Protein 5KC8 (pdb70)

B-factor: mean 41.81, std 22.2, range [16.24, 141.99]

Foldseek 3Di:
DAQAEAEEEEEPVVVLLVVLLVQLLVLVQVFCVFPVPHRYYYYYDYDHLQDQVRRLVVVLVRLLVWHQAYEYEGALNNVLSVFVSCQQFLHQYEYEHDAPPQFADADSPNPRDPPTDGRYFDFDAHRCQQVQVLVVCVLVVAQAAEEEEEPRDDCVRNPVSVVVSVVVPGHYHYDYQYLDNCCVVVVVVVPDDDVVLVVQLVRQLEYEYRTGLVSLLVNQLNCVVVVSYAQNREYEYEHQDDAPVSVVSNVVRHHHKYKYKYWDADADDDPVRQQDFPPRGRDCCQRVCVRPNVSVDTPSSFSSSVLSVLLSNLVRVCVVVVNDDGTDRAHPPDPPGDHRPCSVVSSVSSQQTWGQTPRGITHHDPVSYGHWTKMWMWMDVIDTQWIAHPPPGTDHRD

InterPro domains:
  IPR001320 Ionotropic glutamate receptor, C-terminal [PF00060] (567-842)
  IPR001320 Ionotropic glutamate receptor, C-terminal [SM00079] (442-807)
  IPR001508 Ionotropic glutamate receptor, metazoa [PR00177] (484-512)
  IPR001508 Ionotropic glutamate receptor, metazo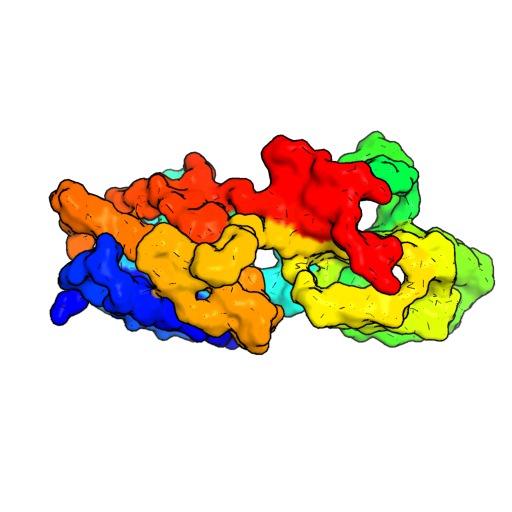a [PR00177] (632-659)
  IPR001508 Ionotropic glutamate receptor, metazoa [PR00177] (831-855)
  IPR001828 Receptor, ligand binding region [PF01094] (42-404)
  IPR015683 Ionotropic glutamate receptor [PTHR18966] (28-869)
  IPR019594 Ionotropic glutamate receptor, L-glutamate and glycine-binding domain [PF10613] (442-551)
  IPR019594 Ionotropic glutamate receptor, L-glutamate and glycine-binding domain [SM00918] (452-514)
  IPR028082 Periplasmic binding protein-like I [SSF53822] (23-426)

Nearest PDB structures (foldseek):
  5kc8-assembly1_A-2  TM=1.003E+00  e=2.259E-90  Homo sapiens
  5l2e-assembly1_A  TM=9.983E-01  e=4.237E-81  Rattus norvegicus
  5kca-assembly1_A  TM=9.886E-01  e=8.645E-80  Homo sapiens
  6lu9-assembly1_D  TM=9.742E-01  e=7.117E-73  Rattus norvegicus
  5kc9-assembly1_A  TM=9.443E-01  e=1.818E-58  Mus musculus

Organism: Homo sapiens (NCBI:txid9606)

Secondary structure (DSSP, 8-state):
---EEEEEEEETT-HHHHHHHHHHHHHHHH-TTSSTT--EEEEEEEE-TT-HHHHHHHHHHHHHH--S-EEEEE-HHHHHHHHHHHHHHT--EEEEEPPSTTPPP---------SS---EEE-SPPP-HHHHHHHHHHHTT--EEEEEE-TT--GGGGHHHHHHHHHTT-EEEEEE--S-HHHHHHHHHHH--HHHHHHHHHHTTEEEEES-HHHHHHHHHHHHHTTSS-TT-EEEEE-S---HHHHHHHHHH--SEEEEEEEE-----SHHHHSEETTEEPPHHHH-TTSHHHHT--HHHHHHHHHHHHHHHHHHHHHHTT---------SSSTT----TTHHHHHHHHHT-EEEETTEEEE--TTSB----EEEEEE---EEEEEEETTTEEES--

Structure (mmCIF, N/CA/C/O backbone):
data_5KC8
#
_entry.id   5KC8
#
_cell.length_a   45.100
_cell.length_b   79.160
_cell.length_c   246.690
_cell.angle_alpha   90.00
_cell.angle_beta   90.00
_cell.angle_gamma   90.00
#
_symmetry.space_group_name_H-M   'I 2 2 2'
#
loop_
_entity.id
_entity.type
_entity.pdbx_description
1 polymer 'Glutamate receptor ionotropic, delta-2'
2 non-polymer 'CALCIUM ION'
3 non-polymer 1,2-ETHANEDIOL
4 water water
#
loop_
_atom_site.group_PDB
_atom_site.id
_atom_site.type_symbol
_atom_site.label_atom_id
_atom_site.label_alt_id
_atom_site.label_comp_id
_atom_site.label_asym_id
_atom_site.label_entity_id
_atom_site.label_seq_id
_atom_site.pdbx_PDB_ins_code
_atom_site.Cartn_x
_atom_site.Cartn_y
_atom_site.Cartn_z
_atom_site.occupancy
_atom_site.B_iso_or_equiv
_atom_site.auth_seq_id
_atom_site.auth_comp_id
_atom_site.auth_asym_id
_atom_site.auth_atom_id
_atom_site.pdbx_PDB_model_num
ATOM 1 N N . ASP A 1 4 ? 10.372 26.501 66.378 1.00 89.29 24 ASP A N 1
ATOM 2 C CA . ASP A 1 4 ? 10.218 25.053 66.465 1.00 90.05 24 ASP A CA 1
ATOM 3 C C . ASP A 1 4 ? 9.705 24.489 65.140 1.00 81.35 24 ASP A C 1
ATOM 4 O O . ASP A 1 4 ? 8.564 24.738 64.745 1.00 84.51 24 ASP A O 1
ATOM 9 N N . SER A 1 5 ? 10.560 23.727 64.464 1.00 68.22 25 SER A N 1
ATOM 10 C CA . SER A 1 5 ? 10.274 23.240 63.119 1.00 56.45 25 SER A CA 1
ATOM 11 C C . SER A 1 5 ? 9.683 21.831 63.116 1.00 45.02 25 SER A C 1
ATOM 12 O O . SER A 1 5 ? 10.232 20.924 63.740 1.00 45.85 25 SER A O 1
ATOM 15 N N . ILE A 1 6 ? 8.564 21.657 62.413 1.00 34.51 26 ILE A N 1
ATOM 16 C CA . ILE A 1 6 ? 7.992 20.330 62.180 1.00 29.39 26 ILE A CA 1
ATOM 17 C C . ILE A 1 6 ? 8.047 19.964 60.696 1.00 23.77 26 ILE A C 1
ATOM 18 O O . ILE A 1 6 ? 7.583 18.888 60.303 1.00 23.99 26 ILE A O 1
ATOM 23 N N . ILE A 1 7 ? 8.586 20.863 59.874 1.00 21.81 27 ILE A N 1
ATOM 24 C CA . ILE A 1 7 ? 8.748 20.601 58.441 1.00 22.02 27 ILE A CA 1
ATOM 25 C C . ILE A 1 7 ? 10.228 20.530 58.089 1.00 22.44 27 ILE A C 1
ATOM 26 O O . ILE A 1 7 ? 10.905 21.547 58.008 1.00 24.73 27 ILE A O 1
ATOM 31 N N . HIS A 1 8 ? 10.715 19.316 57.870 1.00 21.21 28 HIS A N 1
ATOM 32 C CA . HIS A 1 8 ? 12.127 19.085 57.612 1.00 21.06 28 HIS A CA 1
ATOM 33 C C . HIS A 1 8 ? 12.254 18.136 56.438 1.00 20.59 28 HIS A C 1
ATOM 34 O O . HIS A 1 8 ? 11.637 17.070 56.433 1.00 22.12 28 HIS A O 1
ATOM 41 N N . ILE A 1 9 ? 13.048 18.521 55.446 1.00 20.05 29 ILE A N 1
ATOM 42 C CA . ILE A 1 9 ? 13.265 17.674 54.279 1.00 21.57 29 ILE A CA 1
ATOM 43 C C . ILE A 1 9 ? 14.749 17.393 54.110 1.00 21.69 29 ILE A C 1
ATOM 44 O O . ILE A 1 9 ? 15.599 18.132 54.605 1.00 22.75 29 ILE A O 1
ATOM 49 N N . GLY A 1 10 ? 15.052 16.300 53.428 1.00 20.06 30 GLY A N 1
ATOM 50 C CA . GLY A 1 10 ? 16.425 15.892 53.224 1.00 19.66 30 GLY A CA 1
ATOM 51 C C . GLY A 1 10 ? 16.748 15.929 51.748 1.00 18.82 30 GLY A C 1
ATOM 52 O O . GLY A 1 10 ? 15.861 15.785 50.900 1.00 19.26 30 GLY A O 1
ATOM 53 N N . ALA A 1 11 ? 18.017 16.156 51.442 1.00 18.17 31 ALA A N 1
ATOM 54 C CA . ALA A 1 11 ? 18.465 16.170 50.057 1.00 18.54 31 ALA A CA 1
ATOM 55 C C . ALA A 1 11 ? 19.800 15.461 49.937 1.00 18.40 31 ALA A C 1
ATOM 56 O O . ALA A 1 11 ? 20.686 15.636 50.777 1.00 19.47 31 ALA A O 1
ATOM 58 N N . ILE A 1 12 ? 19.918 14.639 48.894 1.00 18.75 32 ILE A N 1
ATOM 59 C CA . ILE A 1 12 ? 21.157 13.952 48.572 1.00 19.10 32 ILE A CA 1
ATOM 60 C C . ILE A 1 12 ? 21.566 14.415 47.180 1.00 19.56 32 ILE A C 1
ATOM 61 O O . ILE A 1 12 ? 20.801 14.264 46.242 1.00 21.43 32 ILE A O 1
ATOM 66 N N . PHE A 1 13 ? 22.762 14.985 47.064 1.00 19.46 33 PHE A N 1
ATOM 67 C CA . PHE A 1 13 ? 23.254 15.510 45.787 1.00 20.26 33 PHE A CA 1
ATOM 68 C C . PHE A 1 13 ? 24.553 14.830 45.366 1.00 20.50 33 PHE A C 1
ATOM 69 O O . PHE A 1 13 ? 25.415 14.554 46.192 1.00 20.04 33 PHE A O 1
ATOM 77 N N . ASP A 1 14 ? 24.689 14.565 44.074 1.00 23.89 34 ASP A N 1
ATOM 78 C CA . ASP A 1 14 ? 25.971 14.171 43.518 1.00 30.47 34 ASP A CA 1
ATOM 79 C C . ASP A 1 14 ? 26.983 15.295 43.751 1.00 30.11 34 ASP A C 1
ATOM 80 O O . ASP A 1 14 ? 26.615 16.462 43.868 1.00 26.50 34 ASP A O 1
ATOM 85 N N . GLU A 1 15 ? 28.258 14.941 43.822 1.00 35.19 35 GLU A N 1
ATOM 86 C CA . GLU A 1 15 ? 29.313 15.927 44.034 1.00 40.80 35 GLU A CA 1
ATOM 87 C C . GLU A 1 15 ? 29.374 16.970 42.917 1.00 39.70 35 GLU A C 1
ATOM 88 O O . GLU A 1 15 ? 29.952 18.036 43.099 1.00 43.31 35 GLU A O 1
ATOM 94 N N . SER A 1 16 ? 28.768 16.664 41.775 1.00 36.30 36 SER A N 1
ATOM 95 C CA . SER A 1 16 ? 28.784 17.574 40.632 1.00 36.60 36 SER A CA 1
ATOM 96 C C . SER A 1 16 ? 27.563 18.499 40.619 1.00 34.54 36 SER A C 1
ATOM 97 O O . SER A 1 16 ? 27.379 19.280 39.687 1.00 34.32 36 SER A O 1
ATOM 100 N N . ALA A 1 17 ? 26.746 18.432 41.668 1.00 30.49 37 ALA A N 1
ATOM 101 C CA . ALA A 1 17 ? 25.457 19.116 41.658 1.00 31.32 37 ALA A CA 1
ATOM 102 C C . ALA A 1 17 ? 25.411 20.336 42.588 1.00 38.06 37 ALA A C 1
ATOM 103 O O . ALA A 1 17 ? 24.370 20.631 43.171 1.00 31.54 37 ALA A O 1
ATOM 105 N N . LYS A 1 18 ? 26.524 21.054 42.705 1.00 48.29 38 LYS A N 1
ATOM 106 C CA . LYS A 1 18 ? 26.579 22.240 43.556 1.00 46.88 38 LYS A CA 1
ATOM 107 C C . LYS A 1 18 ? 25.498 23.267 43.200 1.00 36.48 38 LYS A C 1
ATOM 108 O O . LYS A 1 18 ? 24.974 23.945 44.077 1.00 31.72 38 LYS A O 1
ATOM 114 N N . LYS A 1 19 ? 25.151 23.380 41.923 1.00 34.47 39 LYS A N 1
ATOM 115 C CA . LYS A 1 19 ? 24.127 24.344 41.520 1.00 34.28 39 LYS A CA 1
ATOM 116 C C . LYS A 1 19 ? 22.722 23.889 41.922 1.00 32.41 39 LYS A C 1
ATOM 117 O O . LYS A 1 19 ? 21.848 24.719 42.193 1.00 32.87 39 LYS A O 1
ATOM 123 N N . ASP A 1 20 ? 22.500 22.577 41.957 1.00 28.64 40 ASP A N 1
ATOM 124 C CA . ASP A 1 20 ? 21.238 22.043 42.466 1.00 25.62 40 ASP A CA 1
ATOM 125 C C . ASP A 1 20 ? 21.081 22.423 43.949 1.00 23.13 40 ASP A C 1
ATOM 126 O O . ASP A 1 20 ? 20.004 22.817 44.382 1.00 22.64 40 ASP A O 1
ATOM 131 N N . ASP A 1 21 ? 22.165 22.318 44.710 1.00 23.69 41 ASP A N 1
ATOM 132 C CA . ASP A 1 21 ? 22.158 22.669 46.131 1.00 26.47 41 ASP A CA 1
ATOM 133 C C . ASP A 1 21 ? 21.862 24.157 46.318 1.00 27.93 41 ASP A C 1
ATOM 134 O O . ASP A 1 21 ? 21.096 24.538 47.195 1.00 26.90 41 ASP A O 1
ATOM 139 N N . GLU A 1 22 ? 22.454 24.996 45.473 1.00 28.98 42 GLU A N 1
ATOM 140 C CA . GLU A 1 22 ? 22.234 26.441 45.560 1.00 30.47 42 GLU A CA 1
ATOM 141 C C . GLU A 1 22 ? 20.770 26.800 45.329 1.00 26.60 42 GLU A C 1
ATOM 142 O O . GLU A 1 22 ? 20.185 27.589 46.073 1.00 27.75 42 GLU A O 1
ATOM 148 N N . VAL A 1 23 ? 20.183 26.218 44.294 1.00 22.62 43 VAL A N 1
ATOM 149 C CA . VAL A 1 23 ? 18.803 26.507 43.930 1.00 23.63 43 VAL A CA 1
ATOM 150 C C . VAL A 1 23 ? 17.835 25.881 44.931 1.00 25.62 43 VAL A C 1
ATOM 151 O O . VAL A 1 23 ? 16.788 26.469 45.234 1.00 26.73 43 VAL A O 1
ATOM 155 N N . PHE A 1 24 ? 18.193 24.700 45.446 1.00 23.12 44 PHE A N 1
ATOM 156 C CA . PHE A 1 24 ? 17.438 24.065 46.528 1.00 20.46 44 PHE A CA 1
ATOM 157 C C . PHE A 1 24 ? 17.302 25.040 47.690 1.00 22.41 44 PHE A C 1
ATOM 158 O O . PHE A 1 24 ? 16.203 25.294 48.168 1.00 22.53 44 PHE A O 1
ATOM 166 N N . ARG A 1 25 ? 18.423 25.606 48.117 1.00 26.04 45 ARG A N 1
ATOM 167 C CA . ARG A 1 25 ? 18.430 26.489 49.282 1.00 28.66 45 ARG A CA 1
ATOM 168 C C . ARG A 1 25 ? 17.665 27.778 49.002 1.00 27.56 45 ARG A C 1
ATOM 169 O O . ARG A 1 25 ? 16.958 28.282 49.872 1.00 28.21 45 ARG A O 1
ATOM 177 N N . THR A 1 26 ? 17.798 28.299 47.788 1.00 26.35 46 THR A N 1
ATOM 178 C CA . THR A 1 26 ? 17.076 29.500 47.388 1.00 29.66 46 THR A CA 1
ATOM 179 C C . THR A 1 26 ? 15.570 29.246 47.376 1.00 29.02 46 THR A C 1
ATOM 180 O O . THR A 1 26 ? 14.789 30.095 47.800 1.00 30.14 46 THR A O 1
ATOM 184 N N . ALA A 1 27 ? 15.164 28.068 46.910 1.00 25.04 47 ALA A N 1
ATOM 185 C CA . ALA A 1 27 ? 13.746 27.721 46.872 1.00 22.69 47 ALA A CA 1
ATOM 186 C C . ALA A 1 27 ? 13.170 27.715 48.284 1.00 23.74 47 ALA A C 1
ATOM 187 O O . ALA A 1 27 ? 12.094 28.263 48.532 1.00 25.44 47 ALA A O 1
ATOM 189 N N . VAL A 1 28 ? 13.888 27.090 49.207 1.00 22.79 48 VAL A N 1
ATOM 190 C CA . VAL A 1 28 ? 13.427 27.014 50.578 1.00 23.38 48 VAL A CA 1
ATOM 191 C C . VAL A 1 28 ? 13.293 28.436 51.119 1.00 25.01 48 VAL A C 1
ATOM 192 O O . VAL A 1 28 ? 12.319 28.760 51.794 1.00 24.87 48 VAL A O 1
ATOM 196 N N . GLY A 1 29 ? 14.269 29.279 50.796 1.00 27.07 49 GLY A N 1
ATOM 197 C CA . GLY A 1 29 ? 14.247 30.674 51.210 1.00 28.92 49 GLY A CA 1
ATOM 198 C C . GLY A 1 29 ? 13.034 31.409 50.671 1.00 28.27 49 GLY A C 1
ATOM 199 O O . GLY A 1 29 ? 12.371 32.153 51.399 1.00 27.44 49 GLY A O 1
ATOM 200 N N . ASP A 1 30 ? 12.734 31.195 49.394 1.00 27.83 50 ASP A N 1
ATOM 201 C CA . ASP A 1 30 ? 11.591 31.843 48.760 1.00 27.40 50 ASP A CA 1
ATOM 202 C C . ASP A 1 30 ? 10.288 31.416 49.414 1.00 27.97 50 ASP A C 1
ATOM 203 O O . ASP A 1 30 ? 9.395 32.235 49.642 1.00 28.83 50 ASP A O 1
ATOM 208 N N . LEU A 1 31 ? 10.171 30.129 49.709 1.00 26.52 51 LEU A N 1
ATOM 209 C CA . LEU A 1 31 ? 8.938 29.625 50.288 1.00 25.40 51 LEU A CA 1
ATOM 210 C C . LEU A 1 31 ? 8.760 30.130 51.707 1.00 26.29 51 LEU A C 1
ATOM 211 O O . LEU A 1 31 ? 7.648 30.445 52.110 1.00 27.74 51 LEU A O 1
ATOM 216 N N . ASN A 1 32 ? 9.851 30.205 52.461 1.00 26.69 52 ASN A N 1
ATOM 217 C CA . ASN A 1 32 ? 9.781 30.683 53.836 1.00 27.17 52 ASN A CA 1
ATOM 218 C C . ASN A 1 32 ? 9.434 32.178 53.887 1.00 28.25 52 ASN A C 1
ATOM 219 O O . ASN A 1 32 ? 9.016 32.683 54.934 1.00 27.20 52 ASN A O 1
ATOM 224 N N . GLN A 1 33 ? 9.606 32.871 52.762 1.00 30.95 53 GLN A N 1
ATOM 225 C CA . GLN A 1 33 ? 9.178 34.266 52.637 1.00 34.22 53 GLN A CA 1
ATOM 226 C C . GLN A 1 33 ? 7.720 34.389 52.193 1.00 33.94 53 GLN A C 1
ATOM 227 O O . GLN A 1 33 ? 7.138 35.461 52.289 1.00 34.97 53 GLN A O 1
ATOM 233 N N . ASN A 1 34 ? 7.134 33.292 51.719 1.00 33.57 54 ASN A N 1
ATOM 234 C CA . ASN A 1 34 ? 5.771 33.301 51.188 1.00 32.75 54 ASN A CA 1
ATOM 235 C C . ASN A 1 34 ? 4.740 33.108 52.299 1.00 32.14 54 ASN A C 1
ATOM 236 O O . ASN A 1 34 ? 4.650 32.035 52.878 1.00 30.62 54 ASN A O 1
ATOM 241 N N . GLU A 1 35 ? 3.945 34.141 52.579 1.00 34.11 55 GLU A N 1
ATOM 242 C CA . GLU A 1 35 ? 3.005 34.082 53.701 1.00 36.33 55 GLU A CA 1
ATOM 243 C C . GLU A 1 35 ? 1.747 33.278 53.390 1.00 35.12 55 GLU A C 1
ATOM 244 O O . GLU A 1 35 ? 0.999 32.917 54.306 1.00 35.51 55 GLU A O 1
ATOM 250 N N . GLU A 1 36 ? 1.523 32.987 52.112 1.00 34.26 56 GLU A N 1
ATOM 251 C CA . GLU A 1 36 ? 0.313 32.296 51.670 1.00 39.10 56 GLU A CA 1
ATOM 252 C C . GLU A 1 36 ? 0.423 30.763 51.740 1.00 35.29 56 GLU A C 1
ATOM 253 O O . GLU A 1 36 ? -0.589 30.065 51.824 1.00 35.15 56 GLU A O 1
ATOM 259 N N . ILE A 1 37 ? 1.647 30.245 51.694 1.00 31.79 57 ILE A N 1
ATOM 260 C CA . ILE A 1 37 ? 1.888 28.804 51.776 1.00 29.83 57 ILE A CA 1
ATOM 261 C C . ILE A 1 37 ? 2.617 28.516 53.086 1.00 28.71 57 ILE A C 1
ATOM 262 O O . ILE A 1 37 ? 3.620 29.151 53.378 1.00 29.80 57 ILE A O 1
ATOM 267 N N . LEU A 1 38 ? 2.102 27.560 53.857 1.00 27.10 58 LEU A N 1
ATOM 268 C CA . LEU A 1 38 ? 2.644 27.216 55.171 1.00 27.33 58 LEU A CA 1
ATOM 269 C C . LEU A 1 38 ? 2.723 28.477 56.021 1.00 28.43 58 LEU A C 1
ATOM 270 O O . LEU A 1 38 ? 3.804 28.948 56.363 1.00 29.02 58 LEU A O 1
ATOM 275 N N . GLN A 1 39 ? 1.552 29.011 56.354 1.00 28.08 59 GLN A N 1
ATOM 276 C CA . GLN A 1 39 ? 1.439 30.353 56.911 1.00 30.00 59 GLN A CA 1
ATOM 277 C C . GLN A 1 39 ? 2.180 30.500 58.233 1.00 26.98 59 GLN A C 1
ATOM 278 O O . GLN A 1 39 ? 2.641 31.587 58.564 1.00 30.09 59 GLN A O 1
ATOM 284 N N . THR A 1 40 ? 2.279 29.413 58.988 1.00 24.64 60 THR A N 1
ATOM 285 C CA . THR A 1 40 ? 2.894 29.456 60.317 1.00 24.78 60 THR A CA 1
ATOM 286 C C . THR A 1 40 ? 3.977 28.402 60.539 1.00 25.39 60 THR A C 1
ATOM 287 O O . THR A 1 40 ? 4.252 28.019 61.680 1.00 26.32 60 THR A O 1
ATOM 291 N N . GLU A 1 41 ? 4.598 27.939 59.459 1.00 23.68 61 GLU A N 1
ATOM 292 C CA . GLU A 1 41 ? 5.670 26.948 59.563 1.00 25.52 61 GLU A CA 1
ATOM 293 C C . GLU A 1 41 ? 6.791 27.233 58.567 1.00 26.39 61 GLU A C 1
ATOM 294 O O . GLU A 1 41 ? 6.545 27.421 57.378 1.00 27.38 61 GLU A O 1
ATOM 300 N N . LYS A 1 42 ? 8.020 27.250 59.074 1.00 25.41 62 LYS A N 1
ATOM 301 C CA . LYS A 1 42 ? 9.209 27.381 58.247 1.00 25.53 62 LYS A CA 1
ATOM 302 C C . LYS A 1 42 ? 9.699 26.006 57.826 1.00 22.90 62 LYS A C 1
ATOM 303 O O . LYS A 1 42 ? 9.598 25.049 58.587 1.00 22.95 62 LYS A O 1
ATOM 309 N N . ILE A 1 43 ? 10.234 25.917 56.613 1.00 22.38 63 ILE A N 1
ATOM 310 C CA . ILE A 1 43 ? 10.859 24.694 56.136 1.00 21.35 63 ILE A CA 1
ATOM 311 C C . ILE A 1 43 ? 12.335 24.700 56.505 1.00 21.12 63 ILE A C 1
ATOM 312 O O . ILE A 1 43 ? 13.038 25.679 56.231 1.00 20.94 63 ILE A O 1
ATOM 317 N N . THR A 1 44 ? 12.792 23.614 57.124 1.00 21.29 64 THR A N 1
ATOM 318 C CA . THR A 1 44 ? 14.211 23.397 57.380 1.00 21.98 64 THR A CA 1
ATOM 319 C C . THR A 1 44 ? 14.671 22.157 56.616 1.00 21.74 64 THR A C 1
ATOM 320 O O . THR A 1 44 ? 13.848 21.400 56.095 1.00 20.85 64 THR A O 1
ATOM 324 N N . PHE A 1 45 ? 15.982 21.965 56.521 1.00 20.87 65 PHE A N 1
ATOM 325 C CA . PHE A 1 45 ? 16.507 20.892 55.694 1.00 21.39 65 PHE A CA 1
ATOM 326 C C . PHE A 1 45 ? 17.886 20.429 56.143 1.00 21.74 65 PHE A C 1
ATOM 327 O O . PHE A 1 45 ? 18.587 21.130 56.896 1.00 19.23 65 PHE A O 1
ATOM 335 N N . SER A 1 46 ? 18.251 19.234 55.676 1.00 21.17 66 SER A N 1
ATOM 336 C CA . SER A 1 46 ? 19.603 18.706 55.802 1.00 21.38 66 SER A CA 1
ATOM 337 C C . SER A 1 46 ? 20.026 18.230 54.412 1.00 21.52 66 SER A C 1
ATOM 338 O O . SER A 1 46 ? 19.275 17.500 53.759 1.00 21.54 66 SER A O 1
ATOM 341 N N . VAL A 1 47 ? 21.201 18.666 53.963 1.00 20.87 67 VAL A N 1
ATOM 342 C CA . VAL A 1 47 ? 21.737 18.305 52.646 1.00 23.59 67 VAL A CA 1
ATOM 343 C C . VAL A 1 47 ? 23.004 17.484 52.833 1.00 23.11 67 VAL A C 1
ATOM 344 O O . VAL A 1 47 ? 23.799 17.780 53.714 1.00 23.14 67 VAL A O 1
ATOM 348 N N . THR A 1 48 ? 23.200 16.463 52.004 1.00 22.75 68 THR A N 1
ATOM 349 C CA . THR A 1 48 ? 24.466 15.742 51.992 1.00 22.31 68 THR A CA 1
ATOM 350 C C . THR A 1 48 ? 24.902 15.517 50.559 1.00 23.33 68 THR A C 1
ATOM 351 O O . THR A 1 48 ? 24.087 15.175 49.699 1.00 23.87 68 THR A O 1
ATOM 355 N N . PHE A 1 49 ? 26.187 15.747 50.302 1.00 23.53 69 PHE A N 1
ATOM 356 C CA . PHE A 1 49 ? 26.781 15.426 49.007 1.00 22.29 69 PHE A CA 1
ATOM 357 C C . PHE A 1 49 ? 27.404 14.038 49.060 1.00 20.46 69 PHE A C 1
ATOM 358 O O . PHE A 1 49 ? 28.039 13.683 50.045 1.00 21.01 69 PHE A O 1
ATOM 366 N N . VAL A 1 50 ? 27.229 13.265 47.994 1.00 21.36 70 VAL A N 1
ATOM 367 C CA . VAL A 1 50 ? 27.816 11.936 47.902 1.00 22.58 70 VAL A CA 1
ATOM 368 C C . VAL A 1 50 ? 28.478 11.722 46.545 1.00 22.08 70 VAL A C 1
ATOM 369 O O . VAL A 1 50 ? 28.168 12.404 45.581 1.00 23.84 70 VAL A O 1
ATOM 373 N N . ASP A 1 51 ? 29.387 10.759 46.494 1.00 21.62 71 ASP A N 1
ATOM 374 C CA . ASP A 1 51 ? 29.886 10.213 45.233 1.00 23.38 71 ASP A CA 1
ATOM 375 C C . ASP A 1 51 ? 28.763 9.438 44.553 1.00 23.18 71 ASP A C 1
ATOM 376 O O . ASP A 1 51 ? 28.400 8.349 44.990 1.00 24.13 71 ASP A O 1
ATOM 381 N N . GLY A 1 52 ? 28.217 9.996 43.479 1.00 24.39 72 GLY A N 1
ATOM 382 C CA . GLY A 1 52 ? 27.068 9.404 42.824 1.00 25.69 72 GLY A CA 1
ATOM 383 C C . GLY A 1 52 ? 27.317 8.017 42.256 1.00 26.90 72 GLY A C 1
ATOM 384 O O . GLY A 1 52 ? 26.367 7.287 41.971 1.00 27.87 72 GLY A O 1
ATOM 385 N N . ASN A 1 53 ? 28.589 7.656 42.098 1.00 25.57 73 ASN A N 1
ATOM 386 C CA . ASN A 1 53 ? 28.951 6.330 41.609 1.00 26.13 73 ASN A CA 1
ATOM 387 C C . ASN A 1 53 ? 29.166 5.334 42.741 1.00 24.74 73 ASN A C 1
ATOM 388 O O . ASN A 1 53 ? 29.593 4.205 42.503 1.00 25.32 73 ASN A O 1
ATOM 393 N N . ASN A 1 54 ? 28.858 5.754 43.967 1.00 22.41 74 ASN A N 1
ATOM 394 C CA . ASN A 1 54 ? 28.983 4.888 45.135 1.00 22.42 74 ASN A CA 1
ATOM 395 C C . ASN A 1 54 ? 27.614 4.659 45.763 1.00 21.73 74 ASN A C 1
ATOM 396 O O . ASN A 1 54 ? 27.180 5.440 46.613 1.00 22.13 74 ASN A O 1
ATOM 401 N N . PRO A 1 55 ? 26.917 3.603 45.326 1.00 21.80 75 PRO A N 1
ATOM 402 C CA . PRO A 1 55 ? 25.542 3.435 45.803 1.00 22.42 75 PRO A CA 1
ATOM 403 C C . PRO A 1 55 ? 25.451 3.123 47.281 1.00 22.15 75 PRO A C 1
ATOM 404 O O . PRO A 1 55 ? 24.452 3.500 47.896 1.00 22.41 75 PRO A O 1
ATOM 408 N N . PHE A 1 56 ? 26.454 2.477 47.862 1.00 21.83 76 PHE A N 1
ATOM 409 C CA . PHE A 1 56 ? 26.382 2.236 49.300 1.00 21.54 76 PHE A CA 1
ATOM 410 C C . PHE A 1 56 ? 26.508 3.547 50.072 1.00 20.84 76 PHE A C 1
ATOM 411 O O . PHE A 1 56 ? 25.828 3.745 51.084 1.00 20.32 76 PHE A O 1
ATOM 419 N N . GLN A 1 57 ? 27.385 4.437 49.614 1.00 20.90 77 GLN A N 1
ATOM 420 C CA . GLN A 1 57 ? 27.521 5.739 50.261 1.00 21.47 77 GLN A CA 1
ATOM 421 C C . GLN A 1 57 ? 26.199 6.498 50.173 1.00 20.48 77 GLN A C 1
ATOM 422 O O . GLN A 1 57 ? 25.782 7.146 51.145 1.00 19.19 77 GLN A O 1
ATOM 428 N N . ALA A 1 58 ? 25.542 6.408 49.020 1.00 20.81 78 ALA A N 1
ATOM 429 C CA . ALA A 1 58 ? 24.266 7.091 48.816 1.00 21.09 78 ALA A CA 1
ATOM 430 C C . ALA A 1 58 ? 23.241 6.615 49.839 1.00 19.81 78 ALA A C 1
ATOM 431 O O . ALA A 1 58 ? 22.547 7.420 50.463 1.00 19.23 78 ALA A O 1
ATOM 433 N N . VAL A 1 59 ? 23.162 5.302 50.006 1.00 19.44 79 VAL A N 1
ATOM 434 C CA . VAL A 1 59 ? 22.221 4.689 50.932 1.00 19.51 79 VAL A CA 1
ATOM 435 C C . VAL A 1 59 ? 22.559 5.077 52.369 1.00 19.74 79 VAL A C 1
ATOM 436 O O . VAL A 1 59 ? 21.675 5.452 53.150 1.00 19.48 79 VAL A O 1
ATOM 440 N N . GLN A 1 60 ? 23.841 4.982 52.718 1.00 19.33 80 GLN A N 1
ATOM 441 C CA . GLN A 1 60 ? 24.293 5.312 54.055 1.00 19.95 80 GLN A CA 1
ATOM 442 C C . GLN A 1 60 ? 23.909 6.737 54.421 1.00 18.27 80 GLN A C 1
ATOM 443 O O . GLN A 1 60 ? 23.365 6.979 55.497 1.00 19.44 80 GLN A O 1
ATOM 449 N N . GLU A 1 61 ? 24.179 7.685 53.533 1.00 17.09 81 GLU A N 1
ATOM 450 C CA . GLU A 1 61 ? 23.952 9.084 53.863 1.00 17.76 81 GLU A CA 1
ATOM 451 C C . GLU A 1 61 ? 22.458 9.409 53.824 1.00 17.61 81 GLU A C 1
ATOM 452 O O . GLU A 1 61 ? 21.989 10.204 54.630 1.00 17.55 81 GLU A O 1
ATOM 458 N N . ALA A 1 62 ? 21.703 8.757 52.940 1.00 17.36 82 ALA A N 1
ATOM 459 C CA . ALA A 1 62 ? 20.244 8.888 52.955 1.00 17.46 82 ALA A CA 1
ATOM 460 C C . ALA A 1 62 ? 19.676 8.373 54.279 1.00 17.83 82 ALA A C 1
ATOM 461 O O . ALA A 1 62 ? 18.775 8.988 54.874 1.00 18.77 82 ALA A O 1
ATOM 463 N N . CYS A 1 63 ? 20.225 7.261 54.753 1.00 16.41 83 CYS A N 1
ATOM 464 C CA . CYS A 1 63 ? 19.790 6.672 56.015 1.00 17.29 83 CYS A CA 1
ATOM 465 C C . CYS A 1 63 ? 20.074 7.619 57.170 1.00 18.80 83 CYS A C 1
ATOM 466 O O . CYS A 1 63 ? 19.266 7.730 58.092 1.00 18.79 83 CYS A O 1
ATOM 469 N N . GLU A 1 64 ? 21.205 8.321 57.123 1.00 18.49 84 GLU A N 1
ATOM 470 C CA . GLU A 1 64 ? 21.520 9.262 58.202 1.00 18.97 84 GLU A CA 1
ATOM 471 C C . GLU A 1 64 ? 20.515 10.426 58.209 1.00 18.67 84 GLU A C 1
ATOM 472 O O . GLU A 1 64 ? 20.126 10.905 59.273 1.00 20.33 84 GLU A O 1
ATOM 478 N N . LEU A 1 65 ? 20.091 10.873 57.026 1.00 16.93 85 LEU A N 1
ATOM 479 C CA . LEU A 1 65 ? 19.063 11.910 56.946 1.00 16.84 85 LEU A CA 1
ATOM 480 C C . LEU A 1 65 ? 17.744 11.407 57.538 1.00 18.72 85 LEU A C 1
ATOM 481 O O . LEU A 1 65 ? 17.038 12.143 58.233 1.00 18.92 85 LEU A O 1
ATOM 486 N N . MET A 1 66 ? 17.408 10.151 57.257 1.00 19.19 86 MET A N 1
ATOM 487 C CA . MET A 1 66 ? 16.180 9.567 57.796 1.00 17.81 86 MET A CA 1
ATOM 488 C C . MET A 1 66 ? 16.244 9.409 59.314 1.00 18.03 86 MET A C 1
ATOM 489 O O . MET A 1 66 ? 15.214 9.470 59.994 1.00 19.81 86 MET A O 1
ATOM 494 N N . ASN A 1 67 ? 17.448 9.225 59.854 1.00 18.14 87 ASN A N 1
ATOM 495 C CA . ASN A 1 67 ? 17.626 9.171 61.300 1.00 19.34 87 ASN A CA 1
ATOM 496 C C . ASN A 1 67 ? 17.400 10.534 61.945 1.00 21.06 87 ASN A C 1
ATOM 497 O O . ASN A 1 67 ? 16.865 10.626 63.058 1.00 21.43 87 ASN A O 1
ATOM 502 N N . GLN A 1 68 ? 17.806 11.595 61.259 1.00 21.93 88 GLN A N 1
ATOM 503 C CA . GLN A 1 68 ? 17.532 12.950 61.723 1.00 23.34 88 GLN A CA 1
ATOM 504 C C . GLN A 1 68 ? 16.017 13.164 61.793 1.00 22.64 88 GLN A C 1
ATOM 505 O O . GLN A 1 68 ? 15.502 13.726 62.769 1.00 22.96 88 GLN A O 1
ATOM 511 N N . GLY A 1 69 ? 15.317 12.647 60.785 1.00 20.94 89 GLY A N 1
ATOM 512 C CA . GLY A 1 69 ? 13.877 12.795 60.653 1.00 19.90 89 GLY A CA 1
ATOM 513 C C . GLY A 1 69 ? 13.522 13.699 59.488 1.00 19.41 89 GLY A C 1
ATOM 514 O O . GLY A 1 69 ? 13.757 14.905 59.547 1.00 20.54 89 GLY A O 1
ATOM 515 N N . ILE A 1 70 ? 12.955 13.118 58.429 1.00 18.53 90 ILE A N 1
ATOM 516 C CA . ILE A 1 70 ? 12.532 13.895 57.260 1.00 17.75 90 ILE A CA 1
ATOM 517 C C . ILE A 1 70 ? 11.141 13.487 56.761 1.00 17.75 90 ILE A C 1
ATOM 518 O O . ILE A 1 70 ? 10.695 12.364 56.992 1.00 19.21 90 ILE A O 1
ATOM 523 N N . LEU A 1 71 ? 10.481 14.421 56.075 1.00 16.24 91 LEU A N 1
ATOM 524 C CA . LEU A 1 71 ? 9.160 14.212 55.473 1.00 17.14 91 LEU A CA 1
ATOM 525 C C . LEU A 1 71 ? 9.262 13.676 54.050 1.00 18.10 91 LEU A C 1
ATOM 526 O O . LEU A 1 71 ? 8.327 13.065 53.532 1.00 18.25 91 LEU A O 1
ATOM 531 N N . ALA A 1 72 ? 10.386 13.968 53.413 1.00 17.65 92 ALA A N 1
ATOM 532 C CA . ALA A 1 72 ? 10.622 13.570 52.033 1.00 17.00 92 ALA A CA 1
ATOM 533 C C . ALA A 1 72 ? 12.111 13.668 51.773 1.00 18.26 92 ALA A C 1
ATOM 534 O O . ALA A 1 72 ? 12.833 14.400 52.461 1.00 18.16 92 ALA A O 1
ATOM 536 N N . LEU A 1 73 ? 12.552 12.931 50.769 1.00 18.32 93 LEU A N 1
ATOM 537 C CA . LEU A 1 73 ? 13.933 12.929 50.327 1.00 18.26 93 LEU A CA 1
ATOM 538 C C . LEU A 1 73 ? 13.992 13.398 48.887 1.00 17.76 93 LEU A C 1
ATOM 539 O O . LEU A 1 73 ? 13.338 12.825 48.025 1.00 18.95 93 LEU A O 1
ATOM 544 N N . VAL A 1 74 ? 14.772 14.442 48.637 1.00 17.26 94 VAL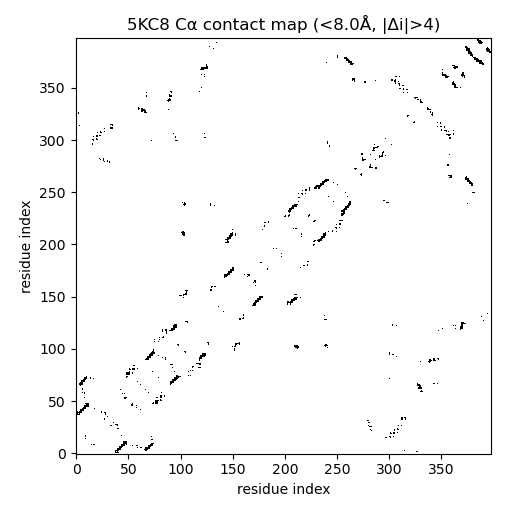 A N 1
ATOM 545 C CA . VAL A 1 74 ? 15.001 14.932 47.287 1.00 17.39 94 VAL A CA 1
ATOM 546 C C . VAL A 1 74 ? 16.379 14.461 46.871 1.00 17.09 94 VAL A C 1
ATOM 547 O O . VAL A 1 74 ? 17.329 14.571 47.646 1.00 18.10 94 VAL A O 1
ATOM 551 N N . SER A 1 75 ? 16.499 13.909 45.664 1.00 17.72 95 SER A N 1
ATOM 552 C CA . SER A 1 75 ? 17.801 13.504 45.167 1.00 18.45 95 SER A CA 1
ATOM 553 C C . SER A 1 75 ? 18.041 14.116 43.797 1.00 18.93 95 SER A C 1
ATOM 554 O O . SER A 1 75 ? 17.113 14.308 43.019 1.00 20.40 95 SER A O 1
ATOM 557 N N . SER A 1 76 ? 19.294 14.461 43.537 1.00 19.60 96 SER A N 1
ATOM 558 C CA . SER A 1 76 ? 19.712 14.859 42.209 1.00 21.25 96 SER A CA 1
ATOM 559 C C . SER A 1 76 ? 21.001 14.115 41.924 1.00 20.63 96 SER A C 1
ATOM 560 O O . SER A 1 76 ? 22.068 14.454 42.439 1.00 20.56 96 SER A O 1
ATOM 563 N N . ILE A 1 77 ? 20.874 13.083 41.103 1.00 20.78 97 ILE A N 1
ATOM 564 C CA . ILE A 1 77 ? 21.895 12.063 41.025 1.00 20.88 97 ILE A CA 1
ATOM 565 C C . ILE A 1 77 ? 21.678 11.275 39.736 1.00 21.99 97 ILE A C 1
ATOM 566 O O . ILE A 1 77 ? 20.593 11.321 39.141 1.00 21.02 97 ILE A O 1
ATOM 571 N N . GLY A 1 78 ? 22.722 10.581 39.290 1.00 23.79 98 GLY A N 1
ATOM 572 C CA . GLY A 1 78 ? 22.627 9.708 38.138 1.00 24.19 98 GLY A CA 1
ATOM 573 C C . GLY A 1 78 ? 22.040 8.337 38.423 1.00 24.07 98 GLY A C 1
ATOM 574 O O . GLY A 1 78 ? 21.650 8.008 39.548 1.00 23.29 98 GLY A O 1
ATOM 575 N N . CYS A 1 79 ? 21.987 7.517 37.380 1.00 24.41 99 CYS A N 1
ATOM 576 C CA . CYS A 1 79 ? 21.337 6.216 37.451 1.00 25.83 99 CYS A CA 1
ATOM 577 C C . CYS A 1 79 ? 22.042 5.208 38.374 1.00 26.31 99 CYS A C 1
ATOM 578 O O . CYS A 1 79 ? 21.390 4.332 38.929 1.00 28.72 99 CYS A O 1
ATOM 581 N N . THR A 1 80 ? 23.357 5.342 38.547 1.00 26.91 100 THR A N 1
ATOM 582 C CA . THR A 1 80 ? 24.159 4.350 39.278 1.00 27.72 100 THR A CA 1
ATOM 583 C C . THR A 1 80 ? 23.660 4.117 40.704 1.00 27.36 100 THR A C 1
ATOM 584 O O . THR A 1 80 ? 23.642 2.981 41.187 1.00 28.26 100 THR A O 1
ATOM 588 N N . SER A 1 81 ? 23.253 5.196 41.361 1.00 23.93 101 SER A N 1
ATOM 589 C CA . SER A 1 81 ? 22.789 5.129 42.747 1.00 24.56 101 SER A CA 1
ATOM 590 C C . SER A 1 81 ? 21.273 5.245 42.845 1.00 25.20 101 SER A C 1
ATOM 591 O O . SER A 1 81 ? 20.694 5.025 43.909 1.00 22.43 101 SER A O 1
ATOM 594 N N . ALA A 1 82 ? 20.629 5.573 41.731 1.00 27.24 102 ALA A N 1
ATOM 595 C CA . ALA A 1 82 ? 19.195 5.826 41.737 1.00 27.63 102 ALA A CA 1
ATOM 596 C C . ALA A 1 82 ? 18.421 4.602 42.207 1.00 25.84 102 ALA A C 1
ATOM 597 O O . ALA A 1 82 ? 17.489 4.720 42.994 1.00 24.98 102 ALA A O 1
ATOM 599 N N . GLY A 1 83 ? 18.826 3.426 41.743 1.00 25.54 103 GLY A N 1
ATOM 600 C CA . GLY A 1 83 ? 18.149 2.195 42.100 1.00 25.85 103 GLY A CA 1
ATOM 601 C C . GLY A 1 83 ? 18.217 1.920 43.583 1.00 24.14 103 GLY A C 1
ATOM 602 O O . GLY A 1 83 ? 17.236 1.520 44.209 1.00 23.92 103 GLY A O 1
ATOM 603 N N . SER A 1 84 ? 19.392 2.136 44.148 1.00 22.61 104 SER A N 1
ATOM 604 C CA . SER A 1 84 ? 19.591 1.905 45.570 1.00 22.17 104 SER A CA 1
ATOM 605 C C . SER A 1 84 ? 18.748 2.847 46.427 1.00 20.56 104 SER A C 1
ATOM 606 O O . SER A 1 84 ? 18.159 2.417 47.423 1.00 19.47 104 SER A O 1
ATOM 609 N N . LEU A 1 85 ? 18.687 4.122 46.049 1.00 20.00 105 LEU A N 1
ATOM 610 C CA . LEU A 1 85 ? 17.897 5.090 46.802 1.00 19.37 105 LEU A CA 1
ATOM 611 C C . LEU A 1 85 ? 16.409 4.825 46.649 1.00 19.91 105 LEU A C 1
ATOM 612 O O . LEU A 1 85 ? 15.642 4.985 47.593 1.00 19.25 105 LEU A O 1
ATOM 617 N N . GLN A 1 86 ? 15.994 4.432 45.449 1.00 19.83 106 GLN A N 1
ATOM 618 C CA . GLN A 1 86 ? 14.601 4.089 45.237 1.00 19.61 106 GLN A CA 1
ATOM 619 C C . GLN A 1 86 ? 14.193 2.917 46.136 1.00 18.38 106 GLN A C 1
ATOM 620 O O . GLN A 1 86 ? 13.133 2.938 46.764 1.00 19.26 106 GLN A O 1
ATOM 626 N N . SER A 1 87 ? 15.037 1.892 46.211 1.00 18.72 107 SER A N 1
ATOM 627 C CA . SER A 1 87 ? 14.685 0.708 46.986 1.00 20.63 107 SER A CA 1
ATOM 628 C C . SER A 1 87 ? 14.750 1.002 48.488 1.00 18.82 107 SER A C 1
ATOM 629 O O . SER A 1 87 ? 13.944 0.478 49.245 1.00 18.91 107 SER A O 1
ATOM 632 N N . LEU A 1 88 ? 15.656 1.882 48.905 1.00 18.37 108 LEU A N 1
ATOM 633 C CA . LEU A 1 88 ? 15.682 2.331 50.296 1.00 18.15 108 LEU A CA 1
ATOM 634 C C . LEU A 1 88 ? 14.396 3.074 50.642 1.00 18.13 108 LEU A C 1
ATOM 635 O O . LEU A 1 88 ? 13.787 2.820 51.679 1.00 18.83 108 LEU A O 1
ATOM 640 N N . ALA A 1 89 ? 14.000 4.014 49.785 1.00 18.57 109 ALA A N 1
ATOM 641 C CA . ALA A 1 89 ? 12.781 4.784 50.011 1.00 19.66 109 ALA A CA 1
ATOM 642 C C . ALA A 1 89 ? 11.564 3.863 50.138 1.00 18.38 109 ALA A C 1
ATOM 643 O O . ALA A 1 89 ? 10.725 4.074 51.012 1.00 18.48 109 ALA A O 1
ATOM 645 N N . ASP A 1 90 ? 11.479 2.855 49.268 1.00 18.24 110 ASP A N 1
ATOM 646 C CA . ASP A 1 90 ? 10.410 1.859 49.343 1.00 21.09 110 ASP A CA 1
ATOM 647 C C . ASP A 1 90 ? 10.395 1.138 50.701 1.00 22.30 110 ASP A C 1
ATOM 648 O O . ASP A 1 90 ? 9.334 0.947 51.294 1.00 22.61 110 ASP A O 1
ATOM 653 N N . ALA A 1 91 ? 11.571 0.741 51.194 1.00 20.91 111 ALA A N 1
ATOM 654 C CA . ALA A 1 91 ? 11.660 0.017 52.453 1.00 20.78 111 ALA A CA 1
ATOM 655 C C . ALA A 1 91 ? 11.262 0.895 53.645 1.00 20.54 111 ALA A C 1
ATOM 656 O O . ALA A 1 91 ? 10.670 0.404 54.608 1.00 21.79 111 ALA A O 1
ATOM 658 N N . MET A 1 92 ? 11.576 2.187 53.577 1.00 19.66 112 MET A N 1
ATOM 659 C CA . MET A 1 92 ? 11.375 3.095 54.715 1.00 20.14 112 MET A CA 1
ATOM 660 C C . MET A 1 92 ? 10.092 3.939 54.618 1.00 19.52 112 MET A C 1
ATOM 661 O O . MET A 1 92 ? 9.774 4.693 55.546 1.00 19.43 112 MET A O 1
ATOM 666 N N . HIS A 1 93 ? 9.373 3.806 53.505 1.00 19.36 113 HIS A N 1
ATOM 667 C CA . HIS A 1 93 ? 8.186 4.617 53.217 1.00 20.25 113 HIS A CA 1
ATOM 668 C C . HIS A 1 93 ? 8.504 6.115 53.312 1.00 20.45 113 HIS A C 1
ATOM 669 O O . HIS A 1 93 ? 7.748 6.882 53.902 1.00 20.24 113 HIS A O 1
ATOM 676 N N . ILE A 1 94 ? 9.624 6.532 52.729 1.00 19.59 114 ILE A N 1
ATOM 677 C CA . ILE A 1 94 ? 9.962 7.946 52.643 1.00 18.28 114 ILE A CA 1
ATOM 678 C C . ILE A 1 94 ? 9.730 8.404 51.204 1.00 17.44 114 ILE A C 1
ATOM 679 O O . ILE A 1 94 ? 10.368 7.896 50.294 1.00 17.94 114 ILE A O 1
ATOM 684 N N . PRO A 1 95 ? 8.803 9.349 50.993 1.00 18.49 115 PRO A N 1
ATOM 685 C CA . PRO A 1 95 ? 8.600 9.870 49.639 1.00 18.79 115 PRO A CA 1
ATOM 686 C C . PRO A 1 95 ? 9.911 10.380 49.044 1.00 18.57 115 PRO A C 1
ATOM 687 O O . PRO A 1 95 ? 10.628 11.129 49.708 1.00 19.38 115 PRO A O 1
ATOM 691 N N . HIS A 1 96 ? 10.210 9.955 47.820 1.00 17.43 116 HIS A N 1
ATOM 692 C CA . HIS A 1 96 ? 11.507 10.183 47.196 1.00 17.21 116 HIS A CA 1
ATOM 693 C C . HIS A 1 96 ? 11.283 10.941 45.904 1.00 17.84 116 HIS A C 1
ATOM 694 O O . HIS A 1 96 ? 10.723 10.401 44.948 1.00 18.93 116 HIS A O 1
ATOM 701 N N . LEU A 1 97 ? 11.699 12.203 45.897 1.00 17.83 117 LEU A N 1
ATOM 702 C CA . LEU A 1 97 ? 11.558 13.052 44.728 1.00 17.43 117 LEU A CA 1
ATOM 703 C C . LEU A 1 97 ? 12.865 12.982 43.947 1.00 17.92 117 LEU A C 1
ATOM 704 O O . LEU A 1 97 ? 13.860 13.582 44.340 1.00 17.98 117 LEU A O 1
ATOM 709 N N . PHE A 1 98 ? 12.859 12.212 42.859 1.00 18.27 118 PHE A N 1
ATOM 710 C CA . PHE A 1 98 ? 14.089 11.876 42.135 1.00 18.21 118 PHE A CA 1
ATOM 711 C C . PHE A 1 98 ? 14.268 12.738 40.886 1.00 18.53 118 PHE A C 1
ATOM 712 O O . PHE A 1 98 ? 13.438 12.723 39.969 1.00 19.11 118 PHE A O 1
ATOM 720 N N . ILE A 1 99 ? 15.356 13.502 40.882 1.00 18.29 119 ILE A N 1
ATOM 721 C CA . ILE A 1 99 ? 15.733 14.346 39.745 1.00 18.86 119 ILE A CA 1
ATOM 722 C C . ILE A 1 99 ? 16.949 13.709 39.092 1.00 19.16 119 ILE A C 1
ATOM 723 O O . ILE A 1 99 ? 18.041 13.751 39.640 1.00 19.32 119 ILE A O 1
ATOM 728 N N . GLN A 1 100 ? 16.759 13.109 37.922 1.00 19.84 120 GLN A N 1
ATOM 729 C CA . GLN A 1 100 ? 17.844 12.414 37.245 1.00 21.25 120 GLN A CA 1
ATOM 730 C C . GLN A 1 100 ? 18.836 13.411 36.656 1.00 23.01 120 GLN A C 1
ATOM 731 O O . GLN A 1 100 ? 18.449 14.307 35.901 1.00 26.70 120 GLN A O 1
ATOM 737 N N . ARG A 1 101 ? 20.107 13.250 36.993 1.00 21.19 121 ARG A N 1
ATOM 738 C CA . ARG A 1 101 ? 21.179 14.038 36.387 1.00 23.09 121 ARG A CA 1
ATOM 739 C C . ARG A 1 101 ? 21.882 13.207 35.333 1.00 25.82 121 ARG A C 1
ATOM 740 O O . ARG A 1 101 ? 22.134 12.032 35.544 1.00 25.79 121 ARG A O 1
ATOM 748 N N . SER A 1 102 ? 22.204 13.815 34.203 1.00 29.42 122 SER A N 1
ATOM 749 C CA . SER A 1 102 ? 22.967 13.113 33.186 1.00 32.56 122 SER A CA 1
ATOM 750 C C . SER A 1 102 ? 24.428 13.346 33.504 1.00 29.49 122 SER A C 1
ATOM 751 O O . SER A 1 102 ? 24.768 14.291 34.213 1.00 28.38 122 SER A O 1
ATOM 754 N N . THR A 1 103 ? 25.281 12.473 32.991 1.00 28.79 123 THR A N 1
ATOM 755 C CA . THR A 1 103 ? 26.716 12.598 33.163 1.00 31.70 123 THR A CA 1
ATOM 756 C C . THR A 1 103 ? 27.320 13.563 32.144 1.00 31.45 123 THR A C 1
ATOM 757 O O . THR A 1 103 ? 27.200 13.357 30.928 1.00 28.19 123 THR A O 1
ATOM 761 N N . ALA A 1 104 ? 27.952 14.620 32.648 1.00 33.98 124 ALA A N 1
ATOM 762 C CA . ALA A 1 104 ? 28.723 15.541 31.811 1.00 37.30 124 ALA A CA 1
ATOM 763 C C . ALA A 1 104 ? 27.924 16.124 30.644 1.00 36.45 124 ALA A C 1
ATOM 764 O O . ALA A 1 104 ? 28.474 16.365 29.573 1.00 40.15 124 ALA A O 1
ATOM 766 N N . GLY A 1 105 ? 26.627 16.335 30.845 1.00 29.94 125 GLY A N 1
ATOM 767 C CA . GLY A 1 105 ? 25.784 16.941 29.834 1.00 26.54 125 GLY A CA 1
ATOM 768 C C . GLY A 1 105 ? 25.408 16.031 28.671 1.00 23.22 125 GLY A C 1
ATOM 769 O O . GLY A 1 105 ? 24.793 16.488 27.699 1.00 22.70 125 GLY A O 1
ATOM 770 N N . THR A 1 106 ? 25.769 14.754 28.758 1.00 23.11 126 THR A N 1
ATOM 771 C CA . THR A 1 106 ? 25.375 13.783 27.730 1.00 23.46 126 THR A CA 1
ATOM 772 C C . THR A 1 106 ? 23.853 13.714 27.703 1.00 23.39 126 THR A C 1
ATOM 773 O O . THR A 1 106 ? 23.215 13.928 28.736 1.00 25.36 126 THR A O 1
ATOM 777 N N . PRO A 1 107 ? 23.255 13.442 26.536 1.00 21.16 127 PRO A N 1
ATOM 778 C CA . PRO A 1 107 ? 21.797 13.275 26.530 1.00 22.21 127 PRO A CA 1
ATOM 779 C C . PRO A 1 107 ? 21.345 12.163 27.483 1.00 22.62 127 PRO A C 1
ATOM 780 O O . PRO A 1 107 ? 22.012 11.129 27.589 1.00 21.32 127 PRO A O 1
ATOM 784 N N . ARG A 1 108 ? 20.238 12.404 28.180 1.00 24.82 128 ARG A N 1
ATOM 785 C CA . ARG A 1 108 ? 19.657 11.430 29.102 1.00 26.27 128 ARG A CA 1
ATOM 786 C C . ARG A 1 108 ? 19.113 10.209 28.388 1.00 25.86 128 ARG A C 1
ATOM 787 O O . ARG A 1 108 ? 18.541 10.319 27.305 1.00 25.39 128 ARG A O 1
ATOM 795 N N . SER A 1 109 ? 19.277 9.053 29.019 1.00 24.09 129 SER A N 1
ATOM 796 C CA . SER A 1 109 ? 18.537 7.850 28.654 1.00 24.10 129 SER A CA 1
ATOM 797 C C . SER A 1 109 ? 17.847 7.364 29.919 1.00 26.26 129 SER A C 1
ATOM 798 O O . SER A 1 109 ? 18.236 7.761 31.010 1.00 25.89 129 SER A O 1
ATOM 801 N N . GLY A 1 110 ? 16.827 6.522 29.780 1.00 27.91 130 GLY A N 1
ATOM 802 C CA . GLY A 1 110 ? 16.147 5.981 30.947 1.00 28.01 130 GLY A CA 1
ATOM 803 C C . GLY A 1 110 ? 17.111 5.213 31.832 1.00 27.25 130 GLY A C 1
ATOM 804 O O . GLY A 1 110 ? 18.102 4.656 31.362 1.00 26.60 130 GLY A O 1
ATOM 805 N N . CYS A 1 111 ? 16.856 5.190 33.135 1.00 28.52 131 CYS A N 1
ATOM 806 C CA . CYS A 1 111 ? 17.752 4.454 34.005 1.00 32.56 131 CYS A CA 1
ATOM 807 C C . CYS A 1 111 ? 17.600 2.950 33.785 1.00 36.46 131 CYS A C 1
ATOM 808 O O . CYS A 1 111 ? 18.508 2.185 34.111 1.00 39.37 131 CYS A O 1
ATOM 811 N N . GLY A 1 112 ? 16.477 2.538 33.198 1.00 39.08 132 GLY A N 1
ATOM 812 C CA . GLY A 1 112 ? 16.261 1.144 32.842 1.00 45.03 132 GLY A CA 1
ATOM 813 C C . GLY A 1 112 ? 16.345 0.300 34.091 1.00 54.54 132 GLY A C 1
ATOM 814 O O . GLY A 1 112 ? 16.887 -0.806 34.099 1.00 53.35 132 GLY A O 1
ATOM 815 N N . LEU A 1 113 ? 15.777 0.848 35.153 1.00 66.54 133 LEU A N 1
ATOM 816 C CA . LEU A 1 113 ? 16.105 0.442 36.505 1.00 79.98 133 LEU A CA 1
ATOM 817 C C . LEU A 1 113 ? 15.618 -0.947 36.884 1.00 89.57 133 LEU A C 1
ATOM 818 O O . LEU A 1 113 ? 16.190 -1.576 37.775 1.00 91.64 133 LEU A O 1
ATOM 823 N N . THR A 1 114 ? 14.572 -1.411 36.201 1.00 94.52 134 THR A N 1
ATOM 824 C CA . THR A 1 114 ? 13.875 -2.656 36.537 1.00 97.31 134 THR A CA 1
ATOM 825 C C . THR A 1 114 ? 13.781 -2.850 38.054 1.00 98.05 134 THR A C 1
ATOM 826 O O . THR A 1 114 ? 14.025 -3.937 38.579 1.00 100.62 134 THR A O 1
ATOM 830 N N . ARG A 1 115 ? 13.426 -1.768 38.744 1.00 93.98 135 ARG A N 1
ATOM 831 C CA . ARG A 1 115 ? 13.254 -1.767 40.195 1.00 88.12 135 ARG A CA 1
ATOM 832 C C . ARG A 1 115 ? 12.078 -2.661 40.592 1.00 88.89 135 ARG A C 1
ATOM 833 O O . ARG A 1 115 ? 11.050 -2.691 39.912 1.00 89.35 135 ARG A O 1
ATOM 841 N N . SER A 1 116 ? 12.234 -3.377 41.704 1.00 89.19 136 SER A N 1
ATOM 842 C CA . SER A 1 116 ? 11.272 -4.400 42.114 1.00 89.31 136 SER A CA 1
ATOM 843 C C . SER A 1 116 ? 9.872 -3.836 42.356 1.00 86.87 136 SER A C 1
ATOM 844 O O . SER A 1 116 ? 9.699 -2.884 43.118 1.00 86.17 136 SER A O 1
ATOM 847 N N . ASN A 1 117 ? 8.879 -4.454 41.721 1.00 85.19 137 ASN A N 1
ATOM 848 C CA . ASN A 1 117 ? 7.509 -3.946 41.730 1.00 84.66 137 ASN A CA 1
ATOM 849 C C . ASN A 1 117 ? 6.593 -4.664 42.722 1.00 84.83 137 ASN A C 1
ATOM 850 O O . ASN A 1 117 ? 5.384 -4.429 42.741 1.00 85.33 137 ASN A O 1
ATOM 855 N N . ARG A 1 118 ? 7.165 -5.540 43.541 1.00 83.97 138 ARG A N 1
ATOM 856 C CA . ARG A 1 118 ? 6.394 -6.235 44.568 1.00 81.45 138 ARG A CA 1
ATOM 857 C C . ARG A 1 118 ? 5.941 -5.254 45.638 1.00 75.00 138 ARG A C 1
ATOM 858 O O . ARG A 1 118 ? 4.862 -5.395 46.217 1.00 77.20 138 ARG A O 1
ATOM 866 N N . ASN A 1 119 ? 6.784 -4.257 45.891 1.00 65.51 139 ASN A N 1
ATOM 867 C CA . ASN A 1 119 ? 6.547 -3.286 46.949 1.00 56.49 139 ASN A CA 1
ATOM 868 C C . ASN A 1 119 ? 6.048 -1.965 46.385 1.00 46.03 139 ASN A C 1
ATOM 869 O O . ASN A 1 119 ? 6.325 -1.633 45.232 1.00 40.02 139 ASN A O 1
ATOM 874 N N . ASP A 1 120 ? 5.312 -1.216 47.202 1.00 44.43 140 ASP A N 1
ATOM 875 C CA . ASP A 1 120 ? 4.848 0.108 46.810 1.00 43.47 140 ASP A CA 1
ATOM 876 C C . ASP A 1 120 ? 6.026 0.988 46.420 1.00 35.21 140 ASP A C 1
ATOM 877 O O . ASP A 1 120 ? 7.080 0.953 47.054 1.00 34.70 140 ASP A O 1
ATOM 882 N N . ASP A 1 121 ? 5.824 1.778 45.372 1.00 28.59 141 ASP A N 1
ATOM 883 C CA . ASP A 1 121 ? 6.862 2.631 44.815 1.00 26.49 141 ASP A CA 1
ATOM 884 C C . ASP A 1 121 ? 6.799 4.024 45.445 1.00 24.76 141 ASP A C 1
ATOM 885 O O . ASP A 1 121 ? 5.858 4.787 45.205 1.00 24.54 141 ASP A O 1
ATOM 890 N N . TYR A 1 122 ? 7.810 4.356 46.241 1.00 23.43 142 TYR A N 1
ATOM 891 C CA . TYR A 1 122 ? 7.854 5.649 46.925 1.00 21.13 142 TYR A CA 1
ATOM 892 C C . TYR A 1 122 ? 8.629 6.720 46.157 1.00 21.57 142 TYR A C 1
ATOM 893 O O . TYR A 1 122 ? 8.816 7.834 46.660 1.00 21.80 142 TYR A O 1
ATOM 902 N N . THR A 1 123 ? 9.040 6.413 44.925 1.00 19.98 143 THR A N 1
ATOM 903 C CA . THR A 1 123 ? 9.776 7.378 44.118 1.00 21.01 143 THR A CA 1
ATOM 904 C C . THR A 1 123 ? 8.875 8.042 43.092 1.00 22.59 143 THR A C 1
ATOM 905 O O . THR A 1 123 ? 8.137 7.377 42.348 1.00 22.36 143 THR A O 1
ATOM 909 N N . LEU A 1 124 ? 8.944 9.365 43.072 1.00 22.32 144 LEU A N 1
ATOM 910 C CA . LEU A 1 124 ? 8.314 10.169 42.042 1.00 21.92 144 LEU A CA 1
ATOM 911 C C . LEU A 1 124 ? 9.410 10.735 41.153 1.00 21.23 144 LEU A C 1
ATOM 912 O O . LEU A 1 124 ? 10.336 11.394 41.626 1.00 20.92 144 LEU A O 1
ATOM 917 N N . SER A 1 125 ? 9.316 10.469 39.854 1.00 20.78 145 SER A N 1
ATOM 918 C CA . SER A 1 125 ? 10.313 10.953 38.920 1.00 21.98 145 SER A CA 1
ATOM 919 C C . SER A 1 125 ? 9.939 12.349 38.457 1.00 21.80 145 SER A C 1
ATOM 920 O O . SER A 1 125 ? 8.919 12.555 37.774 1.00 22.16 145 SER A O 1
ATOM 923 N N . VAL A 1 126 ? 10.773 13.311 38.843 1.00 20.00 146 VAL A N 1
ATOM 924 C CA . VAL A 1 126 ? 10.466 14.714 38.662 1.00 19.47 146 VAL A CA 1
ATOM 925 C C . VAL A 1 126 ? 10.690 15.147 37.216 1.00 21.10 146 VAL A C 1
ATOM 926 O O . VAL A 1 126 ? 9.899 15.900 36.663 1.00 22.55 146 VAL A O 1
ATOM 930 N N . ARG A 1 127 ? 11.777 14.693 36.609 1.00 22.38 147 ARG A N 1
ATOM 931 C CA . ARG A 1 127 ? 11.992 15.003 35.201 1.00 22.37 147 ARG A CA 1
ATOM 932 C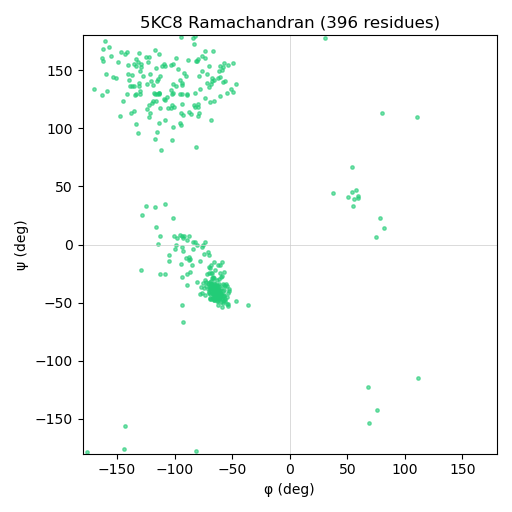 C . ARG A 1 127 ? 11.099 14.141 34.324 1.00 22.85 147 ARG A C 1
ATOM 933 O O . ARG A 1 127 ? 10.775 13.007 34.666 1.00 22.34 147 ARG A O 1
ATOM 941 N N . PRO A 1 128 ? 10.693 14.684 33.170 1.00 24.76 148 PRO A N 1
ATOM 942 C CA . PRO A 1 128 ? 9.795 13.949 32.279 1.00 24.37 148 PRO A CA 1
ATOM 943 C C . PRO A 1 128 ? 10.467 12.714 31.685 1.00 24.87 148 PRO A C 1
ATOM 944 O O . PRO A 1 128 ? 11.688 12.588 31.783 1.00 24.10 148 PRO A O 1
ATOM 948 N N . PRO A 1 129 ? 9.682 11.813 31.077 1.00 27.04 149 PRO A N 1
ATOM 949 C CA . PRO A 1 129 ? 10.286 10.678 30.369 1.00 28.49 149 PRO A CA 1
ATOM 950 C C . PRO A 1 129 ? 11.263 11.131 29.286 1.00 27.02 149 PRO A C 1
ATOM 951 O O . PRO A 1 129 ? 11.179 12.258 28.790 1.00 26.82 149 PRO A O 1
ATOM 955 N N . VAL A 1 130 ? 12.195 10.256 28.931 1.00 25.83 150 VAL A N 1
ATOM 956 C CA . VAL A 1 130 ? 13.143 10.553 27.871 1.00 26.36 150 VAL A CA 1
ATOM 957 C C . VAL A 1 130 ? 12.428 10.311 26.561 1.00 26.25 150 VAL A C 1
ATOM 958 O O . VAL A 1 130 ? 11.973 9.200 26.294 1.00 28.45 150 VAL A O 1
ATOM 962 N N . TYR A 1 131 ? 12.302 11.369 25.771 1.00 25.47 151 TYR A N 1
ATOM 963 C CA . TYR A 1 131 ? 11.593 11.304 24.498 1.00 27.35 151 TYR A CA 1
ATOM 964 C C . TYR A 1 131 ? 12.515 11.497 23.292 1.00 28.57 151 TYR A C 1
ATOM 965 O O . TYR A 1 131 ? 12.034 11.593 22.162 1.00 28.64 151 TYR A O 1
ATOM 974 N N . LEU A 1 132 ? 13.826 11.538 23.533 1.00 28.69 152 LEU A N 1
ATOM 975 C CA . LEU A 1 132 ? 14.818 11.781 22.479 1.00 27.91 152 LEU A CA 1
ATOM 976 C C . LEU A 1 132 ? 14.544 10.932 21.242 1.00 28.28 152 LEU A C 1
ATOM 977 O O . LEU A 1 132 ? 14.521 11.450 20.121 1.00 27.15 152 LEU A O 1
ATOM 982 N N . HIS A 1 133 ? 14.326 9.636 21.451 1.00 28.60 153 HIS A N 1
ATOM 983 C CA . HIS A 1 133 ? 14.141 8.707 20.338 1.00 29.67 153 HIS A CA 1
ATOM 984 C C . HIS A 1 133 ? 12.886 9.016 19.522 1.00 28.99 153 HIS A C 1
ATOM 985 O O . HIS A 1 133 ? 12.888 8.854 18.294 1.00 28.31 153 HIS A O 1
ATOM 992 N N . ASP A 1 134 ? 11.824 9.466 20.185 1.00 28.17 154 ASP A N 1
ATOM 993 C CA . ASP A 1 134 ? 10.593 9.847 19.486 1.00 30.63 154 ASP A CA 1
ATOM 994 C C . ASP A 1 134 ? 10.792 11.111 18.659 1.00 31.97 154 ASP A C 1
ATOM 995 O O . ASP A 1 134 ? 10.377 11.177 17.498 1.00 31.08 154 ASP A O 1
ATOM 1000 N N . VAL A 1 135 ? 11.409 12.120 19.263 1.00 32.08 155 VAL A N 1
ATOM 1001 C CA . VAL A 1 135 ? 11.591 13.398 18.593 1.00 32.74 155 VAL A CA 1
ATOM 1002 C C . VAL A 1 135 ? 12.472 13.231 17.362 1.00 31.29 155 VAL A C 1
ATOM 1003 O O . VAL A 1 135 ? 12.153 13.752 16.286 1.00 30.05 155 VAL A O 1
ATOM 1007 N N . ILE A 1 136 ? 13.574 12.501 17.506 1.00 29.14 156 ILE A N 1
ATOM 1008 C CA . ILE A 1 136 ? 14.535 12.432 16.416 1.00 30.04 156 ILE A CA 1
ATOM 1009 C C . ILE A 1 136 ? 13.945 11.644 15.253 1.00 32.29 156 ILE A C 1
ATOM 1010 O O . ILE A 1 136 ? 14.235 11.944 14.097 1.00 31.74 156 ILE A O 1
ATOM 1015 N N . LEU A 1 137 ? 13.098 10.663 15.547 1.00 31.86 157 LEU A N 1
ATOM 1016 C CA . LEU A 1 137 ? 12.414 9.933 14.482 1.00 31.66 157 LEU A CA 1
ATOM 1017 C C . LEU A 1 137 ? 11.527 10.868 13.671 1.00 30.95 157 LEU A C 1
ATOM 1018 O O . LEU A 1 137 ? 11.497 10.802 12.433 1.00 29.22 157 LEU A O 1
ATOM 1023 N N . ARG A 1 138 ? 10.800 11.738 14.365 1.00 32.15 158 ARG A N 1
ATOM 1024 C CA . ARG A 1 138 ? 9.861 12.633 13.698 1.00 35.51 158 ARG A CA 1
ATOM 1025 C C . ARG A 1 138 ? 10.601 13.619 12.805 1.00 34.27 158 ARG A C 1
ATOM 1026 O O . ARG A 1 138 ? 10.163 13.905 11.688 1.00 35.16 158 ARG A O 1
ATOM 1034 N N . VAL A 1 139 ? 11.721 14.137 13.295 1.00 31.69 159 VAL A N 1
ATOM 1035 C CA . VAL A 1 139 ? 12.491 15.116 12.538 1.00 32.20 159 VAL A CA 1
ATOM 1036 C C . VAL A 1 139 ? 13.183 14.489 11.322 1.00 32.43 159 VAL A C 1
ATOM 1037 O O . VAL A 1 139 ? 13.183 15.090 10.241 1.00 33.14 159 VAL A O 1
ATOM 1041 N N . VAL A 1 140 ? 13.766 13.297 11.462 1.00 31.29 160 VAL A N 1
ATOM 1042 C CA . VAL A 1 140 ? 14.404 12.678 10.292 1.00 33.94 160 VAL A CA 1
ATOM 1043 C C . VAL A 1 140 ? 13.352 12.326 9.236 1.00 35.05 160 VAL A C 1
ATOM 1044 O O . VAL A 1 140 ? 13.625 12.386 8.039 1.00 35.66 160 VAL A O 1
ATOM 1048 N N . THR A 1 141 ? 12.155 11.962 9.683 1.00 36.04 161 THR A N 1
ATOM 1049 C CA . THR A 1 141 ? 11.066 11.639 8.769 1.00 38.27 161 THR A CA 1
ATOM 1050 C C . THR A 1 141 ? 10.645 12.874 7.969 1.00 39.51 161 THR A C 1
ATOM 1051 O O . THR A 1 141 ? 10.413 12.800 6.757 1.00 39.71 161 THR A O 1
ATOM 1055 N N . GLU A 1 142 ? 10.558 14.009 8.650 1.00 40.35 162 GLU A N 1
ATOM 1056 C CA . GLU A 1 142 ? 10.189 15.262 8.011 1.00 42.46 162 GLU A CA 1
ATOM 1057 C C . GLU A 1 142 ? 11.211 15.676 6.958 1.00 41.74 162 GLU A C 1
ATOM 1058 O O . GLU A 1 142 ? 10.848 16.233 5.925 1.00 44.36 162 GLU A O 1
ATOM 1064 N N . TYR A 1 143 ? 12.484 15.400 7.219 1.00 39.18 163 TYR A N 1
ATOM 1065 C CA . TYR A 1 143 ? 13.551 15.730 6.278 1.00 38.20 163 TYR A CA 1
ATOM 1066 C C . TYR A 1 143 ? 13.727 14.654 5.196 1.00 35.45 163 TYR A C 1
ATOM 1067 O O . TYR A 1 143 ? 14.621 14.761 4.354 1.00 32.67 163 TYR A O 1
ATOM 1076 N N . ALA A 1 144 ? 12.880 13.627 5.237 1.00 36.00 164 ALA A N 1
ATOM 1077 C CA . ALA A 1 144 ? 12.945 12.497 4.311 1.00 36.42 164 ALA A CA 1
ATOM 1078 C C . ALA A 1 144 ? 14.342 11.881 4.211 1.00 34.96 164 ALA A C 1
ATOM 1079 O O . ALA A 1 144 ? 14.786 11.513 3.123 1.00 32.70 164 ALA A O 1
ATOM 1081 N N . TRP A 1 145 ? 15.033 11.752 5.340 1.00 32.85 165 TRP A N 1
ATOM 1082 C CA . TRP A 1 145 ? 16.346 11.118 5.346 1.00 31.55 165 TRP A CA 1
ATOM 1083 C C . TRP A 1 145 ? 16.213 9.611 5.124 1.00 32.38 165 TRP A C 1
ATOM 1084 O O . TRP A 1 145 ? 15.228 8.999 5.544 1.00 31.88 165 TRP A O 1
ATOM 1095 N N . GLN A 1 146 ? 17.203 9.027 4.445 1.00 31.76 166 GLN A N 1
ATOM 1096 C CA . GLN A 1 146 ? 17.222 7.595 4.159 1.00 29.45 166 GLN A CA 1
ATOM 1097 C C . GLN A 1 146 ? 18.549 6.963 4.562 1.00 27.95 166 GLN A C 1
ATOM 1098 O O . GLN A 1 146 ? 18.639 5.753 4.786 1.00 28.99 166 GLN A O 1
ATOM 1104 N N . LYS A 1 147 ? 19.578 7.791 4.649 1.00 28.77 167 LYS A N 1
ATOM 1105 C CA . LYS A 1 147 ? 20.917 7.320 4.951 1.00 31.95 167 LYS A CA 1
ATOM 1106 C C . LYS A 1 147 ? 21.615 8.360 5.796 1.00 31.69 167 LYS A C 1
ATOM 1107 O O . LYS A 1 147 ? 21.711 9.520 5.406 1.00 32.10 167 LYS A O 1
ATOM 1113 N N . PHE A 1 148 ? 22.083 7.953 6.973 1.00 30.92 168 PHE A N 1
ATOM 1114 C CA . PHE A 1 148 ? 22.759 8.881 7.860 1.00 30.30 168 PHE A CA 1
ATOM 1115 C C . PHE A 1 148 ? 23.563 8.138 8.914 1.00 28.41 168 PHE A C 1
ATOM 1116 O O . PHE A 1 148 ? 23.427 6.926 9.064 1.00 27.51 168 PHE A O 1
ATOM 1124 N N . ILE A 1 149 ? 24.411 8.877 9.618 1.00 27.28 169 ILE A N 1
ATOM 1125 C CA . ILE A 1 149 ? 25.254 8.316 10.659 1.00 26.38 169 ILE A CA 1
ATOM 1126 C C . ILE A 1 149 ? 24.896 8.978 11.987 1.00 25.57 169 ILE A C 1
ATOM 1127 O O . ILE A 1 149 ? 24.655 10.185 12.042 1.00 25.68 169 ILE A O 1
ATOM 1132 N N . ILE A 1 150 ? 24.820 8.165 13.035 1.00 24.10 170 ILE A N 1
ATOM 1133 C CA . ILE A 1 150 ? 24.606 8.659 14.399 1.00 24.55 170 ILE A CA 1
ATOM 1134 C C . ILE A 1 150 ? 25.928 8.643 15.144 1.00 24.40 170 ILE A C 1
ATOM 1135 O O . ILE A 1 150 ? 26.539 7.581 15.307 1.00 23.96 170 ILE A O 1
ATOM 1140 N N . PHE A 1 151 ? 26.358 9.823 15.593 1.00 24.35 171 PHE A N 1
ATOM 1141 C CA . PHE A 1 151 ? 27.544 9.967 16.418 1.00 23.71 171 PHE A CA 1
ATOM 1142 C C . PHE A 1 151 ? 27.106 10.170 17.869 1.00 24.25 171 PHE A C 1
ATOM 1143 O O . PHE A 1 151 ? 26.260 11.017 18.129 1.00 24.12 171 PHE A O 1
ATOM 1151 N N . TYR A 1 152 ? 27.666 9.400 18.792 1.00 25.54 172 TYR A N 1
ATOM 1152 C CA . TYR A 1 152 ? 27.339 9.586 20.209 1.00 26.23 172 TYR A CA 1
ATOM 1153 C C . TYR A 1 152 ? 28.600 9.702 21.051 1.00 27.59 172 TYR A C 1
ATOM 1154 O O . TYR A 1 152 ? 29.646 9.170 20.689 1.00 28.37 172 TYR A O 1
ATOM 1163 N N . ASP A 1 153 ? 28.514 10.404 22.182 1.00 27.50 173 ASP A N 1
ATOM 1164 C CA . ASP A 1 153 ? 29.715 10.611 22.987 1.00 28.08 173 ASP A CA 1
ATOM 1165 C C . ASP A 1 153 ? 29.951 9.408 23.894 1.00 28.90 173 ASP A C 1
ATOM 1166 O O . ASP A 1 153 ? 29.173 8.451 23.895 1.00 27.81 173 ASP A O 1
ATOM 1171 N N . SER A 1 154 ? 31.043 9.463 24.647 1.00 30.91 174 SER A N 1
ATOM 1172 C CA . SER A 1 154 ? 31.537 8.314 25.388 1.00 34.01 174 SER A CA 1
ATOM 1173 C C . SER A 1 154 ? 30.716 7.993 26.637 1.00 32.08 174 SER A C 1
ATOM 1174 O O . SER A 1 154 ? 30.938 6.967 27.271 1.00 34.80 174 SER A O 1
ATOM 1177 N N . GLU A 1 155 ? 29.778 8.865 26.986 1.00 29.93 175 GLU A N 1
ATOM 1178 C CA . GLU A 1 155 ? 28.926 8.655 28.161 1.00 29.63 175 GLU A CA 1
ATOM 1179 C C . GLU A 1 155 ? 27.509 8.229 27.789 1.00 26.61 175 GLU A C 1
ATOM 1180 O O . GLU A 1 155 ? 26.758 7.770 28.645 1.00 26.61 175 GLU A O 1
ATOM 1186 N N . TYR A 1 156 ? 27.134 8.374 26.519 1.00 23.39 176 TYR A N 1
ATOM 1187 C CA . TYR A 1 156 ? 25.753 8.135 26.135 1.00 21.77 176 TYR A CA 1
ATOM 1188 C C . TYR A 1 156 ? 25.405 6.650 26.174 1.00 23.34 176 TYR A C 1
ATOM 1189 O O . TYR A 1 156 ? 26.180 5.804 25.733 1.00 25.95 176 TYR A O 1
ATOM 1198 N N . ASP A 1 157 ? 24.212 6.358 26.681 1.00 22.49 177 ASP A N 1
ATOM 1199 C CA . ASP A 1 157 ? 23.689 5.003 26.809 1.00 21.85 177 ASP A CA 1
ATOM 1200 C C . ASP A 1 157 ? 22.814 4.681 25.608 1.00 21.49 177 ASP A C 1
ATOM 1201 O O . ASP A 1 157 ? 21.674 5.148 25.524 1.00 20.21 177 ASP A O 1
ATOM 1206 N N . ILE A 1 158 ? 23.337 3.873 24.682 1.00 22.87 178 ILE A N 1
ATOM 1207 C CA . ILE A 1 158 ? 22.667 3.696 23.399 1.00 24.08 178 ILE A CA 1
ATOM 1208 C C . ILE A 1 158 ? 21.366 2.921 23.515 1.00 23.56 178 ILE A C 1
ATOM 1209 O O . ILE A 1 158 ? 20.606 2.867 22.567 1.00 23.80 178 ILE A O 1
ATOM 1214 N N . ARG A 1 159 ? 21.076 2.344 24.677 1.00 23.27 179 ARG A N 1
ATOM 1215 C CA . ARG A 1 159 ? 19.750 1.772 24.877 1.00 23.90 179 ARG A CA 1
ATOM 1216 C C . ARG A 1 159 ? 18.697 2.863 24.641 1.00 24.03 179 ARG A C 1
ATOM 1217 O O . ARG A 1 159 ? 17.553 2.571 24.300 1.00 25.68 179 ARG A O 1
ATOM 1225 N N . GLY A 1 160 ? 19.111 4.116 24.797 1.00 23.67 180 GLY A N 1
ATOM 1226 C CA . GLY A 1 160 ? 18.240 5.258 24.594 1.00 23.88 180 GLY A CA 1
ATOM 1227 C C . GLY A 1 160 ? 17.763 5.424 23.153 1.00 25.44 180 GLY A C 1
ATOM 1228 O O . GLY A 1 160 ? 16.744 6.074 22.923 1.00 28.18 180 GLY A O 1
ATOM 1229 N N . ILE A 1 161 ? 18.485 4.854 22.193 1.00 24.46 181 ILE A N 1
ATOM 1230 C CA . ILE A 1 161 ? 18.047 4.926 20.789 1.00 25.75 181 ILE A CA 1
ATOM 1231 C C . ILE A 1 161 ? 17.710 3.555 20.202 1.00 27.25 181 ILE A C 1
ATOM 1232 O O . ILE A 1 161 ? 17.582 3.412 18.979 1.00 26.02 181 ILE A O 1
ATOM 1237 N N . GLN A 1 162 ? 17.547 2.540 21.046 1.00 28.43 182 GLN A N 1
ATOM 1238 C CA . GLN A 1 162 ? 17.320 1.199 20.519 1.00 30.37 182 GLN A CA 1
ATOM 1239 C C . GLN A 1 162 ? 15.986 1.131 19.761 1.00 29.02 182 GLN A C 1
ATOM 1240 O O . GLN A 1 162 ? 15.875 0.435 18.753 1.00 28.98 182 GLN A O 1
ATOM 1246 N N . GLU A 1 163 ? 14.991 1.882 20.220 1.00 28.47 183 GLU A N 1
ATOM 1247 C CA . GLU A 1 163 ? 13.695 1.912 19.544 1.00 30.97 183 GLU A CA 1
ATOM 1248 C C . GLU A 1 163 ? 13.803 2.656 18.209 1.00 28.68 183 GLU A C 1
ATOM 1249 O O . GLU A 1 163 ? 13.203 2.259 17.200 1.00 29.16 183 GLU A O 1
ATOM 1255 N N . PHE A 1 164 ? 14.589 3.725 18.204 1.00 27.21 184 PHE A N 1
ATOM 1256 C CA . PHE A 1 164 ? 14.842 4.488 16.985 1.00 26.53 184 PHE A CA 1
ATOM 1257 C C . PHE A 1 164 ? 15.550 3.608 15.958 1.00 27.78 184 PHE A C 1
ATOM 1258 O O . PHE A 1 164 ? 15.167 3.579 14.784 1.00 28.64 184 PHE A O 1
ATOM 1266 N N . LEU A 1 165 ? 16.572 2.879 16.393 1.00 27.34 185 LEU A N 1
ATOM 1267 C CA . LEU A 1 165 ? 17.297 1.986 15.488 1.00 28.73 185 LEU A CA 1
ATOM 1268 C C . LEU A 1 165 ? 16.403 0.890 14.911 1.00 30.17 185 LEU A C 1
ATOM 1269 O O . LEU A 1 165 ? 16.508 0.562 13.716 1.00 31.05 185 LEU A O 1
ATOM 1274 N N . ASP A 1 166 ? 15.532 0.325 15.742 1.00 29.72 186 ASP A N 1
ATOM 1275 C CA . ASP A 1 166 ? 14.574 -0.665 15.268 1.00 32.30 186 ASP A CA 1
ATOM 1276 C C . ASP A 1 166 ? 13.703 -0.081 14.165 1.00 30.66 186 ASP A C 1
ATOM 1277 O O . ASP A 1 166 ? 13.520 -0.697 13.119 1.00 30.22 186 ASP A 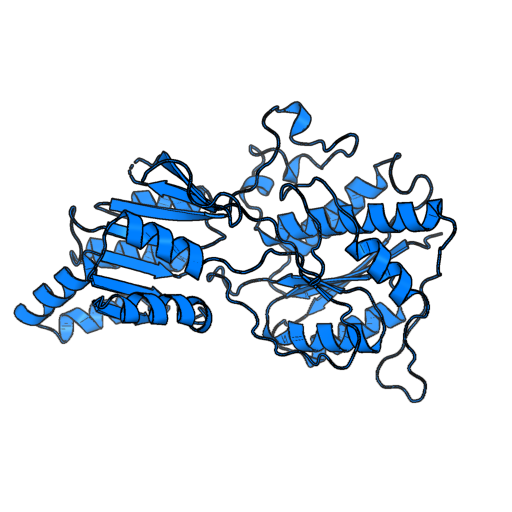O 1
ATOM 1282 N N . LYS A 1 167 ? 13.167 1.111 14.404 1.00 31.84 187 LYS A N 1
ATOM 1283 C CA . LYS A 1 167 ? 12.241 1.731 13.457 1.00 35.77 187 LYS A CA 1
ATOM 1284 C C . LYS A 1 167 ? 12.888 2.065 12.119 1.00 34.05 187 LYS A C 1
ATOM 1285 O O . LYS A 1 167 ? 12.287 1.833 11.070 1.00 35.75 187 LYS A O 1
ATOM 1291 N N . VAL A 1 168 ? 14.097 2.617 12.135 1.00 32.61 188 VAL A N 1
ATOM 1292 C CA . VAL A 1 168 ? 14.739 3.001 10.881 1.00 33.60 188 VAL A CA 1
ATOM 1293 C C . VAL A 1 168 ? 15.110 1.752 10.077 1.00 35.76 188 VAL A C 1
ATOM 1294 O O . VAL A 1 168 ? 15.110 1.773 8.835 1.00 37.69 188 VAL A O 1
ATOM 1298 N N . SER A 1 169 ? 15.415 0.666 10.784 1.00 33.70 189 SER A N 1
ATOM 1299 C CA . SER A 1 169 ? 15.670 -0.626 10.147 1.00 33.62 189 SER A CA 1
ATOM 1300 C C . SER A 1 169 ? 14.415 -1.137 9.463 1.00 35.27 189 SER A C 1
ATOM 1301 O O . SER A 1 169 ? 14.468 -1.602 8.326 1.00 37.30 189 SER A O 1
ATOM 1304 N N . GLN A 1 170 ? 13.287 -1.058 10.162 1.00 36.97 190 GLN A N 1
ATOM 1305 C CA . GLN A 1 170 ? 12.015 -1.509 9.610 1.00 42.83 190 GLN A CA 1
ATOM 1306 C C . GLN A 1 170 ? 11.697 -0.763 8.316 1.00 44.90 190 GLN A C 1
ATOM 1307 O O . GLN A 1 170 ? 11.115 -1.329 7.390 1.00 46.58 190 GLN A O 1
ATOM 1313 N N . GLN A 1 171 ? 12.108 0.499 8.254 1.00 44.67 191 GLN A N 1
ATOM 1314 C CA . GLN A 1 171 ? 11.842 1.343 7.090 1.00 46.19 191 GLN A CA 1
ATOM 1315 C C . GLN A 1 171 ? 12.947 1.245 6.035 1.00 45.03 191 GLN A C 1
ATOM 1316 O O . GLN A 1 171 ? 12.911 1.940 5.022 1.00 46.00 191 GLN A O 1
ATOM 1322 N N . GLY A 1 172 ? 13.923 0.375 6.270 1.00 43.36 192 GLY A N 1
ATOM 1323 C CA . GLY A 1 172 ? 14.920 0.059 5.261 1.00 41.23 192 GLY A CA 1
ATOM 1324 C C . GLY A 1 172 ? 16.014 1.095 5.090 1.00 38.42 192 GLY A C 1
ATOM 1325 O O . GLY A 1 172 ? 16.661 1.154 4.042 1.00 37.96 192 GLY A O 1
ATOM 1326 N N . MET A 1 173 ? 16.242 1.909 6.115 1.00 34.91 193 MET A N 1
ATOM 1327 C CA . MET A 1 173 ? 17.244 2.964 6.024 1.00 35.19 193 MET A CA 1
ATOM 1328 C C . MET A 1 173 ? 18.656 2.443 6.257 1.00 40.09 193 MET A C 1
ATOM 1329 O O . MET A 1 173 ? 18.850 1.391 6.858 1.00 43.79 193 MET A O 1
ATOM 1334 N N . ASP A 1 174 ? 19.633 3.195 5.765 1.00 44.86 194 ASP A N 1
ATOM 1335 C CA . ASP A 1 174 ? 21.042 2.858 5.919 1.00 51.62 194 ASP A CA 1
ATOM 1336 C C . ASP A 1 174 ? 21.664 3.726 7.015 1.00 44.64 194 ASP A C 1
ATOM 1337 O O . ASP A 1 174 ? 22.179 4.813 6.747 1.00 39.97 194 ASP A O 1
ATOM 1342 N N . VAL A 1 175 ? 21.618 3.235 8.249 1.00 43.60 195 VAL A N 1
ATOM 1343 C CA . VAL A 1 175 ? 22.035 4.024 9.406 1.00 40.30 195 VAL A CA 1
ATOM 1344 C C . VAL A 1 175 ? 23.295 3.474 10.069 1.00 36.92 195 VAL A C 1
ATOM 1345 O O . VAL A 1 175 ? 23.301 2.351 10.573 1.00 38.74 195 VAL A O 1
ATOM 1349 N N . ALA A 1 176 ? 24.353 4.282 10.062 1.00 31.83 196 ALA A N 1
ATOM 1350 C CA . ALA A 1 176 ? 25.609 3.936 10.712 1.00 29.14 196 ALA A CA 1
ATOM 1351 C C . ALA A 1 176 ? 25.636 4.456 12.150 1.00 28.64 196 ALA A C 1
ATOM 1352 O O . ALA A 1 176 ? 25.038 5.489 12.452 1.00 27.83 196 ALA A O 1
ATOM 1354 N N . LEU A 1 177 ? 26.317 3.720 13.026 1.00 30.51 197 LEU A N 1
ATOM 1355 C CA . LEU A 1 177 ? 26.615 4.191 14.374 1.00 36.82 197 LEU A CA 1
ATOM 1356 C C . LEU A 1 177 ? 28.102 4.446 14.483 1.00 39.08 197 LEU A C 1
ATOM 1357 O O . LEU A 1 177 ? 28.904 3.852 13.755 1.00 42.28 197 LEU A O 1
ATOM 1362 N N . GLN A 1 178 ? 28.470 5.351 15.378 1.00 33.50 198 GLN A N 1
ATOM 1363 C CA . GLN A 1 178 ? 29.866 5.531 15.716 1.00 32.79 198 GLN A CA 1
ATOM 1364 C C . GLN A 1 178 ? 29.965 6.286 17.023 1.00 29.43 198 GLN A C 1
ATOM 1365 O O . GLN A 1 178 ? 29.357 7.337 17.181 1.00 29.20 198 GLN A O 1
ATOM 1371 N N . LYS A 1 179 ? 30.739 5.741 17.946 1.00 29.70 199 LYS A N 1
ATOM 1372 C CA . LYS A 1 179 ? 31.079 6.460 19.154 1.00 32.34 199 LYS A CA 1
ATOM 1373 C C . LYS A 1 179 ? 32.175 7.473 18.830 1.00 34.21 199 LYS A C 1
ATOM 1374 O O . LYS A 1 179 ? 33.149 7.145 18.144 1.00 36.73 199 LYS A O 1
ATOM 1380 N N . VAL A 1 180 ? 32.006 8.703 19.305 1.00 33.45 200 VAL A N 1
ATOM 1381 C CA . VAL A 1 180 ? 33.044 9.719 19.202 1.00 38.47 200 VAL A CA 1
ATOM 1382 C C . VAL A 1 180 ? 33.858 9.728 20.487 1.00 45.80 200 VAL A C 1
ATOM 1383 O O . VAL A 1 180 ? 33.342 10.068 21.552 1.00 44.76 200 VAL A O 1
ATOM 1387 N N . GLU A 1 181 ? 35.124 9.335 20.389 1.00 56.20 201 GLU A N 1
ATOM 1388 C CA . GLU A 1 181 ? 36.015 9.356 21.543 1.00 68.20 201 GLU A CA 1
ATOM 1389 C C . GLU A 1 181 ? 36.104 10.767 22.101 1.00 74.65 201 GLU A C 1
ATOM 1390 O O . GLU A 1 181 ? 35.916 11.740 21.373 1.00 74.25 201 GLU A O 1
ATOM 1396 N N . ASN A 1 182 ? 36.383 10.875 23.394 1.00 82.05 202 ASN A N 1
ATOM 1397 C CA . ASN A 1 182 ? 36.483 12.177 24.038 1.00 89.03 202 ASN A CA 1
ATOM 1398 C C . ASN A 1 182 ? 37.580 13.014 23.382 1.00 87.62 202 ASN A C 1
ATOM 1399 O O . ASN A 1 182 ? 37.517 14.244 23.376 1.00 88.21 202 ASN A O 1
ATOM 1404 N N . ASN A 1 183 ? 38.575 12.328 22.822 1.00 84.65 203 ASN A N 1
ATOM 1405 C CA . ASN A 1 183 ? 39.643 12.967 22.059 1.00 82.15 203 ASN A CA 1
ATOM 1406 C C . ASN A 1 183 ? 39.406 12.825 20.557 1.00 79.26 203 ASN A C 1
ATOM 1407 O O . ASN A 1 183 ? 39.686 11.778 19.972 1.00 76.75 203 ASN A O 1
ATOM 1412 N N . ILE A 1 184 ? 38.903 13.888 19.936 1.00 81.03 204 ILE A N 1
ATOM 1413 C CA . ILE A 1 184 ? 38.469 13.838 18.542 1.00 84.34 204 ILE A CA 1
ATOM 1414 C C . ILE A 1 184 ? 39.640 13.848 17.560 1.00 88.19 204 ILE A C 1
ATOM 1415 O O . ILE A 1 184 ? 39.625 13.115 16.570 1.00 87.93 204 ILE A O 1
ATOM 1420 N N . ASN A 1 185 ? 40.643 14.682 17.827 1.00 92.33 205 ASN A N 1
ATOM 1421 C CA . ASN A 1 185 ? 41.775 14.834 16.915 1.00 96.06 205 ASN A CA 1
ATOM 1422 C C . ASN A 1 185 ? 42.448 13.507 16.590 1.00 95.66 205 ASN A C 1
ATOM 1423 O O . ASN A 1 185 ? 42.756 13.233 15.433 1.00 94.94 205 ASN A O 1
ATOM 1428 N N . LYS A 1 186 ? 42.672 12.688 17.612 1.00 96.39 206 LYS A N 1
ATOM 1429 C CA . LYS A 1 186 ? 43.269 11.371 17.422 1.00 97.07 206 LYS A CA 1
ATOM 1430 C C . LYS A 1 186 ? 42.397 10.516 16.509 1.00 93.93 206 LYS A C 1
ATOM 1431 O O . LYS A 1 186 ? 42.898 9.839 15.609 1.00 95.99 206 LYS A O 1
ATOM 1437 N N . MET A 1 187 ? 41.089 10.558 16.745 1.00 88.03 207 MET A N 1
ATOM 1438 C CA . MET A 1 187 ? 40.138 9.769 15.972 1.00 82.34 207 MET A CA 1
ATOM 1439 C C . MET A 1 187 ? 40.204 10.130 14.491 1.00 77.34 207 MET A C 1
ATOM 1440 O O . MET A 1 187 ? 40.307 9.253 13.634 1.00 74.68 207 MET A O 1
ATOM 1445 N N . ILE A 1 188 ? 40.150 11.426 14.200 1.00 76.36 208 ILE A N 1
ATOM 1446 C CA . ILE A 1 188 ? 40.170 11.909 12.822 1.00 75.94 208 ILE A CA 1
ATOM 1447 C C . ILE A 1 188 ? 41.575 11.857 12.223 1.00 79.79 208 ILE A C 1
ATOM 1448 O O . ILE A 1 188 ? 41.735 11.568 11.039 1.00 80.59 208 ILE A O 1
ATOM 1453 N N . THR A 1 189 ? 42.590 12.142 13.033 1.00 82.76 209 THR A N 1
ATOM 1454 C CA . THR A 1 189 ? 43.969 12.075 12.559 1.00 85.88 209 THR A CA 1
ATOM 1455 C C . THR A 1 189 ? 44.291 10.646 12.137 1.00 85.91 209 THR A C 1
ATOM 1456 O O . THR A 1 189 ? 44.891 10.420 11.085 1.00 84.38 209 THR A O 1
ATOM 1460 N N . THR A 1 190 ? 43.885 9.686 12.964 1.00 87.80 210 THR A N 1
ATOM 1461 C CA . THR A 1 190 ? 44.048 8.274 12.641 1.00 89.78 210 THR A CA 1
ATOM 1462 C C . THR A 1 190 ? 43.358 7.954 11.324 1.00 92.26 210 THR A C 1
ATOM 1463 O O . THR A 1 190 ? 43.828 7.122 10.549 1.00 90.81 210 THR A O 1
ATOM 1467 N N . LEU A 1 191 ? 42.242 8.632 11.080 1.00 96.87 211 LEU A N 1
ATOM 1468 C CA . LEU A 1 191 ? 41.407 8.366 9.918 1.00 101.04 211 LEU A CA 1
ATOM 1469 C C . LEU A 1 191 ? 42.116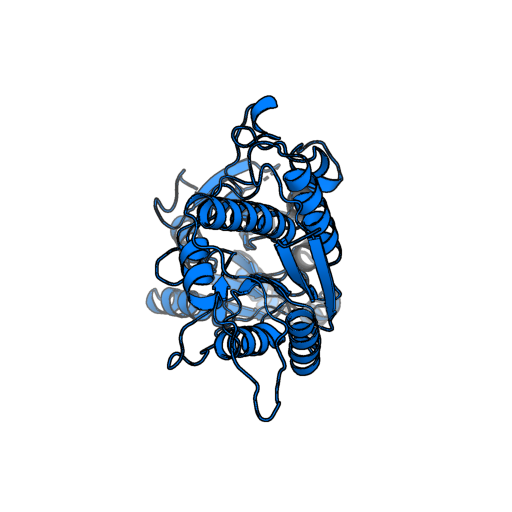 8.698 8.606 1.00 104.09 211 LEU A C 1
ATOM 1470 O O . LEU A 1 191 ? 42.111 7.898 7.671 1.00 105.16 211 LEU A O 1
ATOM 1475 N N . PHE A 1 192 ? 42.721 9.880 8.539 1.00 104.99 212 PHE A N 1
ATOM 1476 C CA . PHE A 1 192 ? 43.407 10.321 7.328 1.00 105.18 212 PHE A CA 1
ATOM 1477 C C . PHE A 1 192 ? 44.636 9.469 7.028 1.00 111.93 212 PHE A C 1
ATOM 1478 O O . PHE A 1 192 ? 44.930 9.174 5.869 1.00 111.83 212 PHE A O 1
ATOM 1486 N N . ASP A 1 193 ? 45.353 9.080 8.077 1.00 118.30 213 ASP A N 1
ATOM 1487 C CA . ASP A 1 193 ? 46.573 8.295 7.923 1.00 123.30 213 ASP A CA 1
ATOM 1488 C C . ASP A 1 193 ? 46.297 6.929 7.304 1.00 125.92 213 ASP A C 1
ATOM 1489 O O . ASP A 1 193 ? 47.100 6.418 6.523 1.00 128.26 213 ASP A O 1
ATOM 1494 N N . THR A 1 194 ? 45.154 6.346 7.653 1.00 124.00 214 THR A N 1
ATOM 1495 C CA . THR A 1 194 ? 44.851 4.968 7.280 1.00 120.14 214 THR A CA 1
ATOM 1496 C C . THR A 1 194 ? 44.052 4.844 5.981 1.00 116.29 214 THR A C 1
ATOM 1497 O O . THR A 1 194 ? 44.164 3.840 5.279 1.00 119.49 214 THR A O 1
ATOM 1501 N N . MET A 1 195 ? 43.254 5.857 5.659 1.00 108.02 215 MET A N 1
ATOM 1502 C CA . MET A 1 195 ? 42.321 5.768 4.534 1.00 100.16 215 MET A CA 1
ATOM 1503 C C . MET A 1 195 ? 42.892 6.332 3.235 1.00 96.81 215 MET A C 1
ATOM 1504 O O . MET A 1 195 ? 44.017 6.828 3.206 1.00 97.16 215 MET A O 1
ATOM 1509 N N . ARG A 1 196 ? 42.101 6.249 2.165 1.00 93.95 216 ARG A N 1
ATOM 1510 C CA . ARG A 1 196 ? 42.521 6.720 0.845 1.00 93.02 216 ARG A CA 1
ATOM 1511 C C . ARG A 1 196 ? 41.340 7.288 0.053 1.00 92.16 216 ARG A C 1
ATOM 1512 O O . ARG A 1 196 ? 40.181 7.083 0.414 1.00 89.77 216 ARG A O 1
ATOM 1520 N N . ILE A 1 197 ? 41.664 7.999 -1.027 1.00 95.84 217 ILE A N 1
ATOM 1521 C CA . ILE A 1 197 ? 40.702 8.755 -1.836 1.00 100.51 217 ILE A CA 1
ATOM 1522 C C . ILE A 1 197 ? 39.319 8.115 -2.011 1.00 104.14 217 ILE A C 1
ATOM 1523 O O . ILE A 1 197 ? 38.304 8.765 -1.757 1.00 105.59 217 ILE A O 1
ATOM 1528 N N . GLU A 1 198 ? 39.270 6.859 -2.441 1.00 104.50 218 GLU A N 1
ATOM 1529 C CA . GLU A 1 198 ? 37.989 6.194 -2.658 1.00 102.96 218 GLU A CA 1
ATOM 1530 C C . GLU A 1 198 ? 37.266 6.005 -1.332 1.00 97.35 218 GLU A C 1
ATOM 1531 O O . GLU A 1 198 ? 36.043 6.121 -1.260 1.00 96.20 218 GLU A O 1
ATOM 1537 N N . GLU A 1 199 ? 38.032 5.717 -0.285 1.00 93.80 219 GLU A N 1
ATOM 1538 C CA . GLU A 1 199 ? 37.469 5.523 1.044 1.00 92.12 219 GLU A CA 1
ATOM 1539 C C . GLU A 1 199 ? 37.069 6.862 1.655 1.00 91.01 219 GLU A C 1
ATOM 1540 O O . GLU A 1 199 ? 36.053 6.964 2.343 1.00 88.19 219 GLU A O 1
ATOM 1546 N N . LEU A 1 200 ? 37.876 7.886 1.397 1.00 93.94 220 LEU A N 1
ATOM 1547 C CA . LEU A 1 200 ? 37.629 9.217 1.941 1.00 95.83 220 LEU A CA 1
ATOM 1548 C C . LEU A 1 200 ? 36.349 9.809 1.367 1.00 89.81 220 LEU A C 1
ATOM 1549 O O . LEU A 1 200 ? 35.520 10.341 2.104 1.00 91.74 220 LEU A O 1
ATOM 1554 N N . ASN A 1 201 ? 36.202 9.721 0.048 1.00 80.15 221 ASN A N 1
ATOM 1555 C CA . ASN A 1 201 ? 34.985 10.166 -0.621 1.00 70.42 221 ASN A CA 1
ATOM 1556 C C . ASN A 1 201 ? 33.754 9.466 -0.064 1.00 59.82 221 ASN A C 1
ATOM 1557 O O . ASN A 1 201 ? 32.681 10.062 0.034 1.00 55.00 221 ASN A O 1
ATOM 1562 N N . ARG A 1 202 ? 33.910 8.196 0.297 1.00 55.44 222 ARG A N 1
ATOM 1563 C CA . ARG A 1 202 ? 32.810 7.442 0.875 1.00 52.35 222 ARG A CA 1
ATOM 1564 C C . ARG A 1 202 ? 32.495 7.960 2.272 1.00 44.36 222 ARG A C 1
ATOM 1565 O O . ARG A 1 202 ? 31.330 8.084 2.639 1.00 40.47 222 ARG A O 1
ATOM 1573 N N . TYR A 1 203 ? 33.529 8.275 3.045 1.00 42.86 223 TYR A N 1
ATOM 1574 C CA . TYR A 1 203 ? 33.312 8.772 4.403 1.00 44.09 223 TYR A CA 1
ATOM 1575 C C . TYR A 1 203 ? 32.693 10.161 4.356 1.00 41.79 223 TYR A C 1
ATOM 1576 O O . TYR A 1 203 ? 31.730 10.440 5.066 1.00 41.23 223 TYR A O 1
ATOM 1585 N N . ARG A 1 204 ? 33.242 11.026 3.507 1.00 41.83 224 ARG A N 1
ATOM 1586 C CA . ARG A 1 204 ? 32.666 12.343 3.291 1.00 44.16 224 ARG A CA 1
ATOM 1587 C C . ARG A 1 204 ? 31.193 12.229 2.946 1.00 40.52 224 ARG A C 1
ATOM 1588 O O . ARG A 1 204 ? 30.376 13.026 3.402 1.00 40.64 224 ARG A O 1
ATOM 1596 N N . ASP A 1 205 ? 30.849 11.238 2.131 1.00 38.38 225 ASP A N 1
ATOM 1597 C CA . ASP A 1 205 ? 29.465 11.077 1.717 1.00 37.02 225 ASP A CA 1
ATOM 1598 C C . ASP A 1 205 ? 28.619 10.668 2.906 1.00 35.67 225 ASP A C 1
ATOM 1599 O O . ASP A 1 205 ? 27.469 11.086 3.034 1.00 34.93 225 ASP A O 1
ATOM 1604 N N . THR A 1 206 ? 29.198 9.836 3.764 1.00 35.45 226 THR A N 1
ATOM 1605 C CA . THR A 1 206 ? 28.514 9.369 4.959 1.00 34.60 226 THR A CA 1
ATOM 1606 C C . THR A 1 206 ? 28.262 10.544 5.900 1.00 32.37 226 THR A C 1
ATOM 1607 O O . THR A 1 206 ? 27.206 10.623 6.519 1.00 31.64 226 THR A O 1
ATOM 1611 N N . LEU A 1 207 ? 29.224 11.460 5.978 1.00 31.92 227 LEU A N 1
ATOM 1612 C CA . LEU A 1 207 ? 29.119 12.620 6.860 1.00 33.93 227 LEU A CA 1
ATOM 1613 C C . LEU A 1 207 ? 28.184 13.706 6.345 1.00 32.67 227 LEU A C 1
ATOM 1614 O O . LEU A 1 207 ? 27.998 14.720 7.017 1.00 32.43 227 LEU A O 1
ATOM 1619 N N . ARG A 1 208 ? 27.599 13.528 5.160 1.00 30.38 228 ARG A N 1
ATOM 1620 C CA . ARG A 1 208 ? 26.701 14.558 4.641 1.00 30.36 228 ARG A CA 1
ATOM 1621 C C . ARG A 1 208 ? 25.407 14.663 5.453 1.00 29.64 228 ARG A C 1
ATOM 1622 O O . ARG A 1 208 ? 24.758 15.712 5.465 1.00 27.60 228 ARG A O 1
ATOM 1630 N N . ARG A 1 209 ? 25.038 13.579 6.127 1.00 31.03 229 ARG A N 1
ATOM 1631 C CA . ARG A 1 209 ? 23.875 13.584 7.004 1.00 30.38 229 ARG A CA 1
ATOM 1632 C C . ARG A 1 209 ? 24.239 12.877 8.299 1.00 27.76 229 ARG A C 1
ATOM 1633 O O . ARG A 1 209 ? 24.539 11.684 8.294 1.00 24.84 229 ARG A O 1
ATOM 1641 N N . ALA A 1 210 ? 24.244 13.622 9.402 1.00 26.84 230 ALA A N 1
ATOM 1642 C CA . ALA A 1 210 ? 24.570 13.033 10.693 1.00 25.10 230 ALA A CA 1
ATOM 1643 C C . ALA A 1 210 ? 23.694 13.563 11.814 1.00 23.95 230 ALA A C 1
ATOM 1644 O O . ALA A 1 210 ? 23.145 14.666 11.744 1.00 22.10 230 ALA A O 1
ATOM 1646 N N . ILE A 1 211 ? 23.569 12.732 12.844 1.00 24.43 231 ILE A N 1
ATOM 1647 C CA . ILE A 1 211 ? 22.926 13.106 14.102 1.00 26.17 231 ILE A CA 1
ATOM 1648 C C . ILE A 1 211 ? 23.956 13.027 15.219 1.00 25.51 231 ILE A C 1
ATOM 1649 O O . ILE A 1 211 ? 24.641 12.010 15.353 1.00 23.51 231 ILE A O 1
ATOM 1654 N N . LEU A 1 212 ? 24.067 14.093 16.015 1.00 26.30 232 LEU A N 1
ATOM 1655 C CA . LEU A 1 212 ? 24.962 14.101 17.166 1.00 26.60 232 LEU A CA 1
ATOM 1656 C C . LEU A 1 212 ? 24.143 13.911 18.440 1.00 25.93 232 LEU A C 1
ATOM 1657 O O . LEU A 1 212 ? 23.277 14.723 18.754 1.00 24.89 232 LEU A O 1
ATOM 1662 N N . VAL A 1 213 ? 24.415 12.817 19.138 1.00 25.97 233 VAL A N 1
ATOM 1663 C CA . VAL A 1 213 ? 23.774 12.519 20.413 1.00 26.63 233 VAL A CA 1
ATOM 1664 C C . VAL A 1 213 ? 24.891 12.635 21.425 1.00 23.72 233 VAL A C 1
ATOM 1665 O O . VAL A 1 213 ? 25.525 11.653 21.797 1.00 23.10 233 VAL A O 1
ATOM 1669 N N . MET A 1 214 ? 25.182 13.865 21.820 1.00 26.37 234 MET A N 1
ATOM 1670 C CA . MET A 1 214 ? 26.331 14.114 22.666 1.00 30.92 234 MET A CA 1
ATOM 1671 C C . MET A 1 214 ? 26.172 15.415 23.446 1.00 29.69 234 MET A C 1
ATOM 1672 O O . MET A 1 214 ? 25.254 16.208 23.207 1.00 28.81 234 MET A O 1
ATOM 1677 N N . ASN A 1 215 ? 27.070 15.610 24.396 1.00 30.86 235 ASN A N 1
ATOM 1678 C CA . ASN A 1 215 ? 27.098 16.841 25.166 1.00 34.25 235 ASN A CA 1
ATOM 1679 C C . ASN A 1 215 ? 27.560 17.982 24.263 1.00 35.49 235 ASN A C 1
ATOM 1680 O O . ASN A 1 215 ? 28.268 17.740 23.279 1.00 34.79 235 ASN A O 1
ATOM 1685 N N . PRO A 1 216 ? 27.150 19.223 24.576 1.00 36.57 236 PRO A N 1
ATOM 1686 C CA . PRO A 1 216 ? 27.483 20.356 23.698 1.00 38.42 236 PRO A CA 1
ATOM 1687 C C . PRO A 1 216 ? 28.981 20.589 23.503 1.00 38.11 236 PRO A C 1
ATOM 1688 O O . PRO A 1 216 ? 29.393 20.955 22.396 1.00 37.87 236 PRO A O 1
ATOM 1692 N N . ALA A 1 217 ? 29.777 20.389 24.550 1.00 38.60 237 ALA A N 1
ATOM 1693 C CA . ALA A 1 217 ? 31.212 20.648 24.467 1.00 40.93 237 ALA A CA 1
ATOM 1694 C C . ALA A 1 217 ? 31.873 19.747 23.425 1.00 40.38 237 ALA A C 1
ATOM 1695 O O . ALA A 1 217 ? 32.654 20.208 22.591 1.00 39.60 237 ALA A O 1
ATOM 1697 N N . THR A 1 218 ? 31.556 18.460 23.477 1.00 39.84 238 THR A N 1
ATOM 1698 C CA . THR A 1 218 ? 32.129 17.501 22.541 1.00 39.30 238 THR A CA 1
ATOM 1699 C C . THR A 1 218 ? 31.645 17.774 21.125 1.00 36.93 238 THR A C 1
ATOM 1700 O O . THR A 1 218 ? 32.411 17.660 20.171 1.00 39.41 238 THR A O 1
ATOM 1704 N N . ALA A 1 219 ? 30.378 18.144 20.985 1.00 32.93 239 ALA A N 1
ATOM 1705 C CA . ALA A 1 219 ? 29.832 18.465 19.673 1.00 33.49 239 ALA A CA 1
ATOM 1706 C C . ALA A 1 219 ? 30.573 19.646 19.040 1.00 36.22 239 ALA A C 1
ATOM 1707 O O . ALA A 1 219 ? 30.933 19.600 17.857 1.00 33.95 239 ALA A O 1
ATOM 1709 N N . LYS A 1 220 ? 30.788 20.701 19.827 1.00 39.39 240 LYS A N 1
ATOM 1710 C CA . LYS A 1 220 ? 31.533 21.873 19.367 1.00 41.14 240 LYS A CA 1
ATOM 1711 C C . LYS A 1 220 ? 32.886 21.456 18.811 1.00 39.86 240 LYS A C 1
ATOM 1712 O O . LYS A 1 220 ? 33.245 21.801 17.683 1.00 39.51 240 LYS A O 1
ATOM 1718 N N . SER A 1 221 ? 33.624 20.704 19.617 1.00 41.33 241 SER A N 1
ATOM 1719 C CA . SER A 1 221 ? 34.950 20.237 19.249 1.00 46.22 241 SER A CA 1
ATOM 1720 C C . SER A 1 221 ? 34.907 19.331 18.023 1.00 46.27 241 SER A C 1
ATOM 1721 O O . SER A 1 221 ? 35.759 19.428 17.140 1.00 45.75 241 SER A O 1
ATOM 1724 N N . PHE A 1 222 ? 33.904 18.459 17.972 1.00 44.80 242 PHE A N 1
ATOM 1725 C CA . PHE A 1 222 ? 33.764 17.508 16.874 1.00 40.78 242 PHE A CA 1
ATOM 1726 C C . PHE A 1 222 ? 33.461 18.234 15.565 1.00 40.38 242 PHE A C 1
ATOM 1727 O O . PHE A 1 222 ? 34.058 17.940 14.531 1.00 42.72 242 PHE A O 1
ATOM 1735 N N . ILE A 1 223 ? 32.540 19.190 15.613 1.00 38.78 243 ILE A N 1
ATOM 1736 C CA . ILE A 1 223 ? 32.208 19.987 14.434 1.00 40.31 243 ILE A CA 1
ATOM 1737 C C . ILE A 1 223 ? 33.423 20.752 13.920 1.00 42.06 243 ILE A C 1
ATOM 1738 O O . ILE A 1 223 ? 33.693 20.763 12.719 1.00 41.65 243 ILE A O 1
ATOM 1743 N N . THR A 1 224 ? 34.155 21.399 14.821 1.00 43.98 244 THR A N 1
ATOM 1744 C CA . THR A 1 224 ? 35.310 22.187 14.408 1.00 46.31 244 THR A CA 1
ATOM 1745 C C . THR A 1 224 ? 36.341 21.319 13.695 1.00 47.78 244 THR A C 1
ATOM 1746 O O . THR A 1 224 ? 36.884 21.707 12.657 1.00 48.39 244 THR A O 1
ATOM 1750 N N . GLU A 1 225 ? 36.590 20.133 14.233 1.00 48.62 245 GLU A N 1
ATOM 1751 C CA . GLU A 1 225 ? 37.639 19.281 13.697 1.00 51.77 245 GLU A CA 1
ATOM 1752 C C . GLU A 1 225 ? 37.319 18.723 12.301 1.00 48.84 245 GLU A C 1
ATOM 1753 O O . GLU A 1 225 ? 38.229 18.546 11.491 1.00 45.70 245 GLU A O 1
ATOM 1759 N N . VAL A 1 226 ? 36.050 18.442 12.009 1.00 49.61 246 VAL A N 1
ATOM 1760 C CA . VAL A 1 226 ? 35.697 17.936 10.680 1.00 49.23 246 VAL A CA 1
ATOM 1761 C C . VAL A 1 226 ? 35.614 19.082 9.682 1.00 47.96 246 VAL A C 1
ATOM 1762 O O . VAL A 1 226 ? 35.912 18.905 8.501 1.00 46.36 246 VAL A O 1
ATOM 1766 N N . VAL A 1 227 ? 35.197 20.253 10.155 1.00 48.68 247 VAL A N 1
ATOM 1767 C CA . VAL A 1 227 ? 35.140 21.436 9.300 1.00 51.37 247 VAL A CA 1
ATOM 1768 C C . VAL A 1 227 ? 36.551 21.839 8.890 1.00 54.94 247 VAL A C 1
ATOM 1769 O O . VAL A 1 227 ? 36.815 22.095 7.715 1.00 53.24 247 VAL A O 1
ATOM 1773 N N . GLU A 1 228 ? 37.456 21.881 9.863 1.00 60.18 248 GLU A N 1
ATOM 1774 C CA . GLU A 1 228 ? 38.835 22.273 9.605 1.00 67.03 248 GLU A CA 1
ATOM 1775 C C . GLU A 1 228 ? 39.522 21.304 8.646 1.00 65.14 248 GLU A C 1
ATOM 1776 O O . GLU A 1 228 ? 40.302 21.721 7.792 1.00 66.15 248 GLU A O 1
ATOM 1782 N N . THR A 1 229 ? 39.223 20.016 8.784 1.00 62.52 249 THR A N 1
ATOM 1783 C CA . THR A 1 229 ? 39.846 18.992 7.952 1.00 61.22 249 THR A CA 1
ATOM 1784 C C . THR A 1 229 ? 39.081 18.768 6.646 1.00 62.77 249 THR A C 1
ATOM 1785 O O . THR A 1 229 ? 39.394 17.849 5.891 1.00 63.49 249 THR A O 1
ATOM 1789 N N . ASN A 1 230 ? 38.084 19.610 6.389 1.00 64.11 250 ASN A N 1
ATOM 1790 C CA . ASN A 1 230 ? 37.295 19.543 5.157 1.00 66.01 250 ASN A CA 1
ATOM 1791 C C . ASN A 1 230 ? 36.645 18.179 4.909 1.00 64.85 250 ASN A C 1
ATOM 1792 O O . ASN A 1 230 ? 36.578 17.71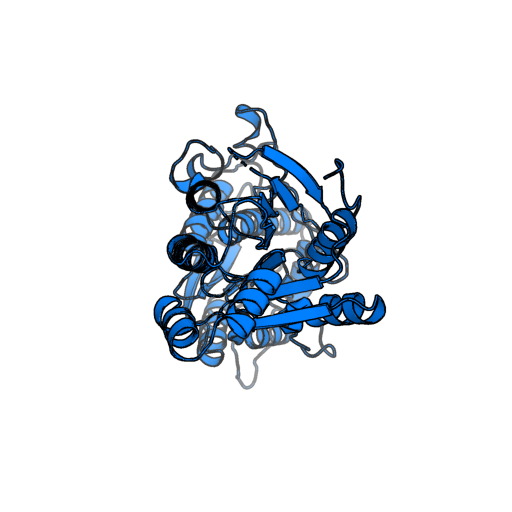3 3.771 1.00 65.43 250 ASN A O 1
ATOM 1797 N N . LEU A 1 231 ? 36.159 17.546 5.973 1.00 61.56 251 LEU A N 1
ATOM 1798 C CA . LEU A 1 231 ? 35.421 16.291 5.845 1.00 57.78 251 LEU A CA 1
ATOM 1799 C C . LEU A 1 231 ? 33.941 16.554 5.585 1.00 54.26 251 LEU A C 1
ATOM 1800 O O . LEU A 1 231 ? 33.191 15.645 5.227 1.00 53.48 251 LEU A O 1
ATOM 1805 N N . VAL A 1 232 ? 33.530 17.804 5.779 1.00 52.08 252 VAL A N 1
ATOM 1806 C CA . VAL A 1 232 ? 32.176 18.237 5.458 1.00 49.50 252 VAL A CA 1
ATOM 1807 C C . VAL A 1 232 ? 32.244 19.513 4.640 1.00 47.86 252 VAL A C 1
ATOM 1808 O O . VAL A 1 232 ? 33.282 20.176 4.600 1.00 46.57 252 VAL A O 1
ATOM 1812 N N . ALA A 1 233 ? 31.129 19.855 4.003 1.00 48.61 253 ALA A N 1
ATOM 1813 C CA . ALA A 1 233 ? 31.046 21.048 3.174 1.00 51.79 253 ALA A CA 1
ATOM 1814 C C . ALA A 1 233 ? 29.667 21.681 3.306 1.00 51.70 253 ALA A C 1
ATOM 1815 O O . ALA A 1 233 ? 28.832 21.214 4.081 1.00 49.92 253 ALA A O 1
ATOM 1817 N N . PHE A 1 234 ? 29.433 22.735 2.532 1.00 52.93 254 PHE A N 1
ATOM 1818 C CA . PHE A 1 234 ? 28.224 23.546 2.639 1.00 57.02 254 PHE A CA 1
ATOM 1819 C C . PHE A 1 234 ? 26.927 22.755 2.425 1.00 48.99 254 PHE A C 1
ATOM 1820 O O . PHE A 1 234 ? 25.846 23.230 2.769 1.00 49.77 254 PHE A O 1
ATOM 1828 N N . ASP A 1 235 ? 27.029 21.552 1.871 1.00 42.80 255 ASP A N 1
ATOM 1829 C CA . ASP A 1 235 ? 25.839 20.755 1.573 1.00 42.45 255 ASP A CA 1
ATOM 1830 C C . ASP A 1 235 ? 25.498 19.784 2.703 1.00 37.54 255 ASP A C 1
ATOM 1831 O O . ASP A 1 235 ? 24.496 19.069 2.633 1.00 35.35 255 ASP A O 1
ATOM 1836 N N . CYS A 1 236 ? 26.324 19.756 3.743 1.00 36.16 256 CYS A N 1
ATOM 1837 C CA . CYS A 1 236 ? 26.087 18.821 4.838 1.00 35.44 256 CYS A CA 1
ATOM 1838 C C . CYS A 1 236 ? 24.907 19.299 5.670 1.00 32.62 256 CYS A C 1
ATOM 1839 O O . CYS A 1 236 ? 24.524 20.466 5.613 1.00 32.02 256 CYS A O 1
ATOM 1842 N N . HIS A 1 237 ? 24.324 18.384 6.436 1.00 31.88 257 HIS A N 1
ATOM 1843 C CA . HIS A 1 237 ? 23.202 18.709 7.301 1.00 30.89 257 HIS A CA 1
ATOM 1844 C C . HIS A 1 237 ? 23.305 17.829 8.523 1.00 29.08 257 HIS A C 1
ATOM 1845 O O . HIS A 1 237 ? 23.132 16.616 8.432 1.00 29.38 257 HIS A O 1
ATOM 1852 N N . TRP A 1 238 ? 23.609 18.446 9.655 1.00 27.81 258 TRP A N 1
ATOM 1853 C CA . TRP A 1 238 ? 23.747 17.711 10.903 1.00 27.20 258 TRP A CA 1
ATOM 1854 C C . TRP A 1 238 ? 22.625 18.103 11.852 1.00 26.70 258 TRP A C 1
ATOM 1855 O O . TRP A 1 238 ? 22.188 19.256 11.867 1.00 26.18 258 TRP A O 1
ATOM 1866 N N . ILE A 1 239 ? 22.156 17.131 12.631 1.00 27.43 259 ILE A N 1
ATOM 1867 C CA . ILE A 1 239 ? 21.145 17.368 13.648 1.00 27.78 259 ILE A CA 1
ATOM 1868 C C . ILE A 1 239 ? 21.797 17.123 14.997 1.00 24.34 259 ILE A C 1
ATOM 1869 O O . ILE A 1 239 ? 22.444 16.101 15.182 1.00 22.75 259 ILE A O 1
ATOM 1874 N N . ILE A 1 240 ? 21.647 18.061 15.927 1.00 24.18 260 ILE A N 1
ATOM 1875 C CA . ILE A 1 240 ? 22.131 17.860 17.288 1.00 27.58 260 ILE A CA 1
ATOM 1876 C C . ILE A 1 240 ? 20.921 17.790 18.202 1.00 23.49 260 ILE A C 1
ATOM 1877 O O . ILE A 1 240 ? 20.047 18.649 18.127 1.00 22.30 260 ILE A O 1
ATOM 1882 N N . ILE A 1 241 ? 20.855 16.766 19.051 1.00 23.87 261 ILE A N 1
ATOM 1883 C CA . ILE A 1 241 ? 19.713 16.623 19.944 1.00 24.12 261 ILE A CA 1
ATOM 1884 C C . ILE A 1 241 ? 20.178 16.310 21.362 1.00 22.52 261 ILE A C 1
ATOM 1885 O O . ILE A 1 241 ? 21.001 15.427 21.591 1.00 23.18 261 ILE A O 1
ATOM 1890 N N . ASN A 1 242 ? 19.648 17.089 22.296 1.00 21.57 262 ASN A N 1
ATOM 1891 C CA . ASN A 1 242 ? 20.013 17.007 23.713 1.00 21.17 262 ASN A CA 1
ATOM 1892 C C . ASN A 1 242 ? 19.025 17.873 24.465 1.00 22.72 262 ASN A C 1
ATOM 1893 O O . ASN A 1 242 ? 18.768 18.995 24.050 1.00 25.68 262 ASN A O 1
ATOM 1898 N N . GLU A 1 243 ? 18.465 17.387 25.571 1.00 22.07 263 GLU A N 1
ATOM 1899 C CA . GLU A 1 243 ? 17.548 18.227 26.344 1.00 20.97 263 GLU A CA 1
ATOM 1900 C C . GLU A 1 243 ? 18.209 19.540 26.712 1.00 22.74 263 GLU A C 1
ATOM 1901 O O . GLU A 1 243 ? 17.567 20.585 26.715 1.00 26.03 263 GLU A O 1
ATOM 1907 N N . GLU A 1 244 ? 19.505 19.481 26.987 1.00 23.95 264 GLU A N 1
ATOM 1908 C CA . GLU A 1 244 ? 20.215 20.598 27.572 1.00 26.73 264 GLU A CA 1
ATOM 1909 C C . GLU A 1 244 ? 21.286 21.172 26.655 1.00 28.39 264 GLU A C 1
ATOM 1910 O O . GLU A 1 244 ? 22.405 20.660 26.576 1.00 29.02 264 GLU A O 1
ATOM 1916 N N . ILE A 1 245 ? 20.912 22.238 25.956 1.00 29.62 265 ILE A N 1
ATOM 1917 C CA . ILE A 1 245 ? 21.851 23.058 25.207 1.00 30.02 265 ILE A CA 1
ATOM 1918 C C . ILE A 1 245 ? 21.458 24.509 25.448 1.00 30.61 265 ILE A C 1
ATOM 1919 O O . ILE A 1 245 ? 20.375 24.926 25.046 1.00 31.12 265 ILE A O 1
ATOM 1924 N N . ASN A 1 246 ? 22.310 25.270 26.128 1.00 33.71 266 ASN A N 1
ATOM 1925 C CA . ASN A 1 246 ? 21.959 26.650 26.468 1.00 38.62 266 ASN A CA 1
ATOM 1926 C C . ASN A 1 246 ? 22.251 27.576 25.290 1.00 41.92 266 ASN A C 1
ATOM 1927 O O . ASN A 1 246 ? 22.829 27.151 24.284 1.00 37.64 266 ASN A O 1
ATOM 1932 N N . ASP A 1 247 ? 21.842 28.836 25.409 1.00 47.00 267 ASP A N 1
ATOM 1933 C CA . ASP A 1 247 ? 21.926 29.771 24.289 1.00 47.88 267 ASP A CA 1
ATOM 1934 C C . ASP A 1 247 ? 23.367 30.029 23.866 1.00 44.48 267 ASP A C 1
ATOM 1935 O O . ASP A 1 247 ? 23.648 30.194 22.680 1.00 44.66 267 ASP A O 1
ATOM 1940 N N . VAL A 1 248 ? 24.278 30.064 24.830 1.00 42.94 268 VAL A N 1
ATOM 1941 C CA . VAL A 1 248 ? 25.692 30.229 24.517 1.00 46.33 268 VAL A CA 1
ATOM 1942 C C . VAL A 1 248 ? 26.172 29.049 23.678 1.00 47.54 268 VAL A C 1
ATOM 1943 O O . VAL A 1 248 ? 26.884 29.231 22.690 1.00 48.55 268 VAL A O 1
ATOM 1947 N N . ASP A 1 249 ? 25.771 27.843 24.069 1.00 46.58 269 ASP A N 1
ATOM 1948 C CA . ASP A 1 249 ? 26.147 26.642 23.332 1.00 44.96 269 ASP A CA 1
ATOM 1949 C C . ASP A 1 249 ? 25.597 26.682 21.910 1.00 39.57 269 ASP A C 1
ATOM 1950 O O . ASP A 1 249 ? 26.311 26.373 20.959 1.00 38.49 269 ASP A O 1
ATOM 1955 N N . VAL A 1 250 ? 24.332 27.066 21.767 1.00 36.35 270 VAL A N 1
ATOM 1956 C CA . VAL A 1 250 ? 23.701 27.130 20.455 1.00 38.00 270 VAL A CA 1
ATOM 1957 C C . VAL A 1 250 ? 24.488 28.036 19.517 1.00 41.65 270 VAL A C 1
ATOM 1958 O O . VAL A 1 250 ? 24.789 27.663 18.381 1.00 39.93 270 VAL A O 1
ATOM 1962 N N . GLN A 1 251 ? 24.823 29.227 19.996 1.00 45.34 271 GLN A N 1
ATOM 1963 C CA . GLN A 1 251 ? 25.499 30.205 19.159 1.00 46.74 271 GLN A CA 1
ATOM 1964 C C . GLN A 1 251 ? 26.872 29.699 18.744 1.00 43.69 271 GLN A C 1
ATOM 1965 O O . GLN A 1 251 ? 27.294 29.889 17.609 1.00 43.18 271 GLN A O 1
ATOM 1971 N N . GLU A 1 252 ? 27.562 29.039 19.662 1.00 42.73 272 GLU A N 1
ATOM 1972 C CA . GLU A 1 252 ? 28.893 28.542 19.369 1.00 45.89 272 GLU A CA 1
ATOM 1973 C C . GLU A 1 252 ? 28.814 27.392 18.367 1.00 45.87 272 GLU A C 1
ATOM 1974 O O . GLU A 1 252 ? 29.670 27.265 17.485 1.00 47.09 272 GLU A O 1
ATOM 1980 N N . LEU A 1 253 ? 27.780 26.565 18.494 1.00 43.17 273 LEU A N 1
ATOM 1981 C CA . LEU A 1 253 ? 27.575 25.466 17.557 1.00 42.05 273 LEU A CA 1
ATOM 1982 C C . LEU A 1 253 ? 27.343 26.005 16.156 1.00 41.72 273 LEU A C 1
ATOM 1983 O O . LEU A 1 253 ? 27.967 25.550 15.201 1.00 39.63 273 LEU A O 1
ATOM 1988 N N . VAL A 1 254 ? 26.445 26.979 16.045 1.00 44.15 274 VAL A N 1
ATOM 1989 C CA . VAL A 1 254 ? 26.145 27.600 14.761 1.00 47.03 274 VAL A CA 1
ATOM 1990 C C . VAL A 1 254 ? 27.401 28.248 14.189 1.00 48.49 274 VAL A C 1
ATOM 1991 O O . VAL A 1 254 ? 27.690 28.121 13.002 1.00 46.12 274 VAL A O 1
ATOM 1995 N N . ARG A 1 255 ? 28.151 28.926 15.049 1.00 52.52 275 ARG A N 1
ATOM 1996 C CA . ARG A 1 255 ? 29.355 29.636 14.636 1.00 56.00 275 ARG A CA 1
ATOM 1997 C C . ARG A 1 255 ? 30.439 28.702 14.095 1.00 52.17 275 ARG A C 1
ATOM 1998 O O . ARG A 1 255 ? 31.173 29.066 13.176 1.00 51.23 275 ARG A O 1
ATOM 2006 N N . ARG A 1 256 ? 30.543 27.506 14.666 1.00 48.64 276 ARG A N 1
ATOM 2007 C CA . ARG A 1 256 ? 31.609 26.574 14.303 1.00 46.96 276 ARG A CA 1
ATOM 2008 C C . ARG A 1 256 ? 31.262 25.732 13.080 1.00 45.24 276 ARG A C 1
ATOM 2009 O O . ARG A 1 256 ? 32.143 25.136 12.460 1.00 42.49 276 ARG A O 1
ATOM 2017 N N . SER A 1 257 ? 29.979 25.679 12.744 1.00 47.24 277 SER A N 1
ATOM 2018 C CA . SER A 1 257 ? 29.502 24.773 11.712 1.00 50.17 277 SER A CA 1
ATOM 2019 C C . SER A 1 257 ? 29.369 25.460 10.364 1.00 54.10 277 SER A C 1
ATOM 2020 O O . SER A 1 257 ? 29.133 26.665 10.286 1.00 54.07 277 SER A O 1
ATOM 2023 N N . ILE A 1 258 ? 29.529 24.670 9.308 1.00 57.30 278 ILE A N 1
ATOM 2024 C CA . ILE A 1 258 ? 29.193 25.092 7.957 1.00 61.86 278 ILE A CA 1
ATOM 2025 C C . ILE A 1 258 ? 28.018 24.246 7.493 1.00 61.91 278 ILE A C 1
ATOM 2026 O O . ILE A 1 258 ? 27.717 23.210 8.086 1.00 64.01 278 ILE A O 1
ATOM 2031 N N . GLY A 1 259 ? 27.348 24.686 6.440 1.00 58.57 279 GLY A N 1
ATOM 2032 C CA . GLY A 1 259 ? 26.172 23.985 5.969 1.00 54.37 279 GLY A CA 1
ATOM 2033 C C . GLY A 1 259 ? 25.020 24.117 6.948 1.00 49.55 279 GLY A C 1
ATOM 2034 O O . GLY A 1 259 ? 24.940 25.078 7.713 1.00 51.98 279 GLY A O 1
ATOM 2035 N N . ARG A 1 260 ? 24.129 23.136 6.926 1.00 41.66 280 ARG A N 1
ATOM 2036 C CA . ARG A 1 260 ? 22.884 23.216 7.663 1.00 36.88 280 ARG A CA 1
ATOM 2037 C C . ARG A 1 260 ? 23.030 22.558 9.032 1.00 32.69 280 ARG A C 1
ATOM 2038 O O . ARG A 1 260 ? 23.651 21.502 9.165 1.00 27.99 280 ARG A O 1
ATOM 2046 N N . LEU A 1 261 ? 22.479 23.207 10.048 1.00 34.59 281 LEU A N 1
ATOM 2047 C CA . LEU A 1 261 ? 22.466 22.649 11.388 1.00 37.52 281 LEU A CA 1
ATOM 2048 C C . LEU A 1 261 ? 21.051 22.726 11.925 1.00 35.16 281 LEU A C 1
ATOM 2049 O O . 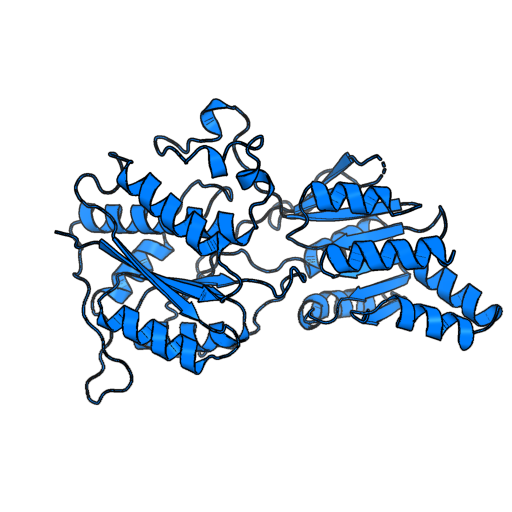LEU A 1 261 ? 20.386 23.753 11.795 1.00 35.89 281 LEU A O 1
ATOM 2054 N N . THR A 1 262 ? 20.582 21.616 12.487 1.00 32.64 282 THR A N 1
ATOM 2055 C CA . THR A 1 262 ? 19.318 21.587 13.202 1.00 30.34 282 THR A CA 1
ATOM 2056 C C . THR A 1 262 ? 19.636 21.268 14.646 1.00 27.34 282 THR A C 1
ATOM 2057 O O . THR A 1 262 ? 20.372 20.324 14.914 1.00 25.58 282 THR A O 1
ATOM 2061 N N . ILE A 1 263 ? 19.100 22.068 15.561 1.00 27.31 283 ILE A N 1
ATOM 2062 C CA . ILE A 1 263 ? 19.343 21.880 16.989 1.00 28.52 283 ILE A CA 1
ATOM 2063 C C . ILE A 1 263 ? 18.021 21.593 17.689 1.00 28.99 283 ILE A C 1
ATOM 2064 O O . ILE A 1 263 ? 17.042 22.318 17.513 1.00 30.12 283 ILE A O 1
ATOM 2069 N N . ILE A 1 264 ? 17.998 20.532 18.495 1.00 26.41 284 ILE A N 1
ATOM 2070 C CA . ILE A 1 264 ? 16.777 20.103 19.157 1.00 23.18 284 ILE A CA 1
ATOM 2071 C C . ILE A 1 264 ? 17.071 20.071 20.648 1.00 23.03 284 ILE A C 1
ATOM 2072 O O . ILE A 1 264 ? 17.936 19.328 21.088 1.00 24.71 284 ILE A O 1
ATOM 2077 N N . ARG A 1 265 ? 16.372 20.902 21.406 1.00 22.75 285 ARG A N 1
ATOM 2078 C CA . ARG A 1 265 ? 16.610 20.992 22.847 1.00 23.64 285 ARG A CA 1
ATOM 2079 C C . ARG A 1 265 ? 15.326 21.166 23.614 1.00 23.39 285 ARG A C 1
ATOM 2080 O O . ARG A 1 265 ? 14.286 21.452 23.044 1.00 24.62 285 ARG A O 1
ATOM 2088 N N . GLN A 1 266 ? 15.388 20.973 24.932 1.00 23.41 286 GLN A N 1
ATOM 2089 C CA . GLN A 1 266 ? 14.204 21.152 25.747 1.00 24.91 286 GLN A CA 1
ATOM 2090 C C . GLN A 1 266 ? 13.952 22.637 26.007 1.00 26.61 286 GLN A C 1
ATOM 2091 O O . GLN A 1 266 ? 14.887 23.422 26.135 1.00 28.72 286 GLN A O 1
ATOM 2097 N N . THR A 1 267 ? 12.677 23.003 26.070 1.00 27.77 287 THR A N 1
ATOM 2098 C CA . THR A 1 267 ? 12.270 24.378 26.313 1.00 31.03 287 THR A CA 1
ATOM 2099 C C . THR A 1 267 ? 11.195 24.398 27.406 1.00 32.41 287 THR A C 1
ATOM 2100 O O . THR A 1 267 ? 10.503 23.399 27.622 1.00 33.24 287 THR A O 1
ATOM 2104 N N . PHE A 1 268 ? 11.048 25.531 28.083 1.00 33.59 288 PHE A N 1
ATOM 2105 C CA . PHE A 1 268 ? 10.152 25.605 29.235 1.00 36.98 288 PHE A CA 1
ATOM 2106 C C . PHE A 1 268 ? 9.075 26.681 29.059 1.00 41.83 288 PHE A C 1
ATOM 2107 O O . PHE A 1 268 ? 9.392 27.854 28.887 1.00 38.62 288 PHE A O 1
ATOM 2115 N N . PRO A 1 269 ? 7.792 26.271 29.088 1.00 51.25 289 PRO A N 1
ATOM 2116 C CA . PRO A 1 269 ? 6.701 27.194 28.765 1.00 57.71 289 PRO A CA 1
ATOM 2117 C C . PRO A 1 269 ? 6.330 28.070 29.945 1.00 62.23 289 PRO A C 1
ATOM 2118 O O . PRO A 1 269 ? 5.393 27.755 30.676 1.00 61.39 289 PRO A O 1
ATOM 2122 N N . VAL A 1 270 ? 7.067 29.160 30.116 1.00 68.37 290 VAL A N 1
ATOM 2123 C CA . VAL A 1 270 ? 6.855 30.070 31.233 1.00 75.01 290 VAL A CA 1
ATOM 2124 C C . VAL A 1 270 ? 6.250 31.380 30.723 1.00 83.89 290 VAL A C 1
ATOM 2125 O O . VAL A 1 270 ? 6.424 31.724 29.554 1.00 82.89 290 VAL A O 1
ATOM 2129 N N . PRO A 1 271 ? 5.528 32.108 31.596 1.00 93.15 291 PRO A N 1
ATOM 2130 C CA . PRO A 1 271 ? 4.862 33.366 31.225 1.00 98.31 291 PRO A CA 1
ATOM 2131 C C . PRO A 1 271 ? 5.774 34.355 30.495 1.00 101.31 291 PRO A C 1
ATOM 2132 O O . PRO A 1 271 ? 6.992 34.294 30.648 1.00 103.41 291 PRO A O 1
ATOM 2136 N N . GLN A 1 272 ? 5.179 35.256 29.718 1.00 100.67 292 GLN A N 1
ATOM 2137 C CA . GLN A 1 272 ? 5.942 36.197 28.900 1.00 99.36 292 GLN A CA 1
ATOM 2138 C C . GLN A 1 272 ? 6.164 37.529 29.611 1.00 98.77 292 GLN A C 1
ATOM 2139 O O . GLN A 1 272 ? 7.296 38.005 29.707 1.00 98.01 292 GLN A O 1
ATOM 2141 N N . ASN A 1 273 ? 5.076 38.122 30.094 1.00 98.92 293 ASN A N 1
ATOM 2142 C CA . ASN A 1 273 ? 5.117 39.403 30.796 1.00 98.92 293 ASN A CA 1
ATOM 2143 C C . ASN A 1 273 ? 6.222 39.452 31.851 1.00 99.05 293 ASN A C 1
ATOM 2144 O O . ASN A 1 273 ? 6.439 38.481 32.575 1.00 97.86 293 ASN A O 1
ATOM 2149 N N . ILE A 1 274 ? 6.925 40.579 31.922 1.00 100.75 294 ILE A N 1
ATOM 2150 C CA . ILE A 1 274 ? 8.022 40.740 32.874 1.00 102.84 294 ILE A CA 1
ATOM 2151 C C . ILE A 1 274 ? 7.546 40.532 34.304 1.00 108.47 294 ILE A C 1
ATOM 2152 O O . ILE A 1 274 ? 8.243 39.929 35.120 1.00 108.32 294 ILE A O 1
ATOM 2157 N N . SER A 1 275 ? 6.358 41.041 34.603 1.00 114.31 295 SER A N 1
ATOM 2158 C CA . SER A 1 275 ? 5.798 40.923 35.939 1.00 118.93 295 SER A CA 1
ATOM 2159 C C . SER A 1 275 ? 5.578 39.460 36.289 1.00 113.18 295 SER A C 1
ATOM 2160 O O . SER A 1 275 ? 6.043 38.985 37.320 1.00 115.46 295 SER A O 1
ATOM 2163 N N . GLN A 1 276 ? 4.887 38.746 35.410 1.00 104.01 296 GLN A N 1
ATOM 2164 C CA . GLN A 1 276 ? 4.491 37.370 35.686 1.00 95.04 296 GLN A CA 1
ATOM 2165 C C . GLN A 1 276 ? 5.654 36.384 35.558 1.00 87.97 296 GLN A C 1
ATOM 2166 O O . GLN A 1 276 ? 5.477 35.185 35.772 1.00 86.44 296 GLN A O 1
ATOM 2172 N N . ARG A 1 277 ? 6.839 36.883 35.215 1.00 82.95 297 ARG A N 1
ATOM 2173 C CA . ARG A 1 277 ? 8.003 36.016 35.040 1.00 77.78 297 ARG A CA 1
ATOM 2174 C C . ARG A 1 277 ? 8.542 35.519 36.377 1.00 65.11 297 ARG A C 1
ATOM 2175 O O . ARG A 1 277 ? 8.870 34.340 36.521 1.00 62.22 297 ARG A O 1
ATOM 2183 N N . CYS A 1 278 ? 8.629 36.422 37.350 1.00 56.10 298 CYS A N 1
ATOM 2184 C CA . CYS A 1 278 ? 9.154 36.085 38.670 1.00 49.15 298 CYS A CA 1
ATOM 2185 C C . CYS A 1 278 ? 8.035 35.887 39.681 1.00 44.73 298 CYS A C 1
ATOM 2186 O O . CYS A 1 278 ? 8.246 35.998 40.891 1.00 43.58 298 CYS A O 1
ATOM 2189 N N . PHE A 1 279 ? 6.847 35.583 39.175 1.00 44.77 299 PHE A N 1
ATOM 2190 C CA . PHE A 1 279 ? 5.709 35.259 40.023 1.00 49.69 299 PHE A CA 1
ATOM 2191 C C . PHE A 1 279 ? 4.955 34.066 39.461 1.00 49.29 299 PHE A C 1
ATOM 2192 O O . PHE A 1 279 ? 4.886 33.882 38.244 1.00 49.13 299 PHE A O 1
ATOM 2200 N N . ARG A 1 280 ? 4.412 33.251 40.357 1.00 47.22 300 ARG A N 1
ATOM 2201 C CA . ARG A 1 280 ? 3.456 32.219 39.985 1.00 47.32 300 ARG A CA 1
ATOM 2202 C C . ARG A 1 280 ? 2.292 32.336 40.950 1.00 49.84 300 ARG A C 1
ATOM 2203 O O . ARG A 1 280 ? 2.332 31.811 42.066 1.00 50.74 300 ARG A O 1
ATOM 2211 N N . GLY A 1 281 ? 1.261 33.052 40.520 1.00 51.49 301 GLY A N 1
ATOM 2212 C CA . GLY A 1 281 ? 0.210 33.470 41.422 1.00 54.46 301 GLY A CA 1
ATOM 2213 C C . GLY A 1 281 ? 0.821 34.479 42.369 1.00 58.73 301 GLY A C 1
ATOM 2214 O O . GLY A 1 281 ? 1.376 35.486 41.933 1.00 59.44 301 GLY A O 1
ATOM 2215 N N . ASN A 1 282 ? 0.751 34.199 43.665 1.00 61.82 302 ASN A N 1
ATOM 2216 C CA . ASN A 1 282 ? 1.330 35.093 44.656 1.00 63.52 302 ASN A CA 1
ATOM 2217 C C . ASN A 1 282 ? 2.708 34.643 45.134 1.00 55.71 302 ASN A C 1
ATOM 2218 O O . ASN A 1 282 ? 3.322 35.315 45.965 1.00 53.59 302 ASN A O 1
ATOM 2223 N N . HIS A 1 283 ? 3.205 33.518 44.622 1.00 49.92 303 HIS A N 1
ATOM 2224 C CA . HIS A 1 283 ? 4.555 33.096 44.987 1.00 42.57 303 HIS A CA 1
ATOM 2225 C C . HIS A 1 283 ? 5.588 33.864 44.189 1.00 38.46 303 HIS A C 1
ATOM 2226 O O . HIS A 1 283 ? 5.621 33.801 42.958 1.00 39.40 303 HIS A O 1
ATOM 2233 N N . ARG A 1 284 ? 6.449 34.563 44.912 1.00 35.97 304 ARG A N 1
ATOM 2234 C CA . ARG A 1 284 ? 7.531 35.321 44.320 1.00 38.33 304 ARG A CA 1
ATOM 2235 C C . ARG A 1 284 ? 8.804 34.489 44.269 1.00 35.20 304 ARG A C 1
ATOM 2236 O O . ARG A 1 284 ? 9.228 33.909 45.271 1.00 33.38 304 ARG A O 1
ATOM 2244 N N . ILE A 1 285 ? 9.403 34.444 43.085 1.00 35.13 305 ILE A N 1
ATOM 2245 C CA . ILE A 1 285 ? 10.640 33.717 42.844 1.00 34.72 305 ILE A CA 1
ATOM 2246 C C . ILE A 1 285 ? 11.799 34.702 42.881 1.00 34.32 305 ILE A C 1
ATOM 2247 O O . ILE A 1 285 ? 11.692 35.794 42.324 1.00 35.96 305 ILE A O 1
ATOM 2252 N N . SER A 1 286 ? 12.897 34.330 43.535 1.00 33.53 306 SER A N 1
ATOM 2253 C CA . SER A 1 286 ? 14.107 35.144 43.507 1.00 36.32 306 SER A CA 1
ATOM 2254 C C . SER A 1 286 ? 14.482 35.490 42.069 1.00 40.82 306 SER A C 1
ATOM 2255 O O . SER A 1 286 ? 14.470 34.626 41.195 1.00 40.63 306 SER A O 1
ATOM 2258 N N . SER A 1 287 ? 14.809 36.758 41.837 1.00 45.71 307 SER A N 1
ATOM 2259 C CA . SER A 1 287 ? 15.074 37.267 40.491 1.00 49.71 307 SER A CA 1
ATOM 2260 C C . SER A 1 287 ? 16.217 36.538 39.792 1.00 47.01 307 SER A C 1
ATOM 2261 O O . SER A 1 287 ? 16.255 36.468 38.569 1.00 41.89 307 SER A O 1
ATOM 2264 N N . THR A 1 288 ? 17.144 35.996 40.575 1.00 49.45 308 THR A N 1
ATOM 2265 C CA . THR A 1 288 ? 18.325 35.338 40.022 1.00 49.85 308 THR A CA 1
ATOM 2266 C C . THR A 1 288 ? 17.985 34.071 39.240 1.00 48.05 308 THR A C 1
ATOM 2267 O O . THR A 1 288 ? 18.815 33.566 38.483 1.00 49.33 308 THR A O 1
ATOM 2271 N N . LEU A 1 289 ? 16.766 33.570 39.415 1.00 45.50 309 LEU A N 1
ATOM 2272 C CA . LEU A 1 289 ? 16.349 32.320 38.784 1.00 46.44 309 LEU A CA 1
ATOM 2273 C C . LEU A 1 289 ? 15.341 32.526 37.647 1.00 47.48 309 LEU A C 1
ATOM 2274 O O . LEU A 1 289 ? 15.240 31.696 36.739 1.00 45.69 309 LEU A O 1
ATOM 2279 N N . CYS A 1 290 ? 14.599 33.630 37.699 1.00 51.11 310 CYS A N 1
ATOM 2280 C CA . CYS A 1 290 ? 13.456 33.826 36.808 1.00 55.09 310 CYS A CA 1
ATOM 2281 C C . CYS A 1 290 ? 13.672 34.948 35.796 1.00 57.85 310 CYS A C 1
ATOM 2282 O O . CYS A 1 290 ? 13.049 34.949 34.734 1.00 58.06 310 CYS A O 1
ATOM 2285 N N . ASP A 1 291 ? 14.540 35.900 36.126 1.00 60.10 311 ASP A N 1
ATOM 2286 C CA . ASP A 1 291 ? 14.876 36.982 35.204 1.00 64.06 311 ASP A CA 1
ATOM 2287 C C . ASP A 1 291 ? 15.878 36.483 34.160 1.00 72.66 311 ASP A C 1
ATOM 2288 O O . ASP A 1 291 ? 17.016 36.171 34.503 1.00 71.46 311 ASP A O 1
ATOM 2293 N N . PRO A 1 292 ? 15.465 36.404 32.883 1.00 83.38 312 PRO A N 1
ATOM 2294 C CA . PRO A 1 292 ? 16.375 35.843 31.876 1.00 88.43 312 PRO A CA 1
ATOM 2295 C C . PRO A 1 292 ? 17.532 36.771 31.499 1.00 87.24 312 PRO A C 1
ATOM 2296 O O . PRO A 1 292 ? 18.332 36.420 30.630 1.00 90.08 312 PRO A O 1
ATOM 2300 N N . LYS A 1 293 ? 17.616 37.932 32.142 1.00 81.36 313 LYS A N 1
ATOM 2301 C CA . LYS A 1 293 ? 18.744 38.839 31.953 1.00 75.76 313 LYS A CA 1
ATOM 2302 C C . LYS A 1 293 ? 19.807 38.613 33.025 1.00 72.24 313 LYS A C 1
ATOM 2303 O O . LYS A 1 293 ? 20.949 39.045 32.881 1.00 70.43 313 LYS A O 1
ATOM 2309 N N . ASP A 1 294 ? 19.425 37.941 34.105 1.00 72.02 314 ASP A N 1
ATOM 2310 C CA . ASP A 1 294 ? 20.365 37.627 35.174 1.00 73.18 314 ASP A CA 1
ATOM 2311 C C . ASP A 1 294 ? 21.389 36.613 34.672 1.00 78.17 314 ASP A C 1
ATOM 2312 O O . ASP A 1 294 ? 21.027 35.668 33.970 1.00 76.67 314 ASP A O 1
ATOM 2317 N N . PRO A 1 295 ? 22.673 36.803 35.021 1.00 84.63 315 PRO A N 1
ATOM 2318 C CA . PRO A 1 295 ? 23.675 35.835 34.561 1.00 85.56 315 PRO A CA 1
ATOM 2319 C C . PRO A 1 295 ? 23.431 34.426 35.107 1.00 80.51 315 PRO A C 1
ATOM 2320 O O . PRO A 1 295 ? 23.579 33.458 34.360 1.00 82.46 315 PRO A O 1
ATOM 2324 N N . PHE A 1 296 ? 23.049 34.316 36.378 1.00 71.79 316 PHE A N 1
ATOM 2325 C CA . PHE A 1 296 ? 22.804 33.010 36.987 1.00 64.16 316 PHE A CA 1
ATOM 2326 C C . PHE A 1 296 ? 21.719 32.242 36.234 1.00 59.38 316 PHE A C 1
ATOM 2327 O O . PHE A 1 296 ? 21.935 31.099 35.828 1.00 58.85 316 PHE A O 1
ATOM 2335 N N . ALA A 1 297 ? 20.561 32.876 36.052 1.00 56.19 317 ALA A N 1
ATOM 2336 C CA . ALA A 1 297 ? 19.425 32.253 35.370 1.00 55.03 317 ALA A CA 1
ATOM 2337 C C . ALA A 1 297 ? 19.804 31.699 33.997 1.00 55.95 317 ALA A C 1
ATOM 2338 O O . ALA A 1 297 ? 19.324 30.638 33.593 1.00 53.75 317 ALA A O 1
ATOM 2340 N N . GLN A 1 298 ? 20.661 32.420 33.282 1.00 59.48 318 GLN A N 1
ATOM 2341 C CA . GLN A 1 298 ? 21.099 31.989 31.960 1.00 63.85 318 GLN A CA 1
ATOM 2342 C C . GLN A 1 298 ? 22.045 30.793 32.059 1.00 63.82 318 GLN A C 1
ATOM 2343 O O . GLN A 1 298 ? 22.156 30.000 31.120 1.00 64.22 318 GLN A O 1
ATOM 2349 N N . ASN A 1 299 ? 22.722 30.667 33.198 1.00 63.29 319 ASN A N 1
ATOM 2350 C CA . ASN A 1 299 ? 23.682 29.587 33.412 1.00 63.92 319 ASN A CA 1
ATOM 2351 C C . ASN A 1 299 ? 23.101 28.409 34.196 1.00 61.55 319 ASN A C 1
ATOM 2352 O O . ASN A 1 299 ? 23.822 27.466 34.535 1.00 61.61 319 ASN A O 1
ATOM 2357 N N . MET A 1 300 ? 21.805 28.456 34.485 1.00 57.91 320 MET A N 1
ATOM 2358 C CA . MET A 1 300 ? 21.168 27.379 35.233 1.00 52.27 320 MET A CA 1
ATOM 2359 C C . MET A 1 300 ? 21.135 26.099 34.422 1.00 46.96 320 MET A C 1
ATOM 2360 O O . MET A 1 300 ? 20.910 26.127 33.214 1.00 48.24 320 MET A O 1
ATOM 2365 N N . GLU A 1 301 ? 21.375 24.979 35.097 1.00 39.75 321 GLU A N 1
ATOM 2366 C CA . GLU A 1 301 ? 21.191 23.668 34.493 1.00 33.77 321 GLU A CA 1
ATOM 2367 C C . GLU A 1 301 ? 19.718 23.305 34.555 1.00 30.41 321 GLU A C 1
ATOM 2368 O O . GLU A 1 301 ? 18.987 23.817 35.411 1.00 32.63 321 GLU A O 1
ATOM 2374 N N . ILE A 1 302 ? 19.293 22.393 33.689 1.00 25.95 322 ILE A N 1
ATOM 2375 C CA . ILE A 1 302 ? 17.901 21.970 33.641 1.00 25.61 322 ILE A CA 1
ATOM 2376 C C . ILE A 1 302 ? 17.507 21.367 34.993 1.00 26.47 322 ILE A C 1
ATOM 2377 O O . ILE A 1 302 ? 16.403 21.602 35.478 1.00 25.64 322 ILE A O 1
ATOM 2382 N N . SER A 1 303 ? 18.413 20.610 35.600 1.00 26.52 323 SER A N 1
ATOM 2383 C CA . SER A 1 303 ? 18.099 19.966 36.868 1.00 25.76 323 SER A CA 1
ATOM 2384 C C . SER A 1 303 ? 17.825 21.025 37.926 1.00 24.48 323 SER A C 1
ATOM 2385 O O . SER A 1 303 ? 17.037 20.782 38.841 1.00 23.67 323 SER A O 1
ATOM 2388 N N . ASN A 1 304 ? 18.476 22.184 37.808 1.00 24.51 324 ASN A N 1
ATOM 2389 C CA . ASN A 1 304 ? 18.260 23.274 38.763 1.00 26.29 324 ASN A CA 1
ATOM 2390 C C . ASN A 1 304 ? 16.807 23.732 38.734 1.00 25.89 324 ASN A C 1
ATOM 2391 O O . ASN A 1 304 ? 16.225 24.030 39.773 1.00 26.74 324 ASN A O 1
ATOM 2396 N N . LEU A 1 305 ? 16.225 23.808 37.539 1.00 24.90 325 LEU A N 1
ATOM 2397 C CA . LEU A 1 305 ? 14.846 24.264 37.418 1.00 24.45 325 LEU A CA 1
ATOM 2398 C C . LEU A 1 305 ? 13.897 23.271 38.089 1.00 23.81 325 LEU A C 1
ATOM 2399 O O . LEU A 1 305 ? 12.934 23.670 38.749 1.00 22.41 325 LEU A O 1
ATOM 2404 N N . TYR A 1 306 ? 14.161 21.978 37.912 1.00 23.11 326 TYR A N 1
ATOM 2405 C CA . TYR A 1 306 ? 13.288 20.954 38.465 1.00 21.29 326 TYR A CA 1
ATOM 2406 C C . TYR A 1 306 ? 13.406 20.922 39.994 1.00 20.33 326 TYR A C 1
ATOM 2407 O O . TYR A 1 306 ? 12.421 20.679 40.686 1.00 21.20 326 TYR A O 1
ATOM 2416 N N . ILE A 1 307 ? 14.601 21.189 40.510 1.00 20.37 327 ILE A N 1
ATOM 2417 C CA . ILE A 1 307 ? 14.819 21.223 41.961 1.00 23.11 327 ILE A CA 1
ATOM 2418 C C . ILE A 1 307 ? 13.976 22.331 42.588 1.00 21.49 327 ILE A C 1
ATOM 2419 O O . ILE A 1 307 ? 13.332 22.127 43.615 1.00 20.72 327 ILE A O 1
ATOM 2424 N N . TYR A 1 308 ? 13.956 23.502 41.957 1.00 22.39 328 TYR A N 1
ATOM 2425 C CA . TYR A 1 308 ? 13.143 24.600 42.470 1.00 23.12 328 TYR A CA 1
ATOM 2426 C C . TYR A 1 308 ? 11.679 24.197 42.559 1.00 23.14 328 TYR A C 1
ATOM 2427 O O . TYR A 1 308 ? 11.039 24.351 43.605 1.00 23.65 328 TYR A O 1
ATOM 2436 N N . ASP A 1 309 ? 11.156 23.657 41.465 1.00 20.55 329 ASP A N 1
ATOM 2437 C CA . ASP A 1 309 ? 9.750 23.305 41.392 1.00 20.76 329 ASP A CA 1
ATOM 2438 C C . ASP A 1 309 ? 9.404 22.176 42.355 1.00 21.26 329 ASP A C 1
ATOM 2439 O O . ASP A 1 309 ? 8.277 22.093 42.852 1.00 22.64 329 ASP A O 1
ATOM 2444 N N . THR A 1 310 ? 10.385 21.324 42.642 1.00 19.82 330 THR A N 1
ATOM 2445 C CA . THR A 1 310 ? 10.185 20.213 43.547 1.00 18.72 330 THR A CA 1
ATOM 2446 C C . THR A 1 310 ? 9.941 20.752 44.960 1.00 19.24 330 THR A C 1
ATOM 2447 O O . THR A 1 310 ? 9.074 20.266 45.683 1.00 20.34 330 THR A O 1
ATOM 2451 N N . VAL A 1 311 ? 10.711 21.757 45.346 1.00 19.99 331 VAL A N 1
ATOM 2452 C CA . VAL A 1 311 ? 10.545 22.341 46.675 1.00 20.25 331 VAL A CA 1
ATOM 2453 C C . VAL A 1 311 ? 9.185 23.041 46.737 1.00 20.51 331 VAL A C 1
ATOM 2454 O O . VAL A 1 311 ? 8.453 22.924 47.732 1.00 21.01 331 VAL A O 1
ATOM 2458 N N . LEU A 1 312 ? 8.830 23.752 45.669 1.00 21.58 332 LEU A N 1
ATOM 2459 C CA . LEU A 1 312 ? 7.518 24.385 45.588 1.00 24.46 332 LEU A CA 1
ATOM 2460 C C . LEU A 1 312 ? 6.400 23.344 45.752 1.00 23.31 332 LEU A C 1
ATOM 2461 O O . LEU A 1 312 ? 5.436 23.548 46.503 1.00 22.71 332 LEU A O 1
ATOM 2466 N N . LEU A 1 313 ? 6.541 22.207 45.078 1.00 21.06 333 LEU A N 1
ATOM 2467 C CA . LEU A 1 313 ? 5.508 21.182 45.111 1.00 20.70 333 LEU A CA 1
ATOM 2468 C C . LEU A 1 313 ? 5.398 20.563 46.511 1.00 21.52 333 LEU A C 1
ATOM 2469 O O . LEU A 1 313 ? 4.297 20.349 47.035 1.00 22.97 333 LEU A O 1
ATOM 2474 N N . LEU A 1 314 ? 6.540 20.309 47.137 1.00 19.45 334 LEU A N 1
ATOM 2475 C CA . LEU A 1 314 ? 6.533 19.719 48.467 1.00 19.09 334 LEU A CA 1
ATOM 2476 C C . LEU A 1 314 ? 5.865 20.663 49.468 1.00 19.48 334 LEU A C 1
ATOM 2477 O O . LEU A 1 314 ? 5.090 20.226 50.317 1.00 19.12 334 LEU A O 1
ATOM 2482 N N . ALA A 1 315 ? 6.159 21.952 49.358 1.00 20.58 335 ALA A N 1
ATOM 2483 C CA . ALA A 1 315 ? 5.597 22.934 50.287 1.00 21.06 335 ALA A CA 1
ATOM 2484 C C . ALA A 1 315 ? 4.078 22.973 50.171 1.00 21.03 335 ALA A C 1
ATOM 2485 O O . ALA A 1 315 ? 3.368 23.015 51.176 1.00 20.93 335 ALA A O 1
ATOM 2487 N N . ASN A 1 316 ? 3.569 22.932 48.945 1.00 21.49 336 ASN A N 1
ATOM 2488 C CA . ASN A 1 316 ? 2.126 22.909 48.765 1.00 24.07 336 ASN A CA 1
ATOM 2489 C C . ASN A 1 316 ? 1.485 21.627 49.295 1.00 23.50 336 ASN A C 1
ATOM 2490 O O . ASN A 1 316 ? 0.369 21.657 49.821 1.00 22.35 336 ASN A O 1
ATOM 2495 N N . ALA A 1 317 ? 2.183 20.502 49.170 1.00 22.77 337 ALA A N 1
ATOM 2496 C CA . ALA A 1 317 ? 1.691 19.242 49.720 1.00 22.37 337 ALA A CA 1
ATOM 2497 C C . ALA A 1 317 ? 1.627 19.286 51.259 1.00 20.94 337 ALA A C 1
ATOM 2498 O O . ALA A 1 317 ? 0.659 18.810 51.865 1.00 21.31 337 ALA A O 1
ATOM 2500 N N . PHE A 1 318 ? 2.657 19.846 51.888 1.00 20.48 338 PHE A N 1
ATOM 2501 C CA . PHE A 1 318 ? 2.694 19.930 53.355 1.00 20.81 338 PHE A CA 1
ATOM 2502 C C . PHE A 1 318 ? 1.574 20.847 53.838 1.00 22.12 338 PHE A C 1
ATOM 2503 O O . PHE A 1 318 ? 0.894 20.545 54.820 1.00 23.39 338 PHE A O 1
ATOM 2511 N N . HIS A 1 319 ? 1.406 21.964 53.134 1.00 22.02 339 HIS A N 1
ATOM 2512 C CA . HIS A 1 319 ? 0.330 22.920 53.390 1.00 21.73 339 HIS A CA 1
ATOM 2513 C C . HIS A 1 319 ? -1.034 22.232 53.359 1.00 23.85 339 HIS A C 1
ATOM 2514 O O . HIS A 1 319 ? -1.832 22.370 54.288 1.00 24.00 339 HIS A O 1
ATOM 2521 N N . LYS A 1 320 ? -1.302 21.485 52.289 1.00 25.47 340 LYS A N 1
ATOM 2522 C CA . LYS A 1 320 ? -2.576 20.782 52.162 1.00 26.68 340 LYS A CA 1
ATOM 2523 C C . LYS A 1 320 ? -2.775 19.761 53.275 1.00 25.83 340 LYS A C 1
ATOM 2524 O O . LYS A 1 320 ? -3.876 19.611 53.806 1.00 27.47 340 LYS A O 1
ATOM 2530 N N . LYS A 1 321 ? -1.714 19.050 53.635 1.00 24.14 341 LYS A N 1
ATOM 2531 C CA . LYS A 1 321 ? -1.811 18.044 54.686 1.00 24.44 341 LYS A CA 1
ATOM 2532 C C . LYS A 1 321 ? -2.158 18.672 56.038 1.00 26.18 341 LYS A C 1
ATOM 2533 O O . LYS A 1 321 ? -2.932 18.113 56.817 1.00 26.33 341 LYS A O 1
ATOM 2539 N N . LEU A 1 322 ? -1.585 19.836 56.306 1.00 26.82 342 LEU A N 1
ATOM 2540 C CA . LEU A 1 322 ? -1.897 20.560 57.528 1.00 25.83 342 LEU A CA 1
ATOM 2541 C C . LEU A 1 322 ? -3.337 21.073 57.492 1.00 26.22 342 LEU A C 1
ATOM 2542 O O . LEU A 1 322 ? -4.084 20.913 58.463 1.00 25.75 342 LEU A O 1
ATOM 2547 N N . GLU A 1 323 ? -3.731 21.673 56.372 1.00 29.30 343 GLU A N 1
ATOM 2548 C CA . GLU A 1 323 ? -5.066 22.250 56.252 1.00 33.68 343 GLU A CA 1
ATOM 2549 C C . GLU A 1 323 ? -6.138 21.173 56.403 1.00 34.04 343 GLU A C 1
ATOM 2550 O O . GLU A 1 323 ? -7.193 21.421 56.989 1.00 35.27 343 GLU A O 1
ATOM 2556 N N . ASP A 1 324 ? -5.856 19.971 55.907 1.00 33.16 344 ASP A N 1
ATOM 2557 C CA . ASP A 1 324 ? -6.802 18.862 56.007 1.00 33.65 344 ASP A CA 1
ATOM 2558 C C . ASP A 1 324 ? -6.781 18.170 57.373 1.00 30.04 344 ASP A C 1
ATOM 2559 O O . ASP A 1 324 ? -7.531 17.217 57.589 1.00 28.66 344 ASP A O 1
ATOM 2564 N N . ARG A 1 325 ? -5.918 18.636 58.277 1.00 28.07 345 ARG A N 1
ATOM 2565 C CA . ARG A 1 325 ? -5.793 18.072 59.626 1.00 28.40 345 ARG A CA 1
ATOM 2566 C C . ARG A 1 325 ? -5.420 16.588 59.612 1.00 28.91 345 ARG A C 1
ATOM 2567 O O . ARG A 1 325 ? -5.942 15.796 60.397 1.00 30.09 345 ARG A O 1
ATOM 2575 N N . LYS A 1 326 ? -4.494 16.229 58.728 1.00 29.30 346 LYS A N 1
ATOM 2576 C CA . LYS A 1 326 ? -4.032 14.855 58.597 1.00 31.40 346 LYS A CA 1
ATOM 2577 C C . LYS A 1 326 ? -2.512 14.762 58.739 1.00 32.66 346 LYS A C 1
ATOM 2578 O O . LYS A 1 326 ? -1.869 13.912 58.118 1.00 34.58 346 LYS A O 1
ATOM 2584 N N . TRP A 1 327 ? -1.935 15.629 59.565 1.00 31.83 347 TRP A N 1
ATOM 2585 C CA . TRP A 1 327 ? -0.489 15.635 59.746 1.00 30.14 347 TRP A CA 1
ATOM 2586 C C . TRP A 1 327 ? 0.006 14.403 60.496 1.00 31.87 347 TRP A C 1
ATOM 2587 O O . TRP A 1 327 ? -0.582 13.998 61.502 1.00 34.09 347 TRP A O 1
ATOM 2598 N N . HIS A 1 328 ? 1.087 13.811 59.989 1.00 30.00 348 HIS A N 1
ATOM 2599 C CA . HIS A 1 328 ? 1.843 12.779 60.704 1.00 32.52 348 HIS A CA 1
ATOM 2600 C C . HIS A 1 328 ? 3.238 13.315 60.981 1.00 30.12 348 HIS A C 1
ATOM 2601 O O . HIS A 1 328 ? 3.954 13.690 60.043 1.00 30.51 348 HIS A O 1
ATOM 2608 N N . SER A 1 329 ? 3.643 13.335 62.242 1.00 29.00 349 SER A N 1
ATOM 2609 C CA . SER A 1 329 ? 4.968 13.827 62.588 1.00 29.80 349 SER A CA 1
ATOM 2610 C C . SER A 1 329 ? 6.063 12.965 61.956 1.00 26.44 349 SER A C 1
ATOM 2611 O O . SER A 1 329 ? 5.933 11.743 61.855 1.00 23.02 349 SER A O 1
ATOM 2614 N N . MET A 1 330 ? 7.138 13.621 61.540 1.00 28.20 350 MET A N 1
ATOM 2615 C CA . MET A 1 330 ? 8.354 12.924 61.138 1.00 30.63 350 MET A CA 1
ATOM 2616 C C . MET A 1 330 ? 8.806 11.988 62.237 1.00 28.36 350 MET A C 1
ATOM 2617 O O . MET A 1 330 ? 8.520 12.218 63.422 1.00 27.62 350 MET A O 1
ATOM 2622 N N . ALA A 1 331 ? 9.531 10.948 61.847 1.00 24.86 351 ALA A N 1
ATOM 2623 C CA . ALA A 1 331 ? 10.103 10.007 62.795 1.00 24.44 351 ALA A CA 1
ATOM 2624 C C . ALA A 1 331 ? 11.582 9.782 62.506 1.00 23.65 351 ALA A C 1
ATOM 2625 O O . ALA A 1 331 ? 12.020 9.860 61.356 1.00 23.58 351 ALA A O 1
ATOM 2627 N N . SER A 1 332 ? 12.344 9.509 63.561 1.00 23.20 352 SER A N 1
ATOM 2628 C CA . SER A 1 332 ? 13.736 9.112 63.418 1.00 23.21 352 SER A CA 1
ATOM 2629 C C . SER A 1 332 ? 13.783 7.639 63.050 1.00 23.40 352 SER A C 1
ATOM 2630 O O . SER A 1 332 ? 13.427 6.775 63.847 1.00 25.28 352 SER A O 1
ATOM 2633 N N . LEU A 1 333 ? 14.189 7.348 61.819 1.00 20.76 353 LEU A N 1
ATOM 2634 C CA . LEU A 1 333 ? 14.255 5.978 61.346 1.00 21.12 353 LEU A CA 1
ATOM 2635 C C . LEU A 1 333 ? 15.674 5.424 61.420 1.00 23.61 353 LEU A C 1
ATOM 2636 O O . LEU A 1 333 ? 16.639 6.180 61.478 1.00 24.43 353 LEU A O 1
ATOM 2641 N N . SER A 1 334 ? 15.787 4.102 61.398 1.00 24.86 354 SER A N 1
ATOM 2642 C CA . SER A 1 334 ? 17.083 3.444 61.347 1.00 29.44 354 SER A CA 1
ATOM 2643 C C . SER A 1 334 ? 17.112 2.381 60.254 1.00 29.93 354 SER A C 1
ATOM 2644 O O . SER A 1 334 ? 16.167 1.612 60.091 1.00 33.16 354 SER A O 1
ATOM 2647 N N . CYS A 1 335 ? 18.209 2.354 59.509 1.00 28.04 355 CYS A N 1
ATOM 2648 C CA . CYS A 1 335 ? 18.413 1.381 58.451 1.00 26.07 355 CYS A CA 1
ATOM 2649 C C . CYS A 1 335 ? 19.221 0.202 58.966 1.00 24.07 355 CYS A C 1
ATOM 2650 O O . CYS A 1 335 ? 20.162 0.383 59.744 1.00 24.40 355 CYS A O 1
ATOM 2653 N N . ILE A 1 336 ? 18.855 -0.993 58.510 1.00 22.24 356 ILE A N 1
ATOM 2654 C CA . ILE A 1 336 ? 19.623 -2.206 58.746 1.00 22.01 356 ILE A CA 1
ATOM 2655 C C . ILE A 1 336 ? 19.794 -2.451 60.246 1.00 24.53 356 ILE A C 1
ATOM 2656 O O . ILE A 1 336 ? 20.886 -2.735 60.729 1.00 26.13 356 ILE A O 1
ATOM 2661 N N . ARG A 1 337 ? 18.692 -2.323 60.972 1.00 26.07 357 ARG A N 1
ATOM 2662 C CA . ARG A 1 337 ? 18.664 -2.643 62.390 1.00 29.07 357 ARG A CA 1
ATOM 2663 C C . ARG A 1 337 ? 17.607 -3.696 62.639 1.00 29.57 357 ARG A C 1
ATOM 2664 O O . ARG A 1 337 ? 16.698 -3.900 61.824 1.00 28.21 357 ARG A O 1
ATOM 2672 N N . LYS A 1 338 ? 17.722 -4.350 63.787 1.00 30.99 358 LYS A N 1
ATOM 2673 C CA . LYS A 1 338 ? 16.828 -5.435 64.134 1.00 29.95 358 LYS A CA 1
ATOM 2674 C C . LYS A 1 338 ? 15.365 -5.007 64.041 1.00 28.23 358 LYS A C 1
ATOM 2675 O O . LYS A 1 338 ? 14.524 -5.747 63.520 1.00 28.22 358 LYS A O 1
ATOM 2681 N N . ASN A 1 339 ? 15.080 -3.799 64.512 1.00 28.80 359 ASN A N 1
ATOM 2682 C CA . ASN A 1 339 ? 13.720 -3.273 64.508 1.00 34.13 359 ASN A CA 1
ATOM 2683 C C . ASN A 1 339 ? 13.538 -2.037 63.645 1.00 30.40 359 ASN A C 1
ATOM 2684 O O . ASN A 1 339 ? 12.733 -1.162 63.964 1.00 29.82 359 ASN A O 1
ATOM 2689 N N . SER A 1 340 ? 14.303 -1.957 62.565 1.00 29.05 360 SER A N 1
ATOM 2690 C CA . SER A 1 340 ? 14.019 -0.988 61.512 1.00 29.27 360 SER A CA 1
ATOM 2691 C C . SER A 1 340 ? 12.547 -1.075 61.136 1.00 30.38 360 SER A C 1
ATOM 2692 O O . SER A 1 340 ? 12.020 -2.166 60.916 1.00 30.74 360 SER A O 1
ATOM 2695 N N . LYS A 1 341 ? 11.893 0.080 61.071 1.00 30.35 361 LYS A N 1
ATOM 2696 C CA . LYS A 1 341 ? 10.484 0.161 60.714 1.00 30.90 361 LYS A CA 1
ATOM 2697 C C . LYS A 1 341 ? 10.261 1.363 59.813 1.00 26.83 361 LYS A C 1
ATOM 2698 O O . LYS A 1 341 ? 10.932 2.377 59.966 1.00 26.20 361 LYS A O 1
ATOM 2704 N N . PRO A 1 342 ? 9.312 1.259 58.876 1.00 25.19 362 PRO A N 1
ATOM 2705 C CA . PRO A 1 342 ? 9.085 2.414 58.004 1.00 22.80 362 PRO A CA 1
ATOM 2706 C C . PRO A 1 342 ? 8.375 3.553 58.729 1.00 22.26 362 PRO A C 1
ATOM 2707 O O . PRO A 1 342 ? 7.867 3.389 59.848 1.00 22.06 362 PRO A O 1
ATOM 2711 N N . TRP A 1 343 ? 8.387 4.720 58.102 1.00 21.95 363 TRP A N 1
ATOM 2712 C CA . TRP A 1 343 ? 7.665 5.878 58.601 1.00 21.39 363 TRP A CA 1
ATOM 2713 C C . TRP A 1 343 ? 6.168 5.645 58.456 1.00 21.72 363 TRP A C 1
ATOM 2714 O O . TRP A 1 343 ? 5.682 5.392 57.355 1.00 21.11 363 TRP A O 1
ATOM 2725 N N . GLN A 1 344 ? 5.433 5.725 59.558 1.00 23.41 364 GLN A N 1
ATOM 2726 C CA . GLN A 1 344 ? 3.997 5.470 59.513 1.00 27.14 364 GLN A CA 1
ATOM 2727 C C . GLN A 1 344 ? 3.243 6.549 58.735 1.00 27.17 364 GLN A C 1
ATOM 2728 O O . GLN A 1 344 ? 2.173 6.288 58.188 1.00 29.11 364 GLN A O 1
ATOM 2734 N N . GLY A 1 345 ? 3.815 7.746 58.648 1.00 26.02 365 GLY A N 1
ATOM 2735 C CA . GLY A 1 345 ? 3.195 8.833 57.906 1.00 25.28 365 GLY A CA 1
ATOM 2736 C C . GLY A 1 345 ? 3.477 8.819 56.406 1.00 23.39 365 GLY A C 1
ATOM 2737 O O . GLY A 1 345 ? 2.948 9.637 55.660 1.00 23.19 365 GLY A O 1
ATOM 2738 N N . GLY A 1 346 ? 4.306 7.880 55.965 1.00 21.66 366 GLY A N 1
ATOM 2739 C CA . GLY A 1 346 ? 4.806 7.880 54.595 1.00 21.19 366 GLY A CA 1
ATOM 2740 C C . GLY A 1 346 ? 3.785 7.663 53.491 1.00 22.34 366 GLY A C 1
ATOM 2741 O O . GLY A 1 346 ? 3.787 8.378 52.488 1.00 21.80 366 GLY A O 1
ATOM 2742 N N . ARG A 1 347 ? 2.916 6.674 53.669 1.00 24.09 367 ARG A N 1
ATOM 2743 C CA . ARG A 1 347 ? 1.952 6.331 52.631 1.00 24.65 367 ARG A CA 1
ATOM 2744 C C . ARG A 1 347 ? 1.020 7.507 52.335 1.00 23.16 367 ARG A C 1
ATOM 2745 O O . ARG A 1 347 ? 0.791 7.847 51.172 1.00 22.20 367 ARG A O 1
ATOM 2753 N N . SER A 1 348 ? 0.509 8.160 53.371 1.00 23.61 368 SER A N 1
ATOM 2754 C CA . SER A 1 348 ? -0.391 9.287 53.156 1.00 26.55 368 SER A CA 1
ATOM 2755 C C . SER A 1 348 ? 0.343 10.516 52.599 1.00 24.56 368 SER A C 1
ATOM 2756 O O . SER A 1 348 ? -0.232 11.276 51.830 1.00 25.18 368 SER A O 1
ATOM 2759 N N . MET A 1 349 ? 1.600 10.718 52.985 1.00 23.19 369 MET A N 1
ATOM 2760 C CA . MET A 1 349 ? 2.362 11.844 52.453 1.00 21.80 369 MET A CA 1
ATOM 2761 C C . MET A 1 349 ? 2.671 11.617 50.968 1.00 20.67 369 MET A C 1
ATOM 2762 O O . MET A 1 349 ? 2.565 12.537 50.146 1.00 22.35 369 MET A O 1
ATOM 2767 N N . LEU A 1 350 ? 3.052 10.391 50.626 1.00 19.81 370 LEU A N 1
ATOM 2768 C CA . LEU A 1 350 ? 3.319 10.041 49.230 1.00 21.42 370 LEU A CA 1
ATOM 2769 C C . LEU A 1 350 ? 2.100 10.341 48.366 1.00 23.48 370 LEU A C 1
ATOM 2770 O O . LEU A 1 350 ? 2.208 10.934 47.295 1.00 23.12 370 LEU A O 1
ATOM 2775 N N . GLU A 1 351 ? 0.934 9.918 48.837 1.00 25.71 371 GLU A N 1
ATOM 2776 C CA . GLU A 1 351 ? -0.281 10.112 48.060 1.00 28.18 371 GLU A CA 1
ATOM 2777 C C . GLU A 1 351 ? -0.624 11.591 47.915 1.00 24.62 371 GLU A C 1
ATOM 2778 O O . GLU A 1 351 ? -1.090 12.017 46.863 1.00 25.70 371 GLU A O 1
ATOM 2784 N N . THR A 1 352 ? -0.372 12.383 48.948 1.00 23.66 372 THR A N 1
ATOM 2785 C CA . THR A 1 352 ? -0.632 13.812 48.862 1.00 24.23 372 THR A CA 1
ATOM 2786 C C . THR A 1 352 ? 0.304 14.474 47.849 1.00 24.67 372 THR A C 1
ATOM 2787 O O . THR A 1 352 ? -0.130 15.260 47.008 1.00 26.75 372 THR A O 1
ATOM 2791 N N . ILE A 1 353 ? 1.589 14.144 47.915 1.00 23.04 373 ILE A N 1
ATOM 2792 C CA . ILE A 1 353 ? 2.557 14.691 46.973 1.00 22.67 373 ILE A CA 1
ATOM 2793 C C . ILE A 1 353 ? 2.237 14.268 45.546 1.00 22.34 373 ILE A C 1
ATOM 2794 O O . ILE A 1 353 ? 2.315 15.073 44.627 1.00 24.04 373 ILE A O 1
ATOM 2799 N N . LYS A 1 354 ? 1.865 13.006 45.375 1.00 23.24 374 LYS A N 1
ATOM 2800 C CA . LYS A 1 354 ? 1.665 12.445 44.049 1.00 26.40 374 LYS A CA 1
ATOM 2801 C C . LYS A 1 354 ? 0.551 13.166 43.292 1.00 29.29 374 LYS A C 1
ATOM 2802 O O . LYS A 1 354 ? 0.632 13.310 42.070 1.00 29.24 374 LYS A O 1
ATOM 2808 N N . LYS A 1 355 ? -0.471 13.626 44.008 1.00 32.40 375 LYS A N 1
ATOM 2809 C CA . LYS A 1 355 ? -1.589 14.321 43.373 1.00 37.34 375 LYS A CA 1
ATOM 2810 C C . LYS A 1 355 ? -1.428 15.843 43.403 1.00 34.11 375 LYS A C 1
ATOM 2811 O O . LYS A 1 355 ? -2.340 16.577 43.026 1.00 33.48 375 LYS A O 1
ATOM 2817 N N . GLY A 1 356 ? -0.257 16.314 43.821 1.00 31.28 376 GLY A N 1
ATOM 2818 C CA . GLY A 1 356 ? 0.041 17.734 43.793 1.00 31.13 376 GLY A CA 1
ATOM 2819 C C . GLY A 1 356 ? 0.367 18.254 42.406 1.00 32.86 376 GLY A C 1
ATOM 2820 O O . GLY A 1 356 ? 0.685 17.491 41.500 1.00 33.71 376 GLY A O 1
ATOM 2821 N N . GLY A 1 357 ? 0.287 19.567 42.244 1.00 33.54 377 GLY A N 1
ATOM 2822 C CA . GLY A 1 357 ? 0.646 20.204 40.993 1.00 33.03 377 GLY A CA 1
ATOM 2823 C C . GLY A 1 357 ? 0.958 21.668 41.208 1.00 32.22 377 GLY A C 1
ATOM 2824 O O . GLY A 1 357 ? 0.200 22.368 41.883 1.00 34.78 377 GLY A O 1
ATOM 2825 N N . VAL A 1 358 ? 2.076 22.128 40.658 1.00 30.18 378 VAL A N 1
ATOM 2826 C CA . VAL A 1 358 ? 2.458 23.530 40.771 1.00 30.05 378 VAL A CA 1
ATOM 2827 C C . VAL A 1 358 ? 2.903 24.128 39.446 1.00 31.09 378 VAL A C 1
ATOM 2828 O O . VAL A 1 358 ? 3.373 23.425 38.544 1.00 30.58 378 VAL A O 1
ATOM 2832 N N . SER A 1 359 ? 2.740 25.443 39.347 1.00 31.70 379 SER A N 1
ATOM 2833 C CA . SER A 1 359 ? 3.303 26.218 38.255 1.00 33.16 379 SER A CA 1
ATOM 2834 C C . SER A 1 359 ? 4.649 26.752 38.717 1.00 30.88 379 SER A C 1
ATOM 2835 O O . SER A 1 359 ? 4.724 27.457 39.723 1.00 32.11 379 SER A O 1
ATOM 2838 N N . GLY A 1 360 ? 5.715 26.401 38.008 1.00 27.67 380 GLY A N 1
ATOM 2839 C CA . GLY A 1 360 ? 7.049 26.788 38.424 1.00 28.38 380 GLY A CA 1
ATOM 2840 C C . GLY A 1 360 ? 7.968 27.134 37.274 1.00 29.05 380 GLY A C 1
ATOM 2841 O O . GLY A 1 360 ? 7.515 27.505 36.192 1.00 30.94 380 GLY A O 1
ATOM 2842 N N . LEU A 1 361 ? 9.271 27.024 37.511 1.00 27.81 381 LEU A N 1
ATOM 2843 C CA . LEU A 1 361 ? 10.254 27.416 36.508 1.00 28.39 381 LEU A CA 1
ATOM 2844 C C . LEU A 1 361 ? 10.262 26.477 35.307 1.00 29.11 381 LEU A C 1
ATOM 2845 O O . LEU A 1 361 ? 10.733 26.866 34.239 1.00 29.93 381 LEU A O 1
ATOM 2850 N N . THR A 1 362 ? 9.748 25.258 35.468 1.00 26.66 382 THR A N 1
ATOM 2851 C CA . THR A 1 362 ? 9.737 24.297 34.362 1.00 26.92 382 THR A CA 1
ATOM 2852 C C . THR A 1 362 ? 8.436 24.348 33.563 1.00 29.40 382 THR A C 1
ATOM 2853 O O . THR A 1 362 ? 8.302 23.689 32.524 1.00 29.19 382 THR A O 1
ATOM 2857 N N . GLY A 1 363 ? 7.492 25.153 34.039 1.00 31.79 383 GLY A N 1
ATOM 2858 C CA . GLY A 1 363 ? 6.139 25.160 33.517 1.00 32.35 383 GLY A CA 1
ATOM 2859 C C . GLY A 1 363 ? 5.199 24.612 34.574 1.00 33.68 383 GLY A C 1
ATOM 2860 O O . GLY A 1 363 ? 5.028 25.221 35.631 1.00 36.55 383 GLY A O 1
ATOM 2861 N N . GLU A 1 364 ? 4.592 23.465 34.285 1.00 32.34 384 GLU A N 1
ATOM 2862 C CA . GLU A 1 364 ? 3.751 22.758 35.244 1.00 33.93 384 GLU A CA 1
ATOM 2863 C C . GLU A 1 364 ? 4.452 21.495 35.714 1.00 30.26 384 GLU A C 1
ATOM 2864 O O . GLU A 1 364 ? 4.858 20.663 34.900 1.00 29.77 384 GLU A O 1
ATOM 2870 N N . LEU A 1 365 ? 4.600 21.354 37.026 1.00 29.46 385 LEU A N 1
ATOM 2871 C CA . LEU A 1 365 ? 5.110 20.117 37.593 1.00 27.96 385 LEU A CA 1
ATOM 2872 C C . LEU A 1 365 ? 3.968 19.373 38.250 1.00 27.45 385 LEU A C 1
ATOM 2873 O O . LEU A 1 365 ? 3.260 19.918 39.092 1.00 29.60 385 LEU A O 1
ATOM 2878 N N . GLU A 1 366 ? 3.810 18.116 37.866 1.00 26.50 386 GLU A N 1
ATOM 2879 C CA . GLU A 1 366 ? 2.752 17.260 38.373 1.00 28.98 386 GLU A CA 1
ATOM 2880 C C . GLU A 1 366 ? 3.167 15.824 38.096 1.00 28.28 386 GLU A C 1
ATOM 2881 O O . GLU A 1 366 ? 4.185 15.599 37.443 1.00 28.17 386 GLU A O 1
ATOM 2887 N N . PHE A 1 367 ? 2.384 14.859 38.566 1.00 28.75 387 PHE A N 1
ATOM 2888 C CA . PHE A 1 367 ? 2.697 13.451 38.340 1.00 29.37 387 PHE A CA 1
ATOM 2889 C C . PHE A 1 367 ? 1.502 12.669 37.808 1.00 33.56 387 PHE A C 1
ATOM 2890 O O . PHE A 1 367 ? 0.373 12.859 38.254 1.00 33.87 387 PHE A O 1
ATOM 2898 N N . GLY A 1 368 ? 1.767 11.787 36.851 1.00 37.04 388 GLY A N 1
ATOM 2899 C CA . GLY A 1 368 ? 0.756 10.874 36.355 1.00 39.44 388 GLY A CA 1
ATOM 2900 C C . GLY A 1 368 ? 0.632 9.667 37.265 1.00 40.91 388 GLY A C 1
ATOM 2901 O O . GLY A 1 368 ? 1.354 9.547 38.259 1.00 38.34 388 GLY A O 1
ATOM 2902 N N . GLU A 1 369 ? -0.276 8.760 36.919 1.00 45.50 389 GLU A N 1
ATOM 2903 C CA . GLU A 1 369 ? -0.519 7.570 37.731 1.00 50.04 389 GLU A CA 1
ATOM 2904 C C . GLU A 1 369 ? 0.730 6.694 37.868 1.00 44.08 389 GLU A C 1
ATOM 2905 O O . GLU A 1 369 ? 0.858 5.941 38.832 1.00 40.96 389 GLU A O 1
ATOM 2911 N N . ASN A 1 370 ? 1.650 6.793 36.910 1.00 42.48 390 ASN A N 1
ATOM 2912 C CA . ASN A 1 370 ? 2.880 6.002 36.959 1.00 42.88 390 ASN A CA 1
ATOM 2913 C C . ASN A 1 370 ? 3.959 6.632 37.848 1.00 40.27 390 ASN A C 1
ATOM 2914 O O . ASN A 1 370 ? 5.070 6.110 37.956 1.00 38.97 390 ASN A O 1
ATOM 2919 N N . GLY A 1 371 ? 3.630 7.753 38.481 1.00 38.23 391 GLY A N 1
ATOM 2920 C CA . GLY A 1 371 ? 4.545 8.403 39.403 1.00 34.89 391 GLY A CA 1
ATOM 2921 C C . GLY A 1 371 ? 5.591 9.277 38.729 1.00 31.59 391 GLY A C 1
ATOM 2922 O O . GLY A 1 371 ? 6.568 9.681 39.362 1.00 31.25 391 GLY A O 1
ATOM 2923 N N . GLY A 1 372 ? 5.384 9.582 37.449 1.00 28.21 392 GLY A N 1
ATOM 2924 C CA . GLY A 1 372 ? 6.324 10.387 36.687 1.00 26.98 392 GLY A CA 1
ATOM 2925 C C . GLY A 1 372 ? 5.697 11.647 36.130 1.00 27.48 392 GLY A C 1
ATOM 2926 O O . GLY A 1 372 ? 4.513 11.678 35.796 1.00 28.84 392 GLY A O 1
ATOM 2927 N N . ASN A 1 373 ? 6.504 12.696 36.051 1.00 27.11 393 ASN A N 1
ATOM 2928 C CA . ASN A 1 373 ? 6.103 13.961 35.449 1.00 26.77 393 ASN A CA 1
ATOM 2929 C C . ASN A 1 373 ? 5.862 13.750 33.962 1.00 29.04 393 ASN A C 1
ATOM 2930 O O . ASN A 1 373 ? 6.751 13.278 33.285 1.00 29.55 393 ASN A O 1
ATOM 2935 N N . PRO A 1 374 ? 4.663 14.080 33.453 1.00 30.83 394 PRO A N 1
ATOM 2936 C CA . PRO A 1 374 ? 4.405 13.830 32.026 1.00 32.48 394 PRO A CA 1
ATOM 2937 C C . PRO A 1 374 ? 4.762 14.980 31.081 1.00 32.42 394 PRO A C 1
ATOM 2938 O O . PRO A 1 374 ? 4.777 14.775 29.863 1.00 33.08 394 PRO A O 1
ATOM 2942 N N . ASN A 1 375 ? 5.045 16.161 31.623 1.00 30.88 395 ASN A N 1
ATOM 2943 C CA . ASN A 1 375 ? 5.134 17.373 30.816 1.00 30.07 395 ASN A CA 1
ATOM 2944 C C . ASN A 1 375 ? 6.525 17.657 30.261 1.00 29.13 395 ASN A C 1
ATOM 2945 O O . ASN A 1 375 ? 7.511 17.692 30.987 1.00 27.69 395 ASN A O 1
ATOM 2950 N N . VAL A 1 376 ? 6.593 17.884 28.955 1.00 28.44 396 VAL A N 1
ATOM 2951 C CA . VAL A 1 376 ? 7.853 18.237 28.319 1.00 28.50 396 VAL A CA 1
ATOM 2952 C C . VAL A 1 376 ? 7.614 18.923 26.972 1.00 28.28 396 VAL A C 1
ATOM 2953 O O . VAL A 1 376 ? 6.648 18.627 26.271 1.00 30.00 396 VAL A O 1
ATOM 2957 N N . HIS A 1 377 ? 8.501 19.848 26.633 1.00 29.02 397 HIS A N 1
ATOM 2958 C CA . HIS A 1 377 ? 8.441 20.541 25.352 1.00 31.43 397 HIS A CA 1
ATOM 2959 C C . HIS A 1 377 ? 9.839 20.638 24.770 1.00 29.30 397 HIS A C 1
ATOM 2960 O O . HIS A 1 377 ? 10.799 20.942 25.477 1.00 26.96 397 HIS A O 1
ATOM 2967 N N . PHE A 1 378 ? 9.947 20.371 23.471 1.00 29.91 398 PHE A N 1
ATOM 2968 C CA . PHE A 1 378 ? 11.197 20.535 22.743 1.00 31.16 398 PHE A CA 1
ATOM 2969 C C . PHE A 1 378 ? 11.022 21.645 21.723 1.00 29.63 398 PHE A C 1
ATOM 2970 O O . PHE A 1 378 ? 9.953 21.765 21.134 1.00 28.80 398 PHE A O 1
ATOM 2978 N N . GLU A 1 379 ? 12.056 22.455 21.528 1.00 29.89 399 GLU A N 1
ATOM 2979 C CA . GLU A 1 379 ? 12.071 23.387 20.400 1.00 33.13 399 GLU A CA 1
ATOM 2980 C C . GLU A 1 379 ? 13.082 22.915 19.366 1.00 33.07 399 GLU A C 1
ATOM 2981 O O . GLU A 1 379 ? 14.051 22.225 19.682 1.00 31.27 399 GLU A O 1
ATOM 2987 N N . ILE A 1 380 ? 12.843 23.298 18.117 1.00 32.82 400 ILE A N 1
ATOM 2988 C CA . ILE A 1 380 ? 13.687 22.887 17.008 1.00 31.99 400 ILE A CA 1
ATOM 2989 C C . ILE A 1 380 ? 14.236 24.131 16.324 1.00 31.08 400 ILE A C 1
ATOM 2990 O O . ILE A 1 380 ? 13.482 24.917 15.771 1.00 31.68 400 ILE A O 1
ATOM 2995 N N . LEU A 1 381 ? 15.548 24.323 16.418 1.00 31.74 401 LEU A N 1
ATOM 2996 C CA . LEU A 1 381 ? 16.216 25.468 15.813 1.00 34.49 401 LEU A CA 1
ATOM 2997 C C . LEU A 1 381 ? 16.887 25.041 14.509 1.00 36.22 401 LEU A C 1
ATOM 2998 O O . LEU A 1 381 ? 17.227 23.868 14.334 1.00 33.89 401 LEU A O 1
ATOM 3003 N N . GLY A 1 382 ? 17.082 25.996 13.604 1.00 39.56 402 GLY A N 1
ATOM 3004 C CA . GLY A 1 382 ? 17.710 25.715 12.324 1.00 42.45 402 GLY A CA 1
ATOM 3005 C C . GLY A 1 382 ? 18.456 26.907 11.757 1.00 44.70 402 GLY A C 1
ATOM 3006 O O . GLY A 1 382 ? 18.022 28.051 11.909 1.00 41.47 402 GLY A O 1
ATOM 3007 N N . THR A 1 383 ? 19.584 26.633 11.108 1.00 49.52 403 THR A N 1
ATOM 3008 C CA . THR A 1 383 ? 20.397 27.674 10.486 1.00 53.24 403 THR A CA 1
ATOM 3009 C C . THR A 1 383 ? 19.824 28.091 9.135 1.00 55.61 403 THR A C 1
ATOM 3010 O O . THR A 1 383 ? 18.636 27.910 8.871 1.00 56.95 403 THR A O 1
ATOM 3014 N N . GLY A 1 392 ? 23.350 32.591 10.990 1.00 69.77 412 GLY A N 1
ATOM 3015 C CA . GLY A 1 392 ? 22.246 32.882 11.886 1.00 70.13 412 GLY A CA 1
ATOM 3016 C C . GLY A 1 392 ? 21.477 31.632 12.272 1.00 70.40 412 GLY A C 1
ATOM 3017 O O . GLY A 1 392 ? 21.790 30.535 11.808 1.00 72.95 412 GLY A O 1
ATOM 3018 N N . VAL A 1 393 ? 20.470 31.800 13.125 1.00 66.65 413 VAL A N 1
ATOM 3019 C CA . VAL A 1 393 ? 19.639 30.686 13.570 1.00 61.59 413 VAL A CA 1
ATOM 3020 C C . VAL A 1 393 ? 18.256 31.185 13.976 1.00 57.50 413 VAL A C 1
ATOM 3021 O O . VAL A 1 393 ? 18.121 32.278 14.525 1.00 57.16 413 VAL A O 1
ATOM 3025 N N . ARG A 1 394 ? 17.233 30.382 13.700 1.00 55.37 414 ARG A N 1
ATOM 3026 C CA . ARG A 1 394 ? 15.861 30.747 14.030 1.00 56.45 414 ARG A CA 1
ATOM 3027 C C . ARG A 1 394 ? 15.058 29.526 14.473 1.00 51.04 414 ARG A C 1
ATOM 3028 O O . ARG A 1 394 ? 15.463 28.386 14.245 1.00 48.41 414 ARG A O 1
ATOM 3036 N N . LYS A 1 395 ? 13.917 29.775 15.106 1.00 50.27 415 LYS A N 1
ATOM 3037 C CA . LYS A 1 395 ? 13.076 28.702 15.624 1.00 51.31 415 LYS A CA 1
ATOM 3038 C C . LYS A 1 395 ? 12.191 28.132 14.527 1.00 50.84 415 LYS A C 1
ATOM 3039 O O . LYS A 1 395 ? 11.355 28.839 13.968 1.00 55.05 415 LYS A O 1
ATOM 3045 N N . LEU A 1 396 ? 12.372 26.849 14.229 1.00 46.11 416 LEU A N 1
ATOM 3046 C CA . LEU A 1 396 ? 11.632 26.192 13.156 1.00 44.64 416 LEU A CA 1
ATOM 3047 C C . LEU A 1 396 ? 10.324 25.591 13.635 1.00 41.79 416 LEU A C 1
ATOM 3048 O O . LEU A 1 396 ? 9.346 25.558 12.899 1.00 40.78 416 LEU A O 1
ATOM 3053 N N . GLY A 1 397 ? 10.307 25.080 14.859 1.00 39.99 417 GLY A N 1
ATOM 3054 C CA . GLY A 1 397 ? 9.121 24.402 15.345 1.00 38.37 417 GLY A CA 1
ATOM 3055 C C . GLY A 1 397 ? 9.214 23.962 16.792 1.00 38.96 417 GLY A C 1
ATOM 3056 O O . GLY A 1 397 ? 10.209 24.210 17.472 1.00 38.27 417 GLY A O 1
ATOM 3057 N N . CYS A 1 398 ? 8.151 23.304 17.242 1.00 40.30 418 CYS A N 1
ATOM 3058 C CA . CYS A 1 398 ? 8.043 22.789 18.596 1.00 42.06 418 CYS A CA 1
ATOM 3059 C C . CYS A 1 398 ? 7.628 21.333 18.537 1.00 40.03 418 CYS A C 1
ATOM 3060 O O . CYS A 1 398 ? 7.017 20.896 17.567 1.00 39.25 418 CYS A O 1
ATOM 3063 N N . TRP A 1 399 ? 7.962 20.579 19.575 1.00 36.97 419 TRP A N 1
ATOM 3064 C CA . TRP A 1 399 ? 7.455 19.224 19.711 1.00 34.33 419 TRP A CA 1
ATOM 3065 C C . TRP A 1 399 ? 7.103 18.977 21.164 1.00 33.66 419 TRP A C 1
ATOM 3066 O O . TRP A 1 399 ? 7.788 19.454 22.055 1.00 31.43 419 TRP A O 1
ATOM 3077 N N . ASN A 1 400 ? 6.012 18.255 21.381 1.00 36.70 420 ASN A N 1
ATOM 3078 C CA . ASN A 1 400 ? 5.658 17.754 22.699 1.00 39.81 420 ASN A CA 1
ATOM 3079 C C . ASN A 1 400 ? 4.906 16.447 22.490 1.00 39.88 420 ASN A C 1
ATOM 3080 O O . ASN A 1 400 ? 4.367 16.213 21.410 1.00 39.52 420 ASN A O 1
ATOM 3085 N N . PRO A 1 401 ? 4.885 15.575 23.507 1.00 40.60 421 PRO A N 1
ATOM 3086 C CA . PRO A 1 401 ? 4.314 14.240 23.300 1.00 41.93 421 PRO A CA 1
ATOM 3087 C C . PRO A 1 401 ? 2.796 14.227 23.137 1.00 44.18 421 PRO A C 1
ATOM 3088 O O . PRO A 1 401 ? 2.240 13.170 22.848 1.00 44.39 421 PRO A O 1
ATOM 3092 N N . VAL A 1 402 ? 2.139 15.368 23.325 1.00 48.35 422 VAL A N 1
ATOM 3093 C CA . VAL A 1 402 ? 0.686 15.432 23.193 1.00 54.11 422 VAL A CA 1
ATOM 3094 C C . VAL A 1 402 ? 0.278 15.840 21.773 1.00 55.40 422 VAL A C 1
ATOM 3095 O O . VAL A 1 402 ? -0.315 15.048 21.044 1.00 55.18 422 VAL A O 1
ATOM 3099 N N . THR A 1 403 ? 0.594 17.072 21.384 1.00 57.41 423 THR A N 1
ATOM 3100 C CA . THR A 1 403 ? 0.192 17.580 20.073 1.00 59.98 423 THR A CA 1
ATOM 3101 C C . THR A 1 403 ? 1.208 17.235 18.988 1.00 59.65 423 THR A C 1
ATOM 3102 O O . THR A 1 403 ? 0.944 17.421 17.801 1.00 64.65 423 THR A O 1
ATOM 3106 N N . GLY A 1 404 ? 2.372 16.743 19.396 1.00 52.79 424 GLY A N 1
ATOM 3107 C CA . GLY A 1 404 ? 3.399 16.344 18.454 1.00 47.82 424 GLY A CA 1
ATOM 3108 C C . GLY A 1 404 ? 4.122 17.535 17.864 1.00 46.39 424 GLY A C 1
ATOM 3109 O O . GLY A 1 404 ? 4.374 18.529 18.549 1.00 41.56 424 GLY A O 1
ATOM 3110 N N . LEU A 1 405 ? 4.449 17.435 16.580 1.00 51.02 425 LEU A N 1
ATOM 3111 C CA . LEU A 1 405 ? 5.205 18.474 15.894 1.00 55.17 425 LEU A CA 1
ATOM 3112 C C . LEU A 1 405 ? 4.292 19.613 15.443 1.00 58.83 425 LEU A C 1
ATOM 3113 O O . LEU A 1 405 ? 3.245 19.380 14.842 1.00 59.19 425 LEU A O 1
ATOM 3118 N N . ASN A 1 406 ? 4.695 20.840 15.757 1.00 63.45 426 ASN A N 1
ATOM 3119 C CA . ASN A 1 406 ? 3.988 22.036 15.317 1.00 71.65 426 ASN A CA 1
ATOM 3120 C C . ASN A 1 406 ? 4.936 22.944 14.550 1.00 73.20 426 ASN A C 1
ATOM 3121 O O . ASN A 1 406 ? 6.089 23.127 14.943 1.00 70.88 426 ASN A O 1
ATOM 3126 N N . GLY A 1 407 ? 4.446 23.512 13.455 1.00 78.64 427 GLY A N 1
ATOM 3127 C CA . GLY A 1 407 ? 5.275 24.323 12.585 1.00 84.61 427 GLY A CA 1
ATOM 3128 C C . GLY A 1 407 ? 6.109 23.438 11.682 1.00 89.58 427 GLY A C 1
ATOM 3129 O O . GLY A 1 407 ? 6.991 22.719 12.151 1.00 93.47 427 GLY A O 1
ATOM 3130 N N . SER A 1 408 ? 5.823 23.483 10.386 1.00 88.31 428 SER A N 1
ATOM 3131 C CA . SER A 1 408 ? 6.541 22.668 9.415 1.00 85.60 428 SER A CA 1
ATOM 3132 C C . SER A 1 408 ? 8.024 23.015 9.425 1.00 77.00 428 SER A C 1
ATOM 3133 O O . SER A 1 408 ? 8.398 24.174 9.614 1.00 75.78 428 SER A O 1
ATOM 3136 N N . LEU A 1 409 ? 8.862 22.003 9.225 1.00 70.60 429 LEU A N 1
ATOM 3137 C CA . LEU A 1 409 ? 10.306 22.194 9.214 1.00 66.26 429 LEU A CA 1
ATOM 3138 C C . LEU A 1 409 ? 10.816 22.418 7.793 1.00 65.02 429 LEU A C 1
ATOM 3139 O O . LEU A 1 409 ? 11.963 22.821 7.593 1.00 64.35 429 LEU A O 1
#

Solvent-accessible surface area: 18494 Å² total; per-residue (Å²): 182,51,58,0,21,2,0,0,0,0,27,107,74,0,121,67,0,16,82,0,0,115,42,1,4,33,16,7,38,148,18,156,98,16,14,137,122,44,122,7,52,57,31,32,32,58,0,58,6,115,62,45,134,56,0,28,78,30,0,15,96,11,0,75,119,4,1,0,0,0,0,0,0,0,21,46,77,0,0,21,34,0,15,60,18,0,14,65,9,59,2,0,0,0,11,0,16,27,32,75,80,26,9,3,14,10,43,25,57,48,134,49,60,132,220,90,81,66,2,10,2,44,0,16,1,58,28,47,10,35,49,0,2,36,114,1,0,67,82,35,74,4,112,88,3,5,1,0,32,5,60,93,15,44,73,146,14,1,112,84,3,42,88,76,2,78,138,102,66,29,83,35,41,65,48,95,0,78,120,89,7,80,139,32,6,70,61,38,76,113,100,42,151,110,99,71,22,83,146,36,73,58,28,1,113,95,0,1,0,1,0,18,15,68,13,0,34,47,2,4,33,25,2,33,118,40,105,1,15,53,179,83,6,7,10,0,0,0,3,15,50,6,60,94,109,20,4,101,40,0,22,160,71,22,68,20,115,2,0,1,0,37,11,42,41,75,44,50,92,86,116,57,93,57,18,72,28,71,117,7,170,3,38,66,57,10,10,29,63,141,30,96,56,20,105,84,23,48,13,5,0,25,3,0,2,0,0,1,6,2,1,0,50,6,1,43,82,8,55,116,57,210,139,56,79,86,53,42,80,11,40,24,150,166,204,106,43,135,43,6,141,2,0,114,40,2,3,70,17,0,45,144,21,53,12,47,0,11,12,7,90,0,69,21,26,159,129,6,13,2,58,45,6,63,3,18,0,14,4,66,96,46,159,116,27,6,38,21,17,46,135,90,18,40,74,48,109,38

GO terms:
  GO:0098839 postsynaptic density membrane (C, IDA)
  GO:0099538 synaptic signaling via neuropeptide (P, IDA)
  GO:1904315 transmitter-gated monoatomic ion channel activity involved in regulation of postsynaptic membrane potential (F, IDA)
  GO:1904861 excitatory synapse assembly (P, IMP)
  GO:1900454 positive regulation of long-term synaptic depression (P, IMP)
  GO:0051965 positive regulation of synapse assembly (P, IMP)
  GO:0005515 protein binding (F, IPI)
  GO:0008066 glutamate receptor activity (F, TAS)
  GO:0005886 plasma membrane (C, TAS)
  GO:0007215 glutamate receptor signaling pathway (P, TAS)
  GO:0045202 synapse (C, IDA)
  GO:0030545 signaling receptor regul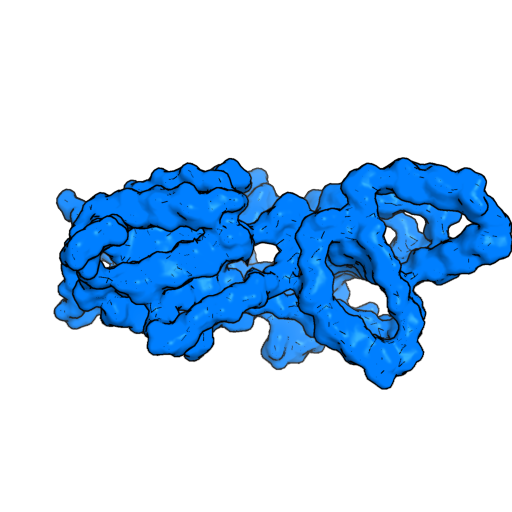ator activity (F, IDA)
  GO:0098820 trans-synaptic protein complex (C, IDA)
  GO:0099557 trans-synaptic signaling by trans-synaptic complex, modulating synaptic transmission (P, IDA)

Sequence (398 aa):
DSIIHIGAIFDESAKKDDEVFRTAVGDLNQNEEILQTEKITFSVTFVDGNNPFQAVQEACELMNQGILALVSSIGCTSAGSLQSLADAMHIPHLFIQRSTAGTPRSGCGLTRSNRNDDYTLSVRPPVYLHDVILRVVTEYAWQKFIIFYDSEYDIRGIQEFLDKVSQQGMDVALQKVENNINKMITTLFDTMRIEELNRYRDTLRRAILVMNPATAKSFITEVVETNLVAFDCHWIIINEEINDVDVQELVRRSIGRLTIIRQTFPVPQNISQRCFRGNHRISSTLCDPKDPFAQNMEISNLYIYDTVLLLANAFHKKLEDRKWHSMASLSCIRKNSKPWQGGRSMLETIKKGGVSGLTGELEFGENGGNPNVHFEILGTGVRKLGCWNPVTGLNGSL

Radius of gyration: 23.01 Å; Cα contacts (8 Å, |Δi|>4): 764; chains: 1; bounding box: 53×47×69 Å

CATH classification: 3.40.50.2300 (+1 more: 3.40.50.2300)

=== Feature glossary ===
The record interleaves many kinds of information about one protein. Here is each kind framed as the question it answers.

Q: What does the local fold look like, residue by residue?
A: A 3Di character summarizes, for each residue, the relative orientation of the Cα frame of its nearest spatial neighbor. Because it encodes fold topology rather than chemistry, 3Di alignments detect remote structural similarity that sequence alignment misses.

Q: Which residues are in helices, strands, or loops?
A: Secondary structure is the local, repeating backbone conformation. DSSP classifies it into eight states by reading the hydrogen-bond network: three helix types (H, G, I), two β types (E, B), two non-regular types (T, S), and unstructured coil (-).

Q: How big and how compact is the whole molecule?
A: Three whole-structure scalars: the radius of gyration (RMS distance of Cα from centroid, in Å), the count of Cα–Cα contacts (pairs closer than 8 Å and separated by more than four residues in sequence — i.e. tertiary, not local, contacts), and the bounding-box dimensions. Together they distinguish compact globular folds from extended fibres or disordered chains.

Q: How confident is the AlphaFold model at each residue?
A: For AlphaFold models, the B-factor field carries pLDDT — the model's own estimate of local accuracy on a 0–100 scale. Regions with pLDDT<50 should be treated as essentially unmodeled; they often correspond to intrinsically disordered segments.

Q: What family and function is it annotated with?
A: Functional annotations link the protein to curated databases. InterPro entries identify conserved domains and families by matching the sequence against member-database signatures (Pfam, PROSITE, CDD, …). Gene Ontology (GO) terms describe molecular function, biological process, and cellular component in a controlled vocabulary. CATH places the structure in a hierarchical fold classification (Class/Architecture/Topology/Homologous-superfamily). The organism is the source species.

Q: What known structures does this most resemble?
A: Nearest PDB neighbors are the top structural matches found by Foldseek when searching this structure against the entire Protein Data Bank. Each hit reports a TM-score (0 to 1; >0.5 almost always implies the same fold) and an E-value. These are *structural* homologs — they may share no detectable sequence similarity.

Q: Which residues are buried vs exposed?
A: Solvent-accessible surface area (SASA) is the area in Å² traced out by the centre of a 1.4 Å probe sphere (a water molecule) rolled over the protein's van der Waals surface (Shrake–Rupley / Lee–Richards construction). Buried residues have near-zero SASA; fully exposed residues can exceed 200 Å². The total SASA scales roughly with the number of surface residues.

Q: What are the backbone torsion angles?
A: φ (phi) and ψ (psi) are the two rotatable backbone dihedrals per residue: φ is the C(i-1)–N–Cα–C torsion, ψ is the N–Cα–C–N(i+1) torsion, both in degrees on (−180°, 180°]. α-helical residues cluster near (−60°, −45°); β-strand residues near (−120°, +130°). A Ramachandran plot is simply a scatter of (φ, ψ) for every residue.

Q: Are the domains correctly placed relative to each other?
A: Predicted aligned error is AlphaFold's pairwise confidence. Unlike pLDDT (per-residue), PAE is per-residue-pair and captures whether two parts of the structure are correctly placed relative to each other. Units are ångströms of expected positional error.

Q: What if only a Cα trace is available?
A: P-SEA three-state annotation labels each residue as helix, strand, or coil based purely on the geometry of the Cα trace. It serves as a fallback when the full backbone (and thus DSSP) is unavailable.

Q: What is the amino-acid chain?
A: This is the polypeptide sequence — one letter per residue, N-terminus first. Length ranges from a few dozen residues for small domains to over a thousand for large multi-domain proteins.

Q: What do the rendered images show?
A: The six renders are orthographic views along the three Cartesian axes in both directions. Representation (cartoon, sticks, or surface) and color scheme (sequence-rainbow or by-chain) vary across proteins so the training set covers all the common visualization conventions.

Q: What do the diagnostic plots show?
A: Plot images: a contact map (which residues are close in 3D, as an N×N binary image), a Ramachandran scatter (backbone torsion angles, revealing secondary-structure composition at a glance), and — for AlphaFold structures — a PAE heatmap (pairwise prediction confidence).

Q: How mobile is each atom in the crystal?
A: B-factor (Debye–Waller factor) reflects atomic displacement in the crystal lattice. It is an experimental observable (units Å²), not a prediction; low values mean the atom is pinned down, high values mean it moves or is heterogeneous across the crystal.

Q: Where is each backbone atom in 3D?
A: The mmCIF table is the protein's shape written out atom by atom. For each backbone N, Cα, C, and carbonyl O, it records an (x, y, z) coordinate triple in Å plus the residue type, chain letter, and residue number.